Protein AF-0000000078707559 (afdb_homodimer)

pLDDT: mean 96.76, std 4.92, range [52.78, 99.0]

Structure (mmCIF, N/CA/C/O backbone):
data_AF-0000000078707559-model_v1
#
loop_
_entity.id
_entity.type
_entity.pdbx_description
1 polymer 'FMN-dependent NADH-azoreductase'
#
loop_
_atom_site.group_PDB
_atom_site.id
_atom_site.type_symbol
_atom_site.label_atom_id
_atom_site.label_alt_id
_atom_site.label_comp_id
_atom_site.label_asym_id
_atom_site.label_entity_id
_atom_site.label_seq_id
_atom_site.pdbx_PDB_ins_code
_atom_site.Cartn_x
_atom_site.Cartn_y
_atom_site.Cartn_z
_atom_site.occupancy
_atom_site.B_iso_or_equiv
_atom_site.auth_seq_id
_atom_site.auth_comp_id
_atom_site.auth_asym_id
_atom_site.auth_atom_id
_atom_site.pdbx_PDB_model_num
ATOM 1 N N . MET A 1 1 ? -6.664 -28.469 -13.008 1 93.25 1 MET A N 1
ATOM 2 C CA . MET A 1 1 ? -6.418 -27.438 -12 1 93.25 1 MET A CA 1
ATOM 3 C C . MET A 1 1 ? -6.082 -26.094 -12.656 1 93.25 1 MET A C 1
ATOM 5 O O . MET A 1 1 ? -5.27 -26.047 -13.578 1 93.25 1 MET A O 1
ATOM 9 N N . ASN A 1 2 ? -6.758 -24.984 -12.367 1 97.56 2 ASN A N 1
ATOM 10 C CA . ASN A 1 2 ? -6.484 -23.641 -12.867 1 97.56 2 ASN A CA 1
ATOM 11 C C . ASN A 1 2 ? -5.574 -22.875 -11.914 1 97.56 2 ASN A C 1
ATOM 13 O O . ASN A 1 2 ? -5.926 -22.656 -10.758 1 97.56 2 ASN A O 1
ATOM 17 N N . ILE A 1 3 ? -4.391 -22.438 -12.422 1 98.38 3 ILE A N 1
ATOM 18 C CA . ILE A 1 3 ? -3.402 -21.734 -11.625 1 98.38 3 ILE A CA 1
ATOM 19 C C . ILE A 1 3 ? -3.291 -20.281 -12.109 1 98.38 3 ILE A C 1
ATOM 21 O O . ILE A 1 3 ? -3.068 -20.047 -13.297 1 98.38 3 ILE A O 1
ATOM 25 N N . LEU A 1 4 ? -3.541 -19.375 -11.242 1 98.88 4 LEU A N 1
ATOM 26 C CA . LEU A 1 4 ? -3.258 -17.969 -11.508 1 98.88 4 LEU A CA 1
ATOM 27 C C . LEU A 1 4 ? -1.926 -17.547 -10.891 1 98.88 4 LEU A C 1
ATOM 29 O O . LEU A 1 4 ? -1.694 -17.781 -9.695 1 98.88 4 LEU A O 1
ATOM 33 N N . VAL A 1 5 ? -1.002 -17.031 -11.656 1 98.94 5 VAL A N 1
ATOM 34 C CA . VAL A 1 5 ? 0.241 -16.453 -11.141 1 98.94 5 VAL A CA 1
ATOM 35 C C . VAL A 1 5 ? 0.194 -14.938 -11.242 1 98.94 5 VAL A C 1
ATOM 37 O O . VAL A 1 5 ? 0.152 -14.383 -12.344 1 98.94 5 VAL A O 1
ATOM 40 N N . VAL A 1 6 ? 0.172 -14.273 -10.117 1 98.94 6 VAL A N 1
ATOM 41 C CA . VAL A 1 6 ? 0.198 -12.82 -10.039 1 98.94 6 VAL A CA 1
ATOM 42 C C . VAL A 1 6 ? 1.64 -12.336 -9.891 1 98.94 6 VAL A C 1
ATOM 44 O O . VAL A 1 6 ? 2.275 -12.57 -8.859 1 98.94 6 VAL A O 1
ATOM 47 N N . LYS A 1 7 ? 2.145 -11.75 -10.938 1 98.94 7 LYS A N 1
ATOM 48 C CA . LYS A 1 7 ? 3.482 -11.156 -10.93 1 98.94 7 LYS A CA 1
ATOM 49 C C . LYS A 1 7 ? 3.438 -9.695 -10.492 1 98.94 7 LYS A C 1
ATOM 51 O O . LYS A 1 7 ? 2.818 -8.867 -11.156 1 98.94 7 LYS A O 1
ATOM 56 N N . ALA A 1 8 ? 4.148 -9.375 -9.367 1 98.81 8 ALA A N 1
ATOM 57 C CA . ALA A 1 8 ? 3.967 -8.039 -8.812 1 98.81 8 ALA A CA 1
ATOM 58 C C . ALA A 1 8 ? 5.309 -7.332 -8.633 1 98.81 8 ALA A C 1
ATOM 60 O O . ALA A 1 8 ? 5.531 -6.66 -7.625 1 98.81 8 ALA A O 1
ATOM 61 N N . ASN A 1 9 ? 6.172 -7.508 -9.547 1 98.62 9 ASN A N 1
ATOM 62 C CA . ASN A 1 9 ? 7.453 -6.816 -9.656 1 98.62 9 ASN A CA 1
ATOM 63 C C . ASN A 1 9 ? 7.848 -6.586 -11.109 1 98.62 9 ASN A C 1
ATOM 65 O O . ASN A 1 9 ? 7.867 -7.523 -11.914 1 98.62 9 ASN A O 1
ATOM 69 N N . ASN A 1 10 ? 8.148 -5.348 -11.484 1 98.12 10 ASN A N 1
ATOM 70 C CA . ASN A 1 10 ? 8.523 -5.105 -12.875 1 98.12 10 ASN A CA 1
ATOM 71 C C . ASN A 1 10 ? 10.023 -4.848 -13.016 1 98.12 10 ASN A C 1
ATOM 73 O O . ASN A 1 10 ? 10.484 -4.414 -14.078 1 98.12 10 ASN A O 1
ATOM 77 N N . ARG A 1 11 ? 10.781 -5.016 -11.93 1 97.81 11 ARG A N 1
ATOM 78 C CA . ARG A 1 11 ? 12.234 -5.035 -12.102 1 97.81 11 ARG A CA 1
ATOM 79 C C . ARG A 1 11 ? 12.672 -6.258 -12.898 1 97.81 11 ARG A C 1
ATOM 81 O O . ARG A 1 11 ? 12.086 -7.336 -12.766 1 97.81 11 ARG A O 1
ATOM 88 N N . PRO A 1 12 ? 13.68 -6.086 -13.773 1 97.5 12 PRO A N 1
ATOM 89 C CA . PRO A 1 12 ? 14.18 -7.273 -14.469 1 97.5 12 PRO A CA 1
ATOM 90 C C . PRO A 1 12 ? 14.664 -8.359 -13.508 1 97.5 12 PRO A C 1
ATOM 92 O O . PRO A 1 12 ? 15.164 -8.047 -12.422 1 97.5 12 PRO A O 1
ATOM 95 N N . SER A 1 13 ? 14.508 -9.633 -13.875 1 97.5 13 SER A N 1
ATOM 96 C CA . SER A 1 13 ? 14.875 -10.773 -13.039 1 97.5 13 SER A CA 1
ATOM 97 C C . SER A 1 13 ? 16.359 -10.75 -12.688 1 97.5 13 SER A C 1
ATOM 99 O O . SER A 1 13 ? 16.781 -11.406 -11.734 1 97.5 13 SER A O 1
ATOM 101 N N . THR A 1 14 ? 17.188 -10.023 -13.414 1 96.06 14 THR A N 1
ATOM 102 C CA . THR A 1 14 ? 18.609 -9.867 -13.125 1 96.06 14 THR A CA 1
ATOM 103 C C . THR A 1 14 ? 18.812 -8.93 -11.938 1 96.06 14 THR A C 1
ATOM 105 O O . THR A 1 14 ? 19.891 -8.906 -11.336 1 96.06 14 THR A O 1
ATOM 108 N N . GLU A 1 15 ? 17.766 -8.125 -11.602 1 94.94 15 GLU A N 1
ATOM 109 C CA . GLU A 1 15 ? 17.891 -7.109 -10.562 1 94.94 15 GLU A CA 1
ATOM 110 C C . GLU A 1 15 ? 16.859 -7.328 -9.453 1 94.94 15 GLU A C 1
ATOM 112 O O . GLU A 1 15 ? 17.094 -6.926 -8.305 1 94.94 15 GLU A O 1
ATOM 117 N N . GLY A 1 16 ? 15.742 -7.875 -9.797 1 97.81 16 GLY A N 1
ATOM 118 C CA . GLY A 1 16 ? 14.68 -8.141 -8.844 1 97.81 16 GLY A CA 1
ATOM 119 C C . GLY A 1 16 ? 14.539 -9.609 -8.492 1 97.81 16 GLY A C 1
ATOM 120 O O . GLY A 1 16 ? 14.109 -10.406 -9.328 1 97.81 16 GLY A O 1
ATOM 121 N N . ILE A 1 17 ? 14.734 -9.938 -7.227 1 98.69 17 ILE A N 1
ATOM 122 C CA . ILE A 1 17 ? 14.781 -11.336 -6.809 1 98.69 17 ILE A CA 1
ATOM 123 C C . ILE A 1 17 ? 13.391 -11.953 -6.926 1 98.69 17 ILE A C 1
ATOM 125 O O . ILE A 1 17 ? 13.25 -13.117 -7.312 1 98.69 17 ILE A O 1
ATOM 129 N N . SER A 1 18 ? 12.352 -11.227 -6.586 1 98.88 18 SER A N 1
ATOM 130 C CA . SER A 1 18 ? 11.008 -11.789 -6.711 1 98.88 18 SER A CA 1
ATOM 131 C C . SER A 1 18 ? 10.641 -12.008 -8.172 1 98.88 18 SER A C 1
ATOM 133 O O . SER A 1 18 ? 9.844 -12.898 -8.492 1 98.88 18 SER A O 1
ATOM 135 N N . SER A 1 19 ? 11.133 -11.141 -9.102 1 98.81 19 SER A N 1
ATOM 136 C CA . SER A 1 19 ? 10.969 -11.391 -10.531 1 98.81 19 SER A CA 1
ATOM 137 C C . SER A 1 19 ? 11.625 -12.703 -10.938 1 98.81 19 SER A C 1
ATOM 139 O O . SER A 1 19 ? 11.07 -13.461 -11.734 1 98.81 19 SER A O 1
ATOM 141 N N . LYS A 1 20 ? 12.828 -12.945 -10.398 1 98.81 20 LYS A N 1
ATOM 142 C CA . LYS A 1 20 ? 13.516 -14.203 -10.656 1 98.81 20 LYS A CA 1
ATOM 143 C C . LYS A 1 20 ? 12.719 -15.383 -10.109 1 98.81 20 LYS A C 1
ATOM 145 O O . LYS A 1 20 ? 12.656 -16.438 -10.742 1 98.81 20 LYS A O 1
ATOM 150 N N . MET A 1 21 ? 12.156 -15.203 -8.922 1 98.94 21 MET A N 1
ATOM 151 C CA . MET A 1 21 ? 11.289 -16.234 -8.352 1 98.94 21 MET A CA 1
ATOM 152 C C . MET A 1 21 ? 10.148 -16.578 -9.312 1 98.94 21 MET A C 1
ATOM 154 O O . MET A 1 21 ? 9.852 -17.75 -9.539 1 98.94 21 MET A O 1
ATOM 158 N N . TYR A 1 22 ? 9.469 -15.523 -9.859 1 98.94 22 TYR A N 1
ATOM 159 C CA . TYR A 1 22 ? 8.391 -15.711 -10.82 1 98.94 22 TYR A CA 1
ATOM 160 C C . TYR A 1 22 ? 8.852 -16.531 -12.016 1 98.94 22 TYR A C 1
ATOM 162 O O . TYR A 1 22 ? 8.211 -17.516 -12.383 1 98.94 22 TYR A O 1
ATOM 170 N N . GLU A 1 23 ? 10 -16.172 -12.602 1 98.88 23 GLU A N 1
ATOM 171 C CA . GLU A 1 23 ? 10.5 -16.859 -13.781 1 98.88 23 GLU A CA 1
ATOM 172 C C . GLU A 1 23 ? 10.844 -18.312 -13.469 1 98.88 23 GLU A C 1
ATOM 174 O O . GLU A 1 23 ? 10.555 -19.203 -14.266 1 98.88 23 GLU A O 1
ATOM 179 N N . THR A 1 24 ? 11.484 -18.516 -12.344 1 98.88 24 THR A N 1
ATOM 180 C CA . THR A 1 24 ? 11.867 -19.859 -11.922 1 98.88 24 THR A CA 1
ATOM 181 C C . THR A 1 24 ? 10.625 -20.734 -11.734 1 98.88 24 THR A C 1
ATOM 183 O O . THR A 1 24 ? 10.586 -21.875 -12.195 1 98.88 24 THR A O 1
ATOM 186 N N . PHE A 1 25 ? 9.609 -20.219 -11.008 1 98.88 25 PHE A N 1
ATOM 187 C CA . PHE A 1 25 ? 8.359 -20.922 -10.789 1 98.88 25 PHE A CA 1
ATOM 188 C C . PHE A 1 25 ? 7.703 -21.297 -12.117 1 98.88 25 PHE A C 1
ATOM 190 O O . PHE A 1 25 ? 7.316 -22.438 -12.328 1 98.88 25 PHE A O 1
ATOM 197 N N . MET A 1 26 ? 7.605 -20.328 -13.062 1 98.69 26 MET A N 1
ATOM 198 C CA . MET A 1 26 ? 6.973 -20.531 -14.367 1 98.69 26 MET A CA 1
ATOM 199 C C . MET A 1 26 ? 7.723 -21.578 -15.18 1 98.69 26 MET A C 1
ATOM 201 O O . MET A 1 26 ? 7.105 -22.391 -15.883 1 98.69 26 MET A O 1
ATOM 205 N N . ALA A 1 27 ? 9.055 -21.547 -15.086 1 98.56 27 ALA A N 1
ATOM 206 C CA . ALA A 1 27 ? 9.875 -22.5 -15.828 1 98.56 27 ALA A CA 1
ATOM 207 C C . ALA A 1 27 ? 9.555 -23.938 -15.414 1 98.56 27 ALA A C 1
ATOM 209 O O . ALA A 1 27 ? 9.555 -24.844 -16.25 1 98.56 27 ALA A O 1
ATOM 210 N N . GLU A 1 28 ? 9.289 -24.125 -14.133 1 97.88 28 GLU A N 1
ATOM 211 C CA . GLU A 1 28 ? 8.984 -25.453 -13.617 1 97.88 28 GLU A CA 1
ATOM 212 C C . GLU A 1 28 ? 7.637 -25.953 -14.125 1 97.88 28 GLU A C 1
ATOM 214 O O . GLU A 1 28 ? 7.395 -27.156 -14.195 1 97.88 28 GLU A O 1
ATOM 219 N N . LEU A 1 29 ? 6.762 -25.016 -14.438 1 97.12 29 LEU A N 1
ATOM 220 C CA . LEU A 1 29 ? 5.414 -25.391 -14.867 1 97.12 29 LEU A CA 1
ATOM 221 C C . LEU A 1 29 ? 5.367 -25.641 -16.375 1 97.12 29 LEU A C 1
ATOM 223 O O . LEU A 1 29 ? 4.398 -26.203 -16.875 1 97.12 29 LEU A O 1
ATOM 227 N N . GLU A 1 30 ? 6.355 -25.172 -17.078 1 95.19 30 GLU A N 1
ATOM 228 C CA . GLU A 1 30 ? 6.375 -25.297 -18.531 1 95.19 30 GLU A CA 1
ATOM 229 C C . GLU A 1 30 ? 6.262 -26.75 -18.969 1 95.19 30 GLU A C 1
ATOM 231 O O . GLU A 1 30 ? 6.965 -27.609 -18.438 1 95.19 30 GLU A O 1
ATOM 236 N N . GLY A 1 31 ? 5.344 -27 -19.922 1 92.44 31 GLY A N 1
ATOM 237 C CA . GLY A 1 31 ? 5.203 -28.344 -20.484 1 92.44 31 GLY A CA 1
ATOM 238 C C . GLY A 1 31 ? 4.398 -29.281 -19.609 1 92.44 31 GLY A C 1
ATOM 239 O O . GLY A 1 31 ? 4.207 -30.453 -19.953 1 92.44 31 GLY A O 1
ATOM 240 N N . LYS A 1 32 ? 3.959 -28.766 -18.516 1 93.5 32 LYS A N 1
ATOM 241 C CA . LYS A 1 32 ? 3.152 -29.578 -17.625 1 93.5 32 LYS A CA 1
ATOM 242 C C . LYS A 1 32 ? 1.667 -29.453 -17.938 1 93.5 32 LYS A C 1
ATOM 244 O O . LYS A 1 32 ? 1.257 -28.531 -18.656 1 93.5 32 LYS A O 1
ATOM 249 N N . ASP A 1 33 ? 0.935 -30.484 -17.516 1 91 33 ASP A N 1
ATOM 250 C CA . ASP A 1 33 ? -0.493 -30.531 -17.828 1 91 33 ASP A CA 1
ATOM 251 C C . ASP A 1 33 ? -1.293 -29.719 -16.797 1 91 33 ASP A C 1
ATOM 253 O O . ASP A 1 33 ? -2.119 -30.266 -16.078 1 91 33 ASP A O 1
ATOM 257 N N . VAL A 1 34 ? -1.139 -28.422 -16.641 1 94.62 34 VAL A N 1
ATOM 258 C CA . VAL A 1 34 ? -1.86 -27.469 -15.812 1 94.62 34 VAL A CA 1
ATOM 259 C C . VAL A 1 34 ? -2.244 -26.234 -16.641 1 94.62 34 VAL A C 1
ATOM 261 O O . VAL A 1 34 ? -1.581 -25.922 -17.625 1 94.62 34 VAL A O 1
ATOM 264 N N . ASN A 1 35 ? -3.334 -25.688 -16.328 1 96.88 35 ASN A N 1
ATOM 265 C CA . ASN A 1 35 ? -3.783 -24.438 -16.953 1 96.88 35 ASN A CA 1
ATOM 266 C C . ASN A 1 35 ? -3.287 -23.219 -16.188 1 96.88 35 ASN A C 1
ATOM 268 O O . ASN A 1 35 ? -3.752 -22.953 -15.07 1 96.88 35 ASN A O 1
ATOM 272 N N . VAL A 1 36 ? -2.377 -22.484 -16.766 1 97.94 36 VAL A N 1
ATOM 273 C CA . VAL A 1 36 ? -1.735 -21.375 -16.078 1 97.94 36 VAL A CA 1
ATOM 274 C C . VAL A 1 36 ? -2.143 -20.047 -16.719 1 97.94 36 VAL A C 1
ATOM 276 O O . VAL A 1 36 ? -2.078 -19.906 -17.938 1 97.94 36 VAL A O 1
ATOM 279 N N . THR A 1 37 ? -2.656 -19.125 -15.977 1 98.25 37 THR A N 1
ATOM 280 C CA . THR A 1 37 ? -2.904 -17.75 -16.359 1 98.25 37 THR A CA 1
ATOM 281 C C . THR A 1 37 ? -1.995 -16.797 -15.578 1 98.25 37 THR A C 1
ATOM 283 O O . THR A 1 37 ? -1.798 -16.969 -14.375 1 98.25 37 THR A O 1
ATOM 286 N N . THR A 1 38 ? -1.396 -15.883 -16.281 1 98.69 38 THR A N 1
ATOM 287 C CA . THR A 1 38 ? -0.561 -14.891 -15.617 1 98.69 38 THR A CA 1
ATOM 288 C C . THR A 1 38 ? -1.279 -13.547 -15.539 1 98.69 38 THR A C 1
ATOM 290 O O . THR A 1 38 ? -1.913 -13.117 -16.5 1 98.69 38 THR A O 1
ATOM 293 N N . TYR A 1 39 ? -1.308 -12.93 -14.445 1 98.88 39 TYR A N 1
ATOM 294 C CA . TYR A 1 39 ? -1.714 -11.547 -14.219 1 98.88 39 TYR A CA 1
ATOM 295 C C . TYR A 1 39 ? -0.53 -10.695 -13.781 1 98.88 39 TYR A C 1
ATOM 297 O O . TYR A 1 39 ? -0.122 -10.75 -12.617 1 98.88 39 TYR A O 1
ATOM 305 N N . ASP A 1 40 ? 0.06 -9.984 -14.68 1 98.81 40 ASP A N 1
ATOM 306 C CA . ASP A 1 40 ? 1.155 -9.07 -14.375 1 98.81 40 ASP A CA 1
ATOM 307 C C . ASP A 1 40 ? 0.626 -7.691 -13.984 1 98.81 40 ASP A C 1
ATOM 309 O O . ASP A 1 40 ? 0.198 -6.918 -14.844 1 98.81 40 ASP A O 1
ATOM 313 N N . VAL A 1 41 ? 0.735 -7.328 -12.68 1 98.38 41 VAL A N 1
ATOM 314 C CA . VAL A 1 41 ? 0.051 -6.137 -12.188 1 98.38 41 VAL A CA 1
ATOM 315 C C . VAL A 1 41 ? 0.672 -4.891 -12.812 1 98.38 41 VAL A C 1
ATOM 317 O O . VAL A 1 41 ? 0.021 -3.848 -12.914 1 98.38 41 VAL A O 1
ATOM 320 N N . PHE A 1 42 ? 1.896 -4.949 -13.273 1 98 42 PHE A N 1
ATOM 321 C CA . PHE A 1 42 ? 2.555 -3.777 -13.836 1 98 42 PHE A CA 1
ATOM 322 C C . PHE A 1 42 ? 2.279 -3.67 -15.328 1 98 42 PHE A C 1
ATOM 324 O O . PHE A 1 42 ? 2.541 -2.631 -15.938 1 98 42 PHE A O 1
ATOM 331 N N . GLU A 1 43 ? 1.74 -4.727 -15.969 1 97.81 43 GLU A N 1
ATOM 332 C CA . GLU A 1 43 ? 1.361 -4.684 -17.375 1 97.81 43 GLU A CA 1
ATOM 333 C C . GLU A 1 43 ? -0.127 -4.391 -17.531 1 97.81 43 GLU A C 1
ATOM 335 O O . GLU A 1 43 ? -0.564 -3.939 -18.594 1 97.81 43 GLU A O 1
ATOM 340 N N . GLU A 1 44 ? -0.877 -4.602 -16.516 1 98.38 44 GLU A N 1
ATOM 341 C CA . GLU A 1 44 ? -2.316 -4.355 -16.547 1 98.38 44 GLU A CA 1
ATOM 342 C C . GLU A 1 44 ? -2.625 -2.875 -16.328 1 98.38 44 GLU A C 1
ATOM 344 O O . GLU A 1 44 ? -1.819 -2.148 -15.742 1 98.38 44 GLU A O 1
ATOM 349 N N . ASP A 1 45 ? -3.723 -2.389 -16.906 1 98.06 45 ASP A N 1
ATOM 350 C CA . ASP A 1 45 ? -4.242 -1.08 -16.516 1 98.06 45 ASP A CA 1
ATOM 351 C C . ASP A 1 45 ? -4.781 -1.104 -15.086 1 98.06 45 ASP A C 1
ATOM 353 O O . ASP A 1 45 ? -5.785 -1.767 -14.805 1 98.06 45 ASP A O 1
ATOM 357 N N . THR A 1 46 ? -4.137 -0.396 -14.203 1 98.06 46 THR A N 1
ATOM 358 C CA . THR A 1 46 ? -4.406 -0.491 -12.773 1 98.06 46 THR A CA 1
ATOM 359 C C . THR A 1 46 ? -4.711 0.885 -12.188 1 98.06 46 THR A C 1
ATOM 361 O O . THR A 1 46 ? -3.959 1.388 -11.352 1 98.06 46 THR A O 1
ATOM 364 N N . PRO A 1 47 ? -5.871 1.53 -12.61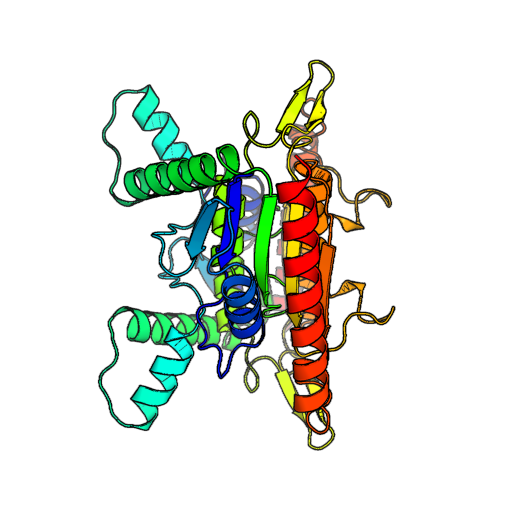7 1 98.31 47 PRO A N 1
ATOM 365 C CA . PRO A 1 47 ? -6.215 2.799 -11.969 1 98.31 47 PRO A CA 1
ATOM 366 C C . PRO A 1 47 ? -6.355 2.666 -10.453 1 98.31 47 PRO A C 1
ATOM 368 O O . PRO A 1 47 ? -6.852 1.649 -9.961 1 98.31 47 PRO A O 1
ATOM 371 N N . TYR A 1 48 ? -5.906 3.666 -9.766 1 98.38 48 TYR A N 1
ATOM 372 C CA . TYR A 1 48 ? -5.965 3.646 -8.305 1 98.38 48 TYR A CA 1
ATOM 373 C C . TYR A 1 48 ? -7.402 3.496 -7.824 1 98.38 48 TYR A C 1
ATOM 375 O O . TYR A 1 48 ? -8.328 4.043 -8.43 1 98.38 48 TYR A O 1
ATOM 383 N N . PHE A 1 49 ? -7.5 2.76 -6.742 1 97.81 49 PHE A N 1
ATOM 384 C CA . PHE A 1 49 ? -8.773 2.631 -6.035 1 97.81 49 PHE A CA 1
ATOM 385 C C . PHE A 1 49 ? -9.07 3.893 -5.234 1 97.81 49 PHE A C 1
ATOM 387 O O . PHE A 1 49 ? -8.18 4.477 -4.621 1 97.81 49 PHE A O 1
ATOM 394 N N . GLY A 1 50 ? -10.344 4.414 -5.238 1 96.75 50 GLY A N 1
ATOM 395 C CA . GLY A 1 50 ? -10.789 5.598 -4.52 1 96.75 50 GLY A CA 1
ATOM 396 C C . GLY A 1 50 ? -12.25 5.93 -4.77 1 96.75 50 GLY A C 1
ATOM 397 O O . GLY A 1 50 ? -13.062 5.035 -5.02 1 96.75 50 GLY A O 1
ATOM 398 N N . GLN A 1 51 ? -12.562 7.199 -4.676 1 97.81 51 GLN A N 1
ATOM 399 C CA . GLN A 1 51 ? -13.945 7.648 -4.789 1 97.81 51 GLN A CA 1
ATOM 400 C C . GLN A 1 51 ? -14.508 7.348 -6.176 1 97.81 51 GLN A C 1
ATOM 402 O O . GLN A 1 51 ? -15.711 7.148 -6.332 1 97.81 51 GLN A O 1
ATOM 407 N N . ASP A 1 52 ? -13.68 7.246 -7.188 1 97.75 52 ASP A N 1
ATOM 408 C CA . ASP A 1 52 ? -14.094 7.086 -8.578 1 97.75 52 ASP A CA 1
ATOM 409 C C . ASP A 1 52 ? -14.883 5.793 -8.773 1 97.75 52 ASP A C 1
ATOM 411 O O . ASP A 1 52 ? -15.789 5.73 -9.602 1 97.75 52 ASP A O 1
ATOM 415 N N . ILE A 1 53 ? -14.531 4.742 -8.047 1 97.44 53 ILE A N 1
ATOM 416 C CA . ILE A 1 53 ? -15.219 3.469 -8.219 1 97.44 53 ILE A CA 1
ATOM 417 C C . ILE A 1 53 ? -16.656 3.588 -7.719 1 97.44 53 ILE A C 1
ATOM 419 O O . ILE A 1 53 ? -17.578 3.031 -8.32 1 97.44 53 ILE A O 1
ATOM 423 N N . PHE A 1 54 ? -16.844 4.297 -6.645 1 96.44 54 PHE A N 1
ATOM 424 C CA . PHE A 1 54 ? -18.172 4.488 -6.098 1 96.44 54 PHE A CA 1
ATOM 425 C C . PHE A 1 54 ? -19.016 5.387 -7.004 1 96.44 54 PHE A C 1
ATOM 427 O O . PHE A 1 54 ? -20.203 5.148 -7.199 1 96.44 54 PHE A O 1
ATOM 434 N N . ASN A 1 55 ? -18.344 6.426 -7.504 1 97.81 55 ASN A N 1
ATOM 435 C CA . ASN A 1 55 ? -19.016 7.234 -8.516 1 97.81 55 ASN A CA 1
ATOM 436 C C . ASN A 1 55 ? -19.484 6.387 -9.695 1 97.81 55 ASN A C 1
ATOM 438 O O . ASN A 1 55 ? -20.609 6.551 -10.172 1 97.81 55 ASN A O 1
ATOM 442 N N . ALA A 1 56 ? -18.641 5.508 -10.164 1 98.06 56 ALA A N 1
ATOM 443 C CA . ALA A 1 56 ? -18.922 4.652 -11.312 1 98.06 56 ALA A CA 1
ATOM 444 C C . ALA A 1 56 ? -20.156 3.779 -11.047 1 98.06 56 ALA A C 1
ATOM 446 O O . ALA A 1 56 ? -21.047 3.684 -11.883 1 98.06 56 ALA A O 1
ATOM 447 N N . PHE A 1 57 ? -20.219 3.176 -9.898 1 96.62 57 PHE A N 1
ATOM 448 C CA . PHE A 1 57 ? -21.344 2.332 -9.539 1 96.62 57 PHE A CA 1
ATOM 449 C C . PHE A 1 57 ? -22.641 3.135 -9.562 1 96.62 57 PHE A C 1
ATOM 451 O O . PHE A 1 57 ? -23.656 2.664 -10.078 1 96.62 57 PHE A O 1
ATOM 458 N N . GLY A 1 58 ? -22.562 4.305 -8.938 1 96.88 58 GLY A N 1
ATOM 459 C CA . GLY A 1 58 ? -23.734 5.168 -8.945 1 96.88 58 GLY A CA 1
ATOM 460 C C . GLY A 1 58 ? -24.188 5.531 -10.344 1 96.88 58 GLY A C 1
ATOM 461 O O . GLY A 1 58 ? -25.391 5.477 -10.641 1 96.88 58 GLY A O 1
ATOM 462 N N . LYS A 1 59 ? -23.297 5.871 -11.172 1 97.75 59 LYS A N 1
ATOM 463 C CA . LYS A 1 59 ? -23.609 6.293 -12.539 1 97.75 59 LYS A CA 1
ATOM 464 C C . LYS A 1 59 ? -24.172 5.137 -13.352 1 97.75 59 LYS A C 1
ATOM 466 O O . LYS A 1 59 ? -25.109 5.324 -14.148 1 97.75 59 LYS A O 1
ATOM 471 N N . VAL A 1 60 ? -23.594 3.967 -13.242 1 97.25 60 VAL A N 1
ATOM 472 C CA . VAL A 1 60 ? -24.109 2.787 -13.922 1 97.25 60 VAL A CA 1
ATOM 473 C C . VAL A 1 60 ? -25.562 2.551 -13.5 1 97.25 60 VAL A C 1
ATOM 475 O O . VAL A 1 60 ? -26.422 2.312 -14.344 1 97.25 60 VAL A O 1
ATOM 478 N N . GLN A 1 61 ? -25.812 2.631 -12.234 1 96.88 61 GLN A N 1
ATOM 479 C CA . GLN A 1 61 ? -27.156 2.416 -11.695 1 96.88 61 GLN A CA 1
ATOM 480 C C . GLN A 1 61 ? -28.141 3.443 -12.242 1 96.88 61 GLN A C 1
ATOM 482 O O . GLN A 1 61 ? -29.312 3.129 -12.469 1 96.88 61 GLN A O 1
ATOM 487 N N . ASN A 1 62 ? -27.719 4.586 -12.523 1 97.56 62 ASN A N 1
ATOM 488 C CA . ASN A 1 62 ? -28.578 5.672 -12.961 1 97.56 62 ASN A CA 1
ATOM 489 C C . ASN A 1 62 ? -28.578 5.82 -14.477 1 97.56 62 ASN A C 1
ATOM 491 O O . ASN A 1 62 ? -29.219 6.719 -15.023 1 97.56 62 ASN A O 1
ATOM 495 N N . GLY A 1 63 ? -27.812 5.016 -15.094 1 97 63 GLY A N 1
ATOM 496 C CA . GLY A 1 63 ? -27.734 5.074 -16.547 1 97 63 GLY A CA 1
ATOM 497 C C . GLY A 1 63 ? -27 6.293 -17.062 1 97 63 GLY A C 1
ATOM 498 O O . GLY A 1 63 ? -27.328 6.836 -18.109 1 97 63 GLY A O 1
ATOM 499 N N . GLU A 1 64 ? -26.062 6.809 -16.266 1 98.19 64 GLU A N 1
ATOM 500 C CA . GLU A 1 64 ? -25.266 7.977 -16.625 1 98.19 64 GLU A CA 1
ATOM 501 C C . GLU A 1 64 ? -23.969 7.562 -17.297 1 98.19 64 GLU A C 1
ATOM 503 O O . GLU A 1 64 ? -23.5 6.43 -17.125 1 98.19 64 GLU A O 1
ATOM 508 N N . ASP A 1 65 ? -23.406 8.469 -17.938 1 98.19 65 ASP A N 1
ATOM 509 C CA . ASP A 1 65 ? -22.141 8.211 -18.625 1 98.19 65 ASP A CA 1
ATOM 510 C C . ASP A 1 65 ? -20.969 8.172 -17.625 1 98.19 65 ASP A C 1
ATOM 512 O O . ASP A 1 65 ? -20.922 8.969 -16.688 1 98.19 65 ASP A O 1
ATOM 516 N N . LEU A 1 66 ? -20.031 7.266 -17.875 1 98.5 66 LEU A N 1
ATOM 517 C CA . LEU A 1 66 ? -18.828 7.133 -17.062 1 98.5 66 LEU A CA 1
ATOM 518 C C . LEU A 1 66 ? -17.703 8.016 -17.609 1 98.5 66 LEU A C 1
ATOM 520 O O . LEU A 1 66 ? -17.625 8.242 -18.812 1 98.5 66 LEU A O 1
ATOM 524 N N . THR A 1 67 ? -16.938 8.555 -16.703 1 98.31 67 THR A N 1
ATOM 525 C CA . THR A 1 67 ? -15.68 9.141 -17.141 1 98.31 67 THR A CA 1
ATOM 526 C C . THR A 1 67 ? -14.711 8.055 -17.609 1 98.31 67 THR A C 1
ATOM 528 O O . THR A 1 67 ? -14.961 6.863 -17.391 1 98.31 67 THR A O 1
ATOM 531 N N . ASP A 1 68 ? -13.633 8.461 -18.219 1 98.19 68 ASP A N 1
ATOM 532 C CA . ASP A 1 68 ? -12.609 7.523 -18.688 1 98.19 68 ASP A CA 1
ATOM 533 C C . ASP A 1 68 ? -12.055 6.707 -17.516 1 98.19 68 ASP A C 1
ATOM 535 O O . ASP A 1 68 ? -11.992 5.48 -17.594 1 98.19 68 ASP A O 1
ATOM 539 N N . VAL A 1 69 ? -11.672 7.375 -16.453 1 98 69 VAL A N 1
ATOM 540 C CA . VAL A 1 69 ? -11.062 6.688 -15.312 1 98 69 VAL A CA 1
ATOM 541 C C . VAL A 1 69 ? -12.078 5.742 -14.68 1 98 69 VAL A C 1
ATOM 543 O O . VAL A 1 69 ? -11.734 4.645 -14.242 1 98 69 VAL A O 1
ATOM 546 N N . GLU A 1 70 ? -13.297 6.133 -14.602 1 98.5 70 GLU A N 1
ATOM 547 C CA . GLU A 1 70 ? -14.344 5.285 -14.031 1 98.5 70 GLU A CA 1
ATOM 548 C C . GLU A 1 70 ? -14.523 4.008 -14.852 1 98.5 70 GLU A C 1
ATOM 550 O O . GLU A 1 70 ? -14.617 2.914 -14.289 1 98.5 70 GLU A O 1
ATOM 555 N N . SER A 1 71 ? -14.57 4.156 -16.188 1 98.56 71 SER A N 1
ATOM 556 C CA . SER A 1 71 ? -14.703 3.002 -17.062 1 98.56 71 SER A CA 1
ATOM 557 C C . SER A 1 71 ? -13.516 2.059 -16.922 1 98.56 71 SER A C 1
ATOM 559 O O . SER A 1 71 ? -13.688 0.841 -16.844 1 98.56 71 SER A O 1
ATOM 561 N N . ARG A 1 72 ? -12.344 2.609 -16.906 1 98.69 72 ARG A N 1
ATOM 562 C CA . ARG A 1 72 ? -11.125 1.82 -16.766 1 98.69 72 ARG A CA 1
ATOM 563 C C . ARG A 1 72 ? -11.102 1.093 -15.43 1 98.69 72 ARG A C 1
ATOM 565 O O . ARG A 1 72 ? -10.68 -0.063 -15.352 1 98.69 72 ARG A O 1
ATOM 572 N N . LEU A 1 73 ? -11.555 1.747 -14.406 1 98.62 73 LEU A N 1
ATOM 573 C CA . LEU A 1 73 ? -11.594 1.165 -13.07 1 98.62 73 LEU A CA 1
ATOM 574 C C . LEU A 1 73 ? -12.547 -0.024 -13.023 1 98.62 73 LEU A C 1
ATOM 576 O O . LEU A 1 73 ? -12.203 -1.078 -12.484 1 98.62 73 LEU A O 1
ATOM 580 N N . LEU A 1 74 ? -13.727 0.141 -13.578 1 98.56 74 LEU A N 1
ATOM 581 C CA . LEU A 1 74 ? -14.695 -0.951 -13.594 1 98.56 74 LEU A CA 1
ATOM 582 C C . LEU A 1 74 ? -14.156 -2.143 -14.383 1 98.56 74 LEU A C 1
ATOM 584 O O . LEU A 1 74 ? -14.305 -3.289 -13.953 1 98.56 74 LEU A O 1
ATOM 588 N N . ALA A 1 75 ? -13.531 -1.897 -15.492 1 98.75 75 ALA A N 1
ATOM 589 C CA . ALA A 1 75 ? -12.961 -2.959 -16.312 1 98.75 75 ALA A CA 1
ATOM 590 C C . ALA A 1 75 ? -11.844 -3.684 -15.57 1 98.75 75 ALA A C 1
ATOM 592 O O . ALA A 1 75 ? -11.773 -4.914 -15.594 1 98.75 75 ALA A O 1
ATOM 593 N N . ALA A 1 76 ? -10.977 -2.92 -14.938 1 98.81 76 ALA A N 1
ATOM 594 C CA . ALA A 1 76 ? -9.859 -3.496 -14.188 1 98.81 76 ALA A CA 1
ATOM 595 C C . ALA A 1 76 ? -10.359 -4.355 -13.039 1 98.81 76 ALA A C 1
ATOM 597 O O . ALA A 1 76 ? -9.859 -5.461 -12.812 1 98.81 76 ALA A O 1
ATOM 598 N N . LYS A 1 77 ? -11.297 -3.793 -12.32 1 98.69 77 LYS A N 1
ATOM 599 C CA . LYS A 1 77 ? -11.898 -4.527 -11.211 1 98.69 77 LYS A CA 1
ATOM 600 C C . LYS A 1 77 ? -12.523 -5.836 -11.688 1 98.69 77 LYS A C 1
ATOM 602 O O . LYS A 1 77 ? -12.289 -6.895 -11.094 1 98.69 77 LYS A O 1
ATOM 607 N N . GLN A 1 78 ? -13.305 -5.785 -12.75 1 98.62 78 GLN A N 1
ATOM 608 C CA . GLN A 1 78 ? -13.953 -6.984 -13.273 1 98.62 78 GLN A CA 1
ATOM 609 C C . GLN A 1 78 ? -12.922 -8.008 -13.734 1 98.62 78 GLN A C 1
ATOM 611 O O . GLN A 1 78 ? -13.062 -9.203 -13.469 1 98.62 78 GLN A O 1
ATOM 616 N N . LYS A 1 79 ? -11.922 -7.566 -14.422 1 98.88 79 LYS A N 1
ATOM 617 C CA . LYS A 1 79 ? -10.875 -8.477 -14.875 1 98.88 79 LYS A CA 1
ATOM 618 C C . LYS A 1 79 ? -10.203 -9.18 -13.703 1 98.88 79 LYS A C 1
ATOM 620 O O . LYS A 1 79 ? -9.969 -10.391 -13.742 1 98.88 79 LYS A O 1
ATOM 625 N N . ALA A 1 80 ? -9.844 -8.414 -12.672 1 98.88 80 ALA A N 1
ATOM 626 C CA . ALA A 1 80 ? -9.234 -8.984 -11.469 1 98.88 80 ALA A CA 1
ATOM 627 C C . ALA A 1 80 ? -10.148 -10.031 -10.836 1 98.88 80 ALA A C 1
ATOM 629 O O . ALA A 1 80 ? -9.695 -11.125 -10.477 1 98.88 80 ALA A O 1
ATOM 630 N N . MET A 1 81 ? -11.375 -9.695 -10.734 1 98.81 81 MET A N 1
ATOM 631 C CA . MET A 1 81 ? -12.344 -10.625 -10.148 1 98.81 81 MET A CA 1
ATOM 632 C C . MET A 1 81 ? -12.469 -11.883 -10.992 1 98.81 81 MET A C 1
ATOM 634 O O . MET A 1 81 ? -12.562 -12.992 -10.461 1 98.81 81 MET A O 1
ATOM 638 N N . ASP A 1 82 ? -12.477 -11.773 -12.297 1 98.88 82 ASP A N 1
ATOM 639 C CA . ASP A 1 82 ? -12.625 -12.906 -13.211 1 98.88 82 ASP A CA 1
ATOM 640 C C . ASP A 1 82 ? -11.461 -13.883 -13.062 1 98.88 82 ASP A C 1
ATOM 642 O O . ASP A 1 82 ? -11.672 -15.094 -12.969 1 98.88 82 ASP A O 1
ATOM 646 N N . VAL A 1 83 ? -10.25 -13.352 -13 1 98.81 83 VAL A N 1
ATOM 647 C CA . VAL A 1 83 ? -9.102 -14.258 -12.961 1 98.81 83 VAL A CA 1
ATOM 648 C C . VAL A 1 83 ? -9.039 -14.945 -11.602 1 98.81 83 VAL A C 1
ATOM 650 O O . VAL A 1 83 ? -8.648 -16.109 -11.508 1 98.81 83 VAL A O 1
ATOM 653 N N . ILE A 1 84 ? -9.422 -14.273 -10.539 1 98.88 84 ILE A N 1
ATOM 654 C CA . ILE A 1 84 ? -9.461 -14.875 -9.211 1 98.88 84 ILE A CA 1
ATOM 655 C C . ILE A 1 84 ? -10.531 -15.961 -9.172 1 98.88 84 ILE A C 1
ATOM 657 O O . ILE A 1 84 ? -10.289 -17.062 -8.664 1 98.88 84 ILE A O 1
ATOM 661 N N . SER A 1 85 ? -11.695 -15.633 -9.719 1 98.75 85 SER A N 1
ATOM 662 C CA . SER A 1 85 ? -12.812 -16.578 -9.727 1 98.75 85 SER A CA 1
ATOM 663 C C . SER A 1 85 ? -12.461 -17.844 -10.484 1 98.75 85 SER A C 1
ATOM 665 O O . SER A 1 85 ? -12.836 -18.953 -10.078 1 98.75 85 SER A O 1
ATOM 667 N N . ALA A 1 86 ? -11.734 -17.75 -11.508 1 98.56 86 ALA A N 1
ATOM 668 C CA . ALA A 1 86 ? -11.43 -18.875 -12.398 1 98.56 86 ALA A CA 1
ATOM 669 C C . ALA A 1 86 ? -10.336 -19.766 -11.805 1 98.56 86 ALA A C 1
ATOM 671 O O . ALA A 1 86 ? -10.148 -20.891 -12.242 1 98.56 86 ALA A O 1
ATOM 672 N N . ALA A 1 87 ? -9.586 -19.297 -10.805 1 98.56 87 ALA A N 1
ATOM 673 C CA . ALA A 1 87 ? -8.391 -19.969 -10.328 1 98.56 87 ALA A CA 1
ATOM 674 C C . ALA A 1 87 ? -8.727 -20.938 -9.18 1 98.56 87 ALA A C 1
ATOM 676 O O . ALA A 1 87 ? -9.57 -20.625 -8.336 1 98.56 87 ALA A O 1
ATOM 677 N N . ASP A 1 88 ? -8.031 -22.062 -9.133 1 98.12 88 ASP A N 1
ATOM 678 C CA . ASP A 1 88 ? -8.031 -22.969 -7.988 1 98.12 88 ASP A CA 1
ATOM 679 C C . ASP A 1 88 ? -6.918 -22.625 -7.008 1 98.12 88 ASP A C 1
ATOM 681 O O . ASP A 1 88 ? -7.113 -22.688 -5.789 1 98.12 88 ASP A O 1
ATOM 685 N N . VAL A 1 89 ? -5.77 -22.312 -7.543 1 98.56 89 VAL A N 1
ATOM 686 C CA . VAL A 1 89 ? -4.586 -21.906 -6.793 1 98.56 89 VAL A CA 1
ATOM 687 C C . VAL A 1 89 ? -4.062 -20.578 -7.328 1 98.56 89 VAL A C 1
ATOM 689 O O . VAL A 1 89 ? -3.988 -20.375 -8.547 1 98.56 89 VAL A O 1
ATOM 692 N N . ILE A 1 90 ? -3.779 -19.703 -6.41 1 98.94 90 ILE A N 1
ATOM 693 C CA . ILE A 1 90 ? -3.211 -18.406 -6.773 1 98.94 90 ILE A CA 1
ATOM 694 C C . ILE A 1 90 ? -1.798 -18.297 -6.207 1 98.94 90 ILE A C 1
ATOM 696 O O . ILE A 1 90 ? -1.587 -18.453 -5.004 1 98.94 90 ILE A O 1
ATOM 700 N N . VAL A 1 91 ? -0.818 -18.047 -7.031 1 98.94 91 VAL A N 1
ATOM 701 C CA . VAL A 1 91 ? 0.58 -17.844 -6.664 1 98.94 91 VAL A CA 1
ATOM 702 C C . VAL A 1 91 ? 0.937 -16.375 -6.789 1 98.94 91 VAL A C 1
ATOM 704 O O . VAL A 1 91 ? 0.763 -15.773 -7.855 1 98.94 91 VAL A O 1
ATOM 707 N N . PHE A 1 92 ? 1.379 -15.789 -5.715 1 99 92 PHE A N 1
ATOM 708 C CA . PHE A 1 92 ? 1.812 -14.398 -5.734 1 99 92 PHE A CA 1
ATOM 709 C C . PHE A 1 92 ? 3.332 -14.297 -5.691 1 99 92 PHE A C 1
ATOM 711 O O . PHE A 1 92 ? 3.965 -14.805 -4.758 1 99 92 PHE A O 1
ATOM 718 N N . ALA A 1 93 ? 3.947 -13.742 -6.645 1 98.94 93 ALA A N 1
ATOM 719 C CA . ALA A 1 93 ? 5.367 -13.398 -6.637 1 98.94 93 ALA A CA 1
ATOM 720 C C . ALA A 1 93 ? 5.566 -11.898 -6.461 1 98.94 93 ALA A C 1
ATOM 722 O O . ALA A 1 93 ? 5.188 -11.109 -7.328 1 98.94 93 ALA A O 1
ATOM 723 N N . TYR A 1 94 ? 6.141 -11.477 -5.379 1 98.94 94 TYR A N 1
ATOM 724 C CA . TYR A 1 94 ? 6.188 -10.062 -5.031 1 98.94 94 TYR A CA 1
ATOM 725 C C . TYR A 1 94 ? 7.336 -9.766 -4.074 1 98.94 94 TYR A C 1
ATOM 727 O O . TYR A 1 94 ? 7.797 -10.656 -3.359 1 98.94 94 TYR A O 1
ATOM 735 N N . PRO A 1 95 ? 7.863 -8.57 -4.066 1 98.81 95 PRO A N 1
ATOM 736 C CA . PRO A 1 95 ? 8.922 -8.148 -3.139 1 98.81 95 PRO A CA 1
ATOM 737 C C . PRO A 1 95 ? 8.367 -7.473 -1.887 1 98.81 95 PRO A C 1
ATOM 739 O O . PRO A 1 95 ? 7.168 -7.207 -1.802 1 98.81 95 PRO A O 1
ATOM 742 N N . LEU A 1 96 ? 9.219 -7.332 -0.934 1 98.44 96 LEU A N 1
ATOM 743 C CA . LEU A 1 96 ? 9.039 -6.316 0.096 1 98.44 96 LEU A CA 1
ATOM 744 C C . LEU A 1 96 ? 9.68 -4.996 -0.319 1 98.44 96 LEU A C 1
ATOM 746 O O . LEU A 1 96 ? 10.906 -4.898 -0.4 1 98.44 96 LEU A O 1
ATOM 750 N N . TRP A 1 97 ? 8.852 -3.982 -0.683 1 97.69 97 TRP A N 1
ATOM 751 C CA . TRP A 1 97 ? 9.297 -2.627 -0.985 1 97.69 97 TRP A CA 1
ATOM 752 C C . TRP A 1 97 ? 8.875 -1.657 0.114 1 97.69 97 TRP A C 1
ATOM 754 O O . TRP A 1 97 ? 7.68 -1.476 0.364 1 97.69 97 TRP A O 1
ATOM 764 N N . ASN A 1 98 ? 9.891 -1.06 0.794 1 97.62 98 ASN A N 1
ATOM 765 C CA . ASN A 1 98 ? 9.602 -0.032 1.789 1 97.62 98 ASN A CA 1
ATOM 766 C C . ASN A 1 98 ? 8.641 -0.542 2.857 1 97.62 98 ASN A C 1
ATOM 768 O O . ASN A 1 98 ? 7.625 0.1 3.146 1 97.62 98 ASN A O 1
ATOM 772 N N . LEU A 1 99 ? 8.93 -1.841 3.316 1 97.56 99 LEU A N 1
ATOM 773 C CA . LEU A 1 99 ? 8.336 -2.531 4.457 1 97.56 99 LEU A CA 1
ATOM 774 C C . LEU A 1 99 ? 6.988 -3.137 4.082 1 97.56 99 LEU A C 1
ATOM 776 O O . LEU A 1 99 ? 6.344 -3.785 4.91 1 97.56 99 LEU A O 1
ATOM 780 N N . THR A 1 100 ? 6.5 -2.977 2.852 1 98.19 100 THR A N 1
ATOM 781 C CA . THR A 1 100 ? 5.219 -3.535 2.439 1 98.19 100 THR A CA 1
ATOM 782 C C . THR A 1 100 ? 5.281 -4.023 0.996 1 98.19 100 THR A C 1
ATOM 784 O O . THR A 1 100 ? 6.367 -4.246 0.456 1 98.19 100 THR A O 1
ATOM 787 N N . ILE A 1 101 ? 4.102 -4.355 0.374 1 98.81 101 ILE A N 1
ATOM 788 C CA . ILE A 1 101 ? 4.004 -4.84 -0.998 1 98.81 101 ILE A CA 1
ATOM 789 C C . ILE A 1 101 ? 3.998 -3.658 -1.965 1 98.81 101 ILE A C 1
ATOM 791 O O . ILE A 1 101 ? 3.76 -2.518 -1.561 1 98.81 101 ILE A O 1
ATOM 795 N N . PRO A 1 102 ? 4.289 -3.908 -3.277 1 98.75 102 PRO A N 1
ATOM 796 C CA . PRO A 1 102 ? 4.152 -2.824 -4.254 1 98.75 102 PRO A CA 1
ATOM 797 C C . PRO A 1 102 ? 2.742 -2.24 -4.293 1 98.75 102 PRO A C 1
ATOM 799 O O . PRO A 1 102 ? 1.76 -2.98 -4.191 1 98.75 102 PRO A O 1
ATOM 802 N N . ALA A 1 103 ? 2.633 -0.942 -4.473 1 98.69 103 ALA A N 1
ATOM 803 C CA . ALA A 1 103 ? 1.347 -0.25 -4.477 1 98.69 103 ALA A CA 1
ATOM 804 C C . ALA A 1 103 ? 0.427 -0.812 -5.559 1 98.69 103 ALA A C 1
ATOM 806 O O . ALA A 1 103 ? -0.792 -0.868 -5.379 1 98.69 103 ALA A O 1
ATOM 807 N N . LYS A 1 104 ? 0.974 -1.2 -6.703 1 98.25 104 LYS A N 1
ATOM 808 C CA . LYS A 1 104 ? 0.152 -1.76 -7.77 1 98.25 104 LYS A CA 1
ATOM 809 C C . LYS A 1 104 ? -0.486 -3.078 -7.34 1 98.25 104 LYS A C 1
ATOM 811 O O . LYS A 1 104 ? -1.627 -3.369 -7.707 1 98.25 104 LYS A O 1
ATOM 816 N N . LEU A 1 105 ? 0.307 -3.9 -6.629 1 98.88 105 LEU A N 1
ATOM 817 C CA . LEU A 1 105 ? -0.278 -5.121 -6.086 1 98.88 105 LEU A CA 1
ATOM 818 C C . LEU A 1 105 ? -1.385 -4.801 -5.09 1 98.88 105 LEU A C 1
ATOM 820 O O . LEU A 1 105 ? -2.428 -5.457 -5.078 1 98.88 105 LEU A O 1
ATOM 824 N N . GLN A 1 106 ? -1.164 -3.805 -4.242 1 98.88 106 GLN A N 1
ATOM 825 C CA . GLN A 1 106 ? -2.191 -3.377 -3.297 1 98.88 106 GLN A CA 1
ATOM 826 C C . GLN A 1 106 ? -3.471 -2.975 -4.023 1 98.88 106 GLN A C 1
ATOM 828 O O . GLN A 1 106 ? -4.574 -3.297 -3.576 1 98.88 106 GLN A O 1
ATOM 833 N N . THR A 1 107 ? -3.34 -2.211 -5.125 1 98.88 107 THR A N 1
ATOM 834 C CA . THR A 1 107 ? -4.504 -1.785 -5.891 1 98.88 107 THR A CA 1
ATOM 835 C C . THR A 1 107 ? -5.25 -2.99 -6.457 1 98.88 107 THR A C 1
ATOM 837 O O . THR A 1 107 ? -6.484 -3.037 -6.426 1 98.88 107 THR A O 1
ATOM 840 N N . PHE A 1 108 ? -4.551 -4.008 -6.996 1 98.94 108 PHE A N 1
ATOM 841 C CA . PHE A 1 108 ? -5.148 -5.266 -7.43 1 98.94 108 PHE A CA 1
ATOM 842 C C . PHE A 1 108 ? -5.973 -5.891 -6.309 1 98.94 108 PHE A C 1
ATOM 844 O O . PHE A 1 108 ? -7.098 -6.336 -6.535 1 98.94 108 PHE A O 1
ATOM 851 N N . ILE A 1 109 ? -5.395 -5.922 -5.113 1 98.94 109 ILE A N 1
ATOM 852 C CA . ILE A 1 109 ? -6.07 -6.488 -3.951 1 98.94 109 ILE A CA 1
ATOM 853 C C . ILE A 1 109 ? -7.32 -5.668 -3.631 1 98.94 109 ILE A C 1
ATOM 855 O O . ILE A 1 109 ? -8.375 -6.227 -3.316 1 98.94 109 ILE A O 1
ATOM 859 N N . ASP A 1 110 ? -7.227 -4.34 -3.752 1 98.75 110 ASP A N 1
ATOM 860 C CA . ASP A 1 110 ? -8.383 -3.475 -3.508 1 98.75 110 ASP A CA 1
ATOM 861 C C . ASP A 1 110 ? -9.539 -3.826 -4.441 1 98.75 110 ASP A C 1
ATOM 863 O O . ASP A 1 110 ? -10.703 -3.713 -4.062 1 98.75 110 ASP A O 1
ATOM 867 N N . TYR A 1 111 ? -9.242 -4.246 -5.699 1 98.75 111 TYR A N 1
ATOM 868 C CA . TYR A 1 111 ? -10.266 -4.586 -6.68 1 98.75 111 TYR A CA 1
ATOM 869 C C . TYR A 1 111 ? -11.07 -5.797 -6.227 1 98.75 111 TYR A C 1
ATOM 871 O O . TYR A 1 111 ? -12.273 -5.891 -6.5 1 98.75 111 TYR A O 1
ATOM 879 N N . ILE A 1 112 ? -10.414 -6.754 -5.523 1 98.81 112 ILE A N 1
ATOM 880 C CA . ILE A 1 112 ? -11.062 -8.031 -5.238 1 98.81 112 ILE A CA 1
ATOM 881 C C . ILE A 1 112 ? -11.484 -8.078 -3.771 1 98.81 112 ILE A C 1
ATOM 883 O O . ILE A 1 112 ? -12.195 -8.992 -3.355 1 98.81 112 ILE A O 1
ATOM 887 N N . TYR A 1 113 ? -10.992 -7.066 -2.93 1 98.62 113 TYR A N 1
ATOM 888 C CA . TYR A 1 113 ? -11.391 -6.938 -1.532 1 98.62 113 TYR A CA 1
ATOM 889 C C . TYR A 1 113 ? -12.797 -6.355 -1.414 1 98.62 113 TYR A C 1
ATOM 891 O O . TYR A 1 113 ? -12.961 -5.191 -1.037 1 98.62 113 TYR A O 1
ATOM 899 N N . ALA A 1 114 ? -13.789 -7.141 -1.709 1 97.25 114 ALA A N 1
ATOM 900 C CA . ALA A 1 114 ? -15.156 -6.652 -1.83 1 97.25 114 ALA A CA 1
ATOM 901 C C . ALA A 1 114 ? -16.141 -7.605 -1.155 1 97.25 114 ALA A C 1
ATOM 903 O O . ALA A 1 114 ? -16.078 -8.82 -1.35 1 97.25 114 ALA A O 1
ATOM 904 N N . ALA A 1 115 ? -17.016 -7 -0.403 1 96 115 ALA A N 1
ATOM 905 C CA . ALA A 1 115 ? -18.125 -7.781 0.138 1 96 115 ALA A CA 1
ATOM 906 C C . ALA A 1 115 ? -18.984 -8.367 -0.982 1 96 115 ALA A C 1
ATOM 908 O O . ALA A 1 115 ? -19.266 -7.691 -1.974 1 96 115 ALA A O 1
ATOM 909 N N . GLY A 1 116 ? -19.359 -9.586 -0.828 1 97.25 116 GLY A N 1
ATOM 910 C CA . GLY A 1 116 ? -20.125 -10.266 -1.856 1 97.25 116 GLY A CA 1
ATOM 911 C C . GLY A 1 116 ? -19.266 -11.039 -2.836 1 97.25 116 GLY A C 1
ATOM 912 O O . GLY A 1 116 ? -19.766 -11.891 -3.57 1 97.25 116 GLY A O 1
ATOM 913 N N . PHE A 1 117 ? -18 -10.742 -2.816 1 98.5 117 PHE A N 1
ATOM 914 C CA . PHE A 1 117 ? -17.062 -11.445 -3.691 1 98.5 117 PHE A CA 1
ATOM 915 C C . PHE A 1 117 ? -16.078 -12.273 -2.877 1 98.5 117 PHE A C 1
ATOM 917 O O . PHE A 1 117 ? -16.109 -13.5 -2.91 1 98.5 117 PHE A O 1
ATOM 924 N N . ALA A 1 118 ? -15.273 -11.586 -2.012 1 98.69 118 ALA A N 1
ATOM 925 C CA . ALA A 1 118 ? -14.242 -12.305 -1.263 1 98.69 118 ALA A CA 1
ATOM 926 C C . ALA A 1 118 ? -14.742 -12.68 0.13 1 98.69 118 ALA A C 1
ATOM 928 O O . ALA A 1 118 ? -14.188 -13.578 0.771 1 98.69 118 ALA A O 1
ATOM 929 N N . PHE A 1 119 ? -15.664 -11.984 0.612 1 98.31 119 PHE A N 1
ATOM 930 C CA . PHE A 1 119 ? -16.297 -12.203 1.906 1 98.31 119 PHE A CA 1
ATOM 931 C C . PHE A 1 119 ? -17.719 -11.648 1.914 1 98.31 119 PHE A C 1
ATOM 933 O O . PHE A 1 119 ? -18.141 -10.984 0.962 1 98.31 119 PHE A O 1
ATOM 940 N N . LYS A 1 120 ? -18.469 -11.945 2.967 1 97.62 120 LYS A N 1
ATOM 941 C CA . LYS A 1 120 ? -19.781 -11.359 3.217 1 97.62 120 LYS A CA 1
ATOM 942 C C . LYS A 1 120 ? -20.078 -11.289 4.711 1 97.62 120 LYS A C 1
ATOM 944 O O . LYS A 1 120 ? -19.281 -11.766 5.527 1 97.62 120 LYS A O 1
ATOM 949 N N . TYR A 1 121 ? -21.078 -10.609 5.051 1 93.88 121 TYR A N 1
ATOM 950 C CA . TYR A 1 121 ? -21.547 -10.555 6.43 1 93.88 121 TYR A CA 1
ATOM 951 C C . TYR A 1 121 ? -22.875 -11.297 6.586 1 93.88 121 TYR A C 1
ATOM 953 O O . TYR A 1 121 ? -23.75 -11.195 5.719 1 93.88 121 TYR A O 1
ATOM 961 N N . ASP A 1 122 ? -22.969 -12.094 7.594 1 94.88 122 ASP A N 1
ATOM 962 C CA . ASP A 1 122 ? -24.25 -12.719 7.855 1 94.88 122 ASP A CA 1
ATOM 963 C C . ASP A 1 122 ? -25.188 -11.766 8.586 1 94.88 122 ASP A C 1
ATOM 965 O O . ASP A 1 122 ? -24.875 -10.586 8.773 1 94.88 122 ASP A O 1
ATOM 969 N N . ALA A 1 123 ? -26.406 -12.305 8.914 1 92.44 123 ALA A N 1
ATOM 970 C CA . ALA A 1 123 ? -27.453 -11.477 9.508 1 92.44 123 ALA A CA 1
ATOM 971 C C . ALA A 1 123 ? -27.016 -10.906 10.852 1 92.44 123 ALA A C 1
ATOM 973 O O . ALA A 1 123 ? -27.484 -9.844 11.266 1 92.44 123 ALA A O 1
ATOM 974 N N . GLU A 1 124 ? -26.125 -11.562 11.539 1 90.25 124 GLU A N 1
ATOM 975 C CA . GLU A 1 124 ? -25.641 -11.156 12.852 1 90.25 124 GLU A CA 1
ATOM 976 C C . GLU A 1 124 ? -24.406 -10.266 12.742 1 90.25 124 GLU A C 1
ATOM 978 O O . GLU A 1 124 ? -23.906 -9.766 13.75 1 90.25 124 GLU A O 1
ATOM 983 N N . GLY A 1 125 ? -23.875 -10.031 11.57 1 87 125 GLY A N 1
ATOM 984 C CA . GLY A 1 125 ? -22.75 -9.148 11.367 1 87 125 GLY A CA 1
ATOM 985 C C . GLY A 1 125 ? -21.406 -9.875 11.375 1 87 125 GLY A C 1
ATOM 986 O O . GLY A 1 125 ? -20.359 -9.242 11.336 1 87 125 GLY A O 1
ATOM 987 N N . ASN A 1 126 ? -21.531 -11.141 11.453 1 91.31 126 ASN A N 1
ATOM 988 C CA . ASN A 1 126 ? -20.297 -11.914 11.398 1 91.31 126 ASN A CA 1
ATOM 989 C C . ASN A 1 126 ? -19.766 -12.023 9.969 1 91.31 126 ASN A C 1
ATOM 991 O O . ASN A 1 126 ? -20.547 -12.195 9.031 1 91.31 126 ASN A O 1
ATOM 995 N N . MET A 1 127 ? -18.531 -11.906 9.883 1 93.75 127 MET A N 1
ATOM 996 C CA . MET A 1 127 ? -17.906 -12.023 8.562 1 93.75 127 MET A CA 1
ATOM 997 C C . MET A 1 127 ? -17.812 -13.484 8.141 1 93.75 127 MET A C 1
ATOM 999 O O . MET A 1 127 ? -17.406 -14.336 8.945 1 93.75 127 MET A O 1
ATOM 1003 N N . ILE A 1 128 ? -18.172 -13.766 6.926 1 97.94 128 ILE A N 1
ATOM 1004 C CA . ILE A 1 128 ? -18.078 -15.078 6.309 1 97.94 128 ILE A CA 1
ATOM 1005 C C . ILE A 1 128 ? -17.078 -15.047 5.156 1 97.94 128 ILE A C 1
ATOM 1007 O O . ILE A 1 128 ? -17.188 -14.211 4.258 1 97.94 128 ILE A O 1
ATOM 1011 N N . GLN A 1 129 ? -16.141 -15.891 5.207 1 98.62 129 GLN A N 1
ATOM 1012 C CA . GLN A 1 129 ? -15.133 -16.016 4.156 1 98.62 129 GLN A CA 1
ATOM 1013 C C . GLN A 1 129 ? -15.703 -16.719 2.928 1 98.62 129 GLN A C 1
ATOM 1015 O O . GLN A 1 129 ? -16.406 -17.719 3.049 1 98.62 129 GLN A O 1
ATOM 1020 N N . LEU A 1 130 ? -15.391 -16.219 1.743 1 98.75 130 LEU A N 1
ATOM 1021 C CA . LEU A 1 130 ? -16.047 -16.781 0.569 1 98.75 130 LEU A CA 1
ATOM 1022 C C . LEU A 1 130 ? -15.039 -17.469 -0.345 1 98.75 130 LEU A C 1
ATOM 1024 O O . LEU A 1 130 ? -15.414 -18 -1.393 1 98.75 130 LEU A O 1
ATOM 1028 N N . MET A 1 131 ? -13.734 -17.531 0.007 1 98.75 131 MET A N 1
ATOM 1029 C CA . MET A 1 131 ? -12.742 -18.125 -0.868 1 98.75 131 MET A CA 1
ATOM 1030 C C . MET A 1 131 ? -12.055 -19.297 -0.177 1 98.75 131 MET A C 1
ATOM 1032 O O . MET A 1 131 ? -10.852 -19.516 -0.362 1 98.75 131 MET A O 1
ATOM 1036 N N . THR A 1 132 ? -12.844 -20.016 0.58 1 98.56 132 THR A N 1
ATOM 1037 C CA . THR A 1 132 ? -12.312 -21.125 1.376 1 98.56 132 THR A CA 1
ATOM 1038 C C . THR A 1 132 ? -11.969 -22.312 0.488 1 98.56 132 THR A C 1
ATOM 1040 O O . THR A 1 132 ? -11.281 -23.25 0.926 1 98.56 132 THR A O 1
ATOM 1043 N N . ASP A 1 133 ? -12.477 -22.297 -0.725 1 98.19 133 ASP 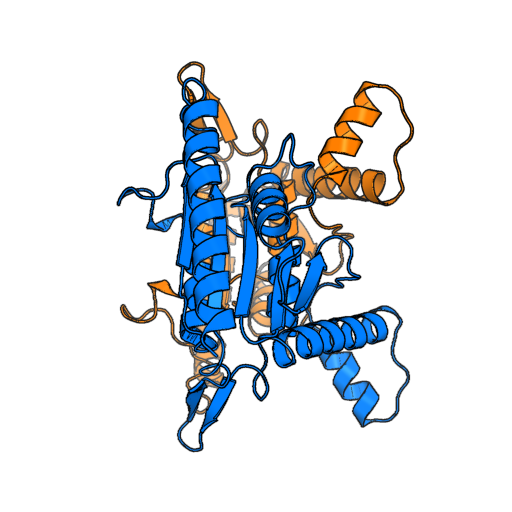A N 1
ATOM 1044 C CA . ASP A 1 133 ? -12.195 -23.391 -1.661 1 98.19 133 ASP A CA 1
ATOM 1045 C C . ASP A 1 133 ? -10.906 -23.125 -2.434 1 98.19 133 ASP A C 1
ATOM 1047 O O . ASP A 1 133 ? -10.461 -23.984 -3.207 1 98.19 133 ASP A O 1
ATOM 1051 N N . LYS A 1 134 ? -10.25 -22 -2.223 1 98.44 134 LYS A N 1
ATOM 1052 C CA . LYS A 1 134 ? -9.07 -21.625 -2.988 1 98.44 134 LYS A CA 1
ATOM 1053 C C . LYS A 1 134 ? -7.805 -21.766 -2.145 1 98.44 134 LYS A C 1
ATOM 1055 O O . LYS A 1 134 ? -7.855 -21.672 -0.917 1 98.44 134 LYS A O 1
ATOM 1060 N N . LYS A 1 135 ? -6.668 -21.969 -2.848 1 98.62 135 LYS A N 1
ATOM 1061 C CA . LYS A 1 135 ? -5.352 -22.078 -2.227 1 98.62 135 LYS A CA 1
ATOM 1062 C C . LYS A 1 135 ? -4.426 -20.953 -2.705 1 98.62 135 LYS A C 1
ATOM 1064 O O . LYS A 1 135 ? -4.629 -20.391 -3.783 1 98.62 135 LYS A O 1
ATOM 1069 N N . ALA A 1 136 ? -3.443 -20.625 -1.856 1 98.81 136 ALA A N 1
ATOM 1070 C CA . ALA A 1 136 ? -2.494 -19.578 -2.225 1 98.81 136 ALA A CA 1
ATOM 1071 C C . ALA A 1 136 ? -1.06 -20 -1.925 1 98.81 136 ALA A C 1
ATOM 1073 O O . ALA A 1 136 ? -0.814 -20.75 -0.97 1 98.81 136 ALA A O 1
ATOM 1074 N N . ILE A 1 137 ? -0.123 -19.594 -2.721 1 98.94 137 ILE A N 1
ATOM 1075 C CA . ILE A 1 137 ? 1.319 -19.688 -2.521 1 98.94 137 ILE A CA 1
ATOM 1076 C C . ILE A 1 137 ? 1.937 -18.281 -2.559 1 98.94 137 ILE A C 1
ATOM 1078 O O . ILE A 1 137 ? 1.63 -17.484 -3.447 1 98.94 137 ILE A O 1
ATOM 1082 N N . PHE A 1 138 ? 2.771 -18 -1.555 1 98.94 138 PHE A N 1
ATOM 1083 C CA . PHE A 1 138 ? 3.48 -16.719 -1.522 1 98.94 138 PHE A CA 1
ATOM 1084 C C . PHE A 1 138 ? 4.953 -16.906 -1.859 1 98.94 138 PHE A C 1
ATOM 1086 O O . PHE A 1 138 ? 5.66 -17.656 -1.178 1 98.94 138 PHE A O 1
ATOM 1093 N N . LEU A 1 139 ? 5.414 -16.328 -2.953 1 98.94 139 LEU A N 1
ATOM 1094 C CA . LEU A 1 139 ? 6.82 -16.188 -3.311 1 98.94 139 LEU A CA 1
ATOM 1095 C C . LEU A 1 139 ? 7.305 -14.766 -3.045 1 98.94 139 LEU A C 1
ATOM 1097 O O . LEU A 1 139 ? 6.98 -13.844 -3.797 1 98.94 139 LEU A O 1
ATOM 1101 N N . ASN A 1 140 ? 8.047 -14.602 -1.958 1 98.94 140 ASN A N 1
ATOM 1102 C CA . ASN A 1 140 ? 8.43 -13.266 -1.526 1 98.94 140 ASN A CA 1
ATOM 1103 C C . ASN A 1 140 ? 9.945 -13.125 -1.401 1 98.94 140 ASN A C 1
ATOM 1105 O O . ASN A 1 140 ? 10.625 -14.055 -0.958 1 98.94 140 ASN A O 1
ATOM 1109 N N . ALA A 1 141 ? 10.453 -12.047 -1.868 1 98.81 141 ALA A N 1
ATOM 1110 C CA . ALA A 1 141 ? 11.844 -11.688 -1.646 1 98.81 141 ALA A CA 1
ATOM 1111 C C . ALA A 1 141 ? 11.953 -10.383 -0.854 1 98.81 141 ALA A C 1
ATOM 1113 O O . ALA A 1 141 ? 11.211 -9.438 -1.105 1 98.81 141 ALA A O 1
ATOM 1114 N N . ARG A 1 142 ? 12.859 -10.367 0.107 1 98.44 142 ARG A N 1
ATOM 1115 C CA . ARG A 1 142 ? 13.102 -9.18 0.927 1 98.44 142 ARG A CA 1
ATOM 1116 C C . ARG A 1 142 ? 14.586 -9.047 1.256 1 98.44 142 ARG A C 1
ATOM 1118 O O . ARG A 1 142 ? 15.203 -9.977 1.774 1 98.44 142 ARG A O 1
ATOM 1125 N N . GLY A 1 143 ? 15.148 -7.922 0.995 1 96.44 143 GLY A N 1
ATOM 1126 C CA . GLY A 1 143 ? 16.578 -7.699 1.121 1 96.44 143 GLY A CA 1
ATOM 1127 C C . GLY A 1 143 ? 17.062 -7.762 2.557 1 96.44 143 GLY A C 1
ATOM 1128 O O . GLY A 1 143 ? 18.172 -8.242 2.82 1 96.44 143 GLY A O 1
ATOM 1129 N N . GLY A 1 144 ? 16.281 -7.238 3.457 1 94.69 144 GLY A N 1
ATOM 1130 C CA . GLY A 1 144 ? 16.609 -7.266 4.871 1 94.69 144 GLY A CA 1
ATOM 1131 C C . GLY A 1 144 ? 16.172 -8.539 5.566 1 94.69 144 GLY A C 1
ATOM 1132 O O . GLY A 1 144 ? 15.617 -9.438 4.934 1 94.69 144 GLY A O 1
ATOM 1133 N N . VAL A 1 145 ? 16.609 -8.641 6.812 1 95.38 145 VAL A N 1
ATOM 1134 C CA . VAL A 1 145 ? 16.188 -9.758 7.648 1 95.38 145 VAL A CA 1
ATOM 1135 C C . VAL A 1 145 ? 15.047 -9.312 8.57 1 95.38 145 VAL A C 1
ATOM 1137 O O . VAL A 1 145 ? 15.227 -8.422 9.406 1 95.38 145 VAL A O 1
ATOM 1140 N N . TYR A 1 146 ? 13.891 -9.945 8.398 1 95.56 146 TYR A N 1
ATOM 1141 C CA . TYR A 1 146 ? 12.711 -9.531 9.156 1 95.56 146 TYR A CA 1
ATOM 1142 C C . TYR A 1 146 ? 12.156 -10.688 9.977 1 95.56 146 TYR A C 1
ATOM 1144 O O . TYR A 1 146 ? 11.094 -10.57 10.586 1 95.56 146 TYR A O 1
ATOM 1152 N N . SER A 1 147 ? 12.844 -11.797 9.977 1 93.75 147 SER A N 1
ATOM 1153 C CA . SER A 1 147 ? 12.352 -12.984 10.656 1 93.75 147 SER A CA 1
ATOM 1154 C C . SER A 1 147 ? 12.75 -12.984 12.133 1 93.75 147 SER A C 1
ATOM 1156 O O . SER A 1 147 ? 12.281 -13.82 12.906 1 93.75 147 SER A O 1
ATOM 1158 N N . THR A 1 148 ? 13.57 -12.016 12.547 1 93.31 148 THR A N 1
ATOM 1159 C CA . THR A 1 148 ? 13.891 -11.883 13.961 1 93.31 148 THR A CA 1
ATOM 1160 C C . THR A 1 148 ? 12.727 -11.266 14.727 1 93.31 148 THR A C 1
ATOM 1162 O O . THR A 1 148 ? 11.93 -10.516 14.156 1 93.31 148 THR A O 1
ATOM 1165 N N . PRO A 1 149 ? 12.664 -11.586 15.992 1 90.69 149 PRO A N 1
ATOM 1166 C CA . PRO A 1 149 ? 11.562 -11.031 16.781 1 90.69 149 PRO A CA 1
ATOM 1167 C C . PRO A 1 149 ? 11.523 -9.508 16.75 1 90.69 149 PRO A C 1
ATOM 1169 O O . PRO A 1 149 ? 10.438 -8.914 16.734 1 90.69 149 PRO A O 1
ATOM 1172 N N . GLU A 1 150 ? 12.672 -8.836 16.734 1 88.5 150 GLU A N 1
ATOM 1173 C CA . GLU A 1 150 ? 12.773 -7.383 16.766 1 88.5 150 GLU A CA 1
ATOM 1174 C C . GLU A 1 150 ? 12.281 -6.77 15.453 1 88.5 150 GLU A C 1
ATOM 1176 O O . GLU A 1 150 ? 11.641 -5.711 1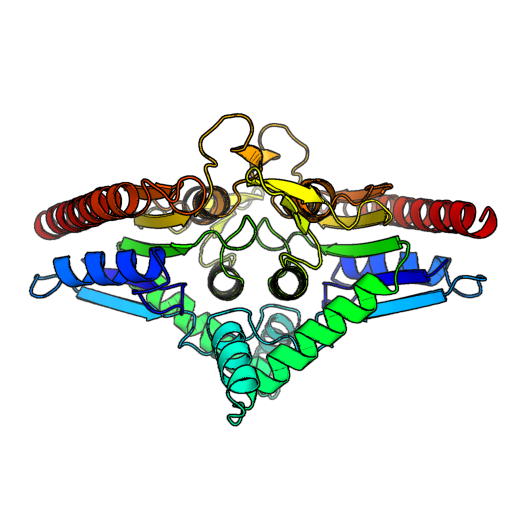5.461 1 88.5 150 GLU A O 1
ATOM 1181 N N . ALA A 1 151 ? 12.484 -7.457 14.352 1 89.75 151 ALA A N 1
ATOM 1182 C CA . ALA A 1 151 ? 12.211 -6.871 13.039 1 89.75 151 ALA A CA 1
ATOM 1183 C C . ALA A 1 151 ? 10.875 -7.355 12.492 1 89.75 151 ALA A C 1
ATOM 1185 O O . ALA A 1 151 ? 10.297 -6.73 11.602 1 89.75 151 ALA A O 1
ATOM 1186 N N . ALA A 1 152 ? 10.383 -8.438 13.109 1 89.38 152 ALA A N 1
ATOM 1187 C CA . ALA A 1 152 ? 9.203 -9.125 12.594 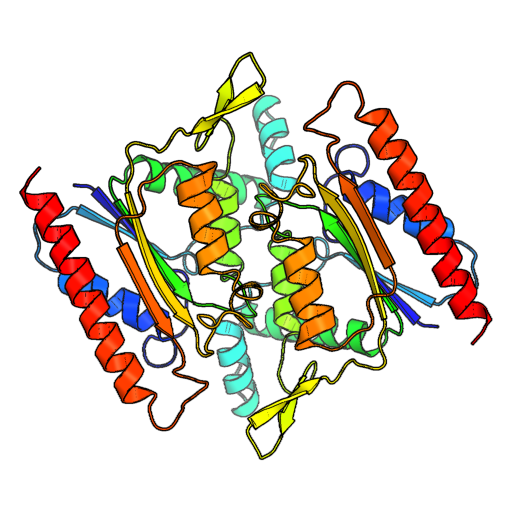1 89.38 152 ALA A CA 1
ATOM 1188 C C . ALA A 1 152 ? 7.996 -8.195 12.555 1 89.38 152 ALA A C 1
ATOM 1190 O O . ALA A 1 152 ? 7.227 -8.203 11.594 1 89.38 152 ALA A O 1
ATOM 1191 N N . PRO A 1 153 ? 7.891 -7.285 13.555 1 84.94 153 PRO A N 1
ATOM 1192 C CA . PRO A 1 153 ? 6.711 -6.422 13.531 1 84.94 153 PRO A CA 1
ATOM 1193 C C . PRO A 1 153 ? 6.77 -5.379 12.414 1 84.94 153 PRO A C 1
ATOM 1195 O O . PRO A 1 153 ? 5.75 -4.77 12.078 1 84.94 153 PRO A O 1
ATOM 1198 N N . MET A 1 154 ? 7.863 -5.184 11.789 1 90.62 154 MET A N 1
ATOM 1199 C CA . MET A 1 154 ? 8.031 -4.164 10.758 1 90.62 154 MET A CA 1
ATOM 1200 C C . MET A 1 154 ? 7.695 -4.727 9.383 1 90.62 154 MET A C 1
ATOM 1202 O O . MET A 1 154 ? 7.543 -3.975 8.414 1 90.62 154 MET A O 1
ATOM 1206 N N . GLU A 1 155 ? 7.68 -6.078 9.359 1 94 155 GLU A N 1
ATOM 1207 C CA . GLU A 1 155 ? 7.43 -6.75 8.094 1 94 155 GLU A CA 1
ATOM 1208 C C . GLU A 1 155 ? 5.949 -6.711 7.727 1 94 155 GLU A C 1
ATOM 1210 O O . GLU A 1 155 ? 5.125 -7.336 8.398 1 94 155 GLU A O 1
ATOM 1215 N N . MET A 1 156 ? 5.605 -5.977 6.668 1 95.88 156 MET A N 1
ATOM 1216 C CA . MET A 1 156 ? 4.184 -5.805 6.375 1 95.88 156 MET A CA 1
ATOM 1217 C C . MET A 1 156 ? 3.865 -6.238 4.949 1 95.88 156 MET A C 1
ATOM 1219 O O . MET A 1 156 ? 2.84 -5.844 4.391 1 95.88 156 MET A O 1
ATOM 1223 N N . ALA A 1 157 ? 4.727 -6.984 4.305 1 97.94 157 ALA A N 1
ATOM 1224 C CA . ALA A 1 157 ? 4.434 -7.551 2.988 1 97.94 157 ALA A CA 1
ATOM 1225 C C . ALA A 1 157 ? 3.758 -8.914 3.117 1 97.94 157 ALA A C 1
ATOM 1227 O O . ALA A 1 157 ? 2.547 -9.031 2.916 1 97.94 157 ALA A O 1
ATOM 1228 N N . VAL A 1 158 ? 4.484 -9.922 3.66 1 98 158 VAL A N 1
ATOM 1229 C CA . VAL A 1 158 ? 3.945 -11.273 3.801 1 98 158 VAL A CA 1
ATOM 1230 C C . VAL A 1 158 ? 2.828 -11.273 4.844 1 98 158 VAL A C 1
ATOM 1232 O O . VAL A 1 158 ? 1.802 -11.938 4.656 1 98 158 VAL A O 1
ATOM 1235 N N . ASN A 1 159 ? 3.018 -10.508 5.949 1 95.62 159 ASN A N 1
ATOM 1236 C CA . ASN A 1 159 ? 1.991 -10.422 6.98 1 95.62 159 ASN A CA 1
ATOM 1237 C C . ASN A 1 159 ? 0.682 -9.867 6.43 1 95.62 159 ASN A C 1
ATOM 1239 O O . ASN A 1 159 ? -0.396 -10.375 6.746 1 95.62 159 ASN A O 1
ATOM 1243 N N . TYR A 1 160 ? 0.801 -8.812 5.641 1 97.75 160 TYR A N 1
ATOM 1244 C CA . TYR A 1 160 ? -0.386 -8.25 5.008 1 97.75 160 TYR A CA 1
ATOM 1245 C C . TYR A 1 160 ? -1.078 -9.281 4.125 1 97.75 160 TYR A C 1
ATOM 1247 O O . TYR A 1 160 ? -2.297 -9.453 4.203 1 97.75 160 TYR A O 1
ATOM 1255 N N . MET A 1 161 ? -0.338 -9.992 3.342 1 98.56 161 MET A N 1
ATOM 1256 C CA . MET A 1 161 ? -0.878 -10.992 2.426 1 98.56 161 MET A CA 1
ATOM 1257 C C . MET A 1 161 ? -1.546 -12.133 3.193 1 98.56 161 MET A C 1
ATOM 1259 O O . MET A 1 161 ? -2.619 -12.594 2.809 1 98.56 161 MET A O 1
ATOM 1263 N N . ARG A 1 162 ? -0.953 -12.586 4.293 1 97.44 162 ARG A N 1
ATOM 1264 C CA . ARG A 1 162 ? -1.545 -13.609 5.141 1 97.44 162 ARG A CA 1
ATOM 1265 C C . ARG A 1 162 ? -2.895 -13.156 5.688 1 97.44 162 ARG A C 1
ATOM 1267 O O . ARG A 1 162 ? -3.873 -13.906 5.637 1 97.44 162 ARG A O 1
ATOM 1274 N N . ASN A 1 163 ? -2.885 -11.93 6.172 1 96.94 163 ASN A N 1
ATOM 1275 C CA . ASN A 1 163 ? -4.102 -11.398 6.777 1 96.94 163 ASN A CA 1
ATOM 1276 C C . ASN A 1 163 ? -5.227 -11.273 5.75 1 96.94 163 ASN A C 1
ATOM 1278 O O . ASN A 1 163 ? -6.379 -11.594 6.043 1 96.94 163 ASN A O 1
ATOM 1282 N N . VAL A 1 164 ? -4.902 -10.812 4.562 1 98.38 164 VAL A N 1
ATOM 1283 C CA . VAL A 1 164 ? -5.914 -10.578 3.539 1 98.38 164 VAL A CA 1
ATOM 1284 C C . VAL A 1 164 ? -6.398 -11.914 2.977 1 98.38 164 VAL A C 1
ATOM 1286 O O . VAL A 1 164 ? -7.57 -12.266 3.123 1 98.38 164 VAL A O 1
ATOM 1289 N N . PHE A 1 165 ? -5.488 -12.719 2.412 1 98.75 165 PHE A N 1
ATOM 1290 C CA . PHE A 1 165 ? -5.891 -13.883 1.635 1 98.75 165 PHE A CA 1
ATOM 1291 C C . PHE A 1 165 ? -6.242 -15.047 2.551 1 98.75 165 PHE A C 1
ATOM 1293 O O . PHE A 1 165 ? -7.172 -15.805 2.268 1 98.75 165 PHE A O 1
ATOM 1300 N N . GLY A 1 166 ? -5.492 -15.234 3.574 1 98.12 166 GLY A N 1
ATOM 1301 C CA . GLY A 1 166 ? -5.832 -16.25 4.555 1 98.12 166 GLY A CA 1
ATOM 1302 C C . GLY A 1 166 ? -6.898 -15.812 5.535 1 98.12 166 GLY A C 1
ATOM 1303 O O . GLY A 1 166 ? -7.902 -16.5 5.727 1 98.12 166 GLY A O 1
ATOM 1304 N N . GLY A 1 167 ? -6.738 -14.656 6.148 1 96.44 167 GLY A N 1
ATOM 1305 C CA . GLY A 1 167 ? -7.574 -14.18 7.242 1 96.44 167 GLY A CA 1
ATOM 1306 C C . GLY A 1 167 ? -8.938 -13.703 6.785 1 96.44 167 GLY A C 1
ATOM 1307 O O . GLY A 1 167 ? -9.961 -14.125 7.316 1 96.44 167 GLY A O 1
ATOM 1308 N N . ILE A 1 168 ? -8.992 -12.852 5.785 1 97.25 168 ILE A N 1
ATOM 1309 C CA . ILE A 1 168 ? -10.234 -12.203 5.363 1 97.25 168 ILE A CA 1
ATOM 1310 C C . ILE A 1 168 ? -10.914 -13.047 4.293 1 97.25 168 ILE A C 1
ATOM 1312 O O . ILE A 1 168 ? -12.109 -13.352 4.398 1 97.25 168 ILE A O 1
ATOM 1316 N N . PHE A 1 169 ? -10.156 -13.492 3.279 1 98.69 169 PHE A N 1
ATOM 1317 C CA . PHE A 1 169 ? -10.75 -14.18 2.139 1 98.69 169 PHE A CA 1
ATOM 1318 C C . PHE A 1 169 ? -10.984 -15.648 2.455 1 98.69 169 PHE A C 1
ATOM 1320 O O . PHE A 1 169 ? -11.891 -16.281 1.899 1 98.69 169 PHE A O 1
ATOM 1327 N N . GLY A 1 170 ? -10.07 -16.266 3.32 1 98.81 170 GLY A N 1
ATOM 1328 C CA . GLY A 1 170 ? -10.242 -17.641 3.771 1 98.81 170 GLY A CA 1
ATOM 1329 C C . GLY A 1 170 ? -9.5 -18.641 2.916 1 98.81 170 GLY A C 1
ATOM 1330 O O . GLY A 1 170 ? -9.719 -19.859 3.039 1 98.81 170 GLY A O 1
ATOM 1331 N N . MET A 1 171 ? -8.602 -18.234 2.066 1 98.81 171 MET A N 1
ATOM 1332 C CA . MET A 1 171 ? -7.824 -19.172 1.26 1 98.81 171 MET A CA 1
ATOM 1333 C C . MET A 1 171 ? -6.898 -20 2.137 1 98.81 171 MET A C 1
ATOM 1335 O O . MET A 1 171 ? -6.445 -19.531 3.186 1 98.81 171 MET A O 1
ATOM 1339 N N . GLN A 1 172 ? -6.621 -21.188 1.744 1 98.62 172 GLN A N 1
ATOM 1340 C CA . GLN A 1 172 ? -5.578 -21.984 2.379 1 98.62 172 GLN A CA 1
ATOM 1341 C C . GLN A 1 172 ? -4.199 -21.609 1.839 1 98.62 172 GLN A C 1
ATOM 1343 O O . GLN A 1 172 ? -3.908 -21.828 0.661 1 98.62 172 GLN A O 1
ATOM 1348 N N . ILE A 1 173 ? -3.395 -21.062 2.711 1 98.75 173 ILE A N 1
ATOM 1349 C CA . ILE A 1 173 ? -2.021 -20.797 2.299 1 98.75 173 ILE A CA 1
ATOM 1350 C C . ILE A 1 173 ? -1.205 -22.094 2.355 1 98.75 173 ILE A C 1
ATOM 1352 O O . ILE A 1 173 ? -0.843 -22.547 3.438 1 98.75 173 ILE A O 1
ATOM 1356 N N . ILE A 1 174 ? -0.856 -22.656 1.218 1 98.44 174 ILE A N 1
ATOM 1357 C CA . ILE A 1 174 ? -0.324 -24.016 1.207 1 98.44 174 ILE A CA 1
ATOM 1358 C C . ILE A 1 174 ? 1.201 -23.969 1.163 1 98.44 174 ILE A C 1
ATOM 1360 O O . ILE A 1 174 ? 1.864 -24.984 1.413 1 98.44 174 ILE A O 1
ATOM 1364 N N . ASP A 1 175 ? 1.756 -22.781 0.839 1 98.69 175 ASP A N 1
ATOM 1365 C CA . ASP A 1 175 ? 3.211 -22.656 0.836 1 98.69 175 ASP A CA 1
ATOM 1366 C C . ASP A 1 175 ? 3.637 -21.203 0.87 1 98.69 175 ASP A C 1
ATOM 1368 O O . ASP A 1 175 ? 2.939 -20.328 0.341 1 98.69 175 ASP A O 1
ATOM 1372 N N . GLU A 1 176 ? 4.723 -20.906 1.543 1 98.75 176 GLU A N 1
ATOM 1373 C CA . GLU A 1 176 ? 5.406 -19.609 1.553 1 98.75 176 GLU A CA 1
ATOM 1374 C C . GLU A 1 176 ? 6.91 -19.781 1.355 1 98.75 176 GLU A C 1
ATOM 1376 O O . GLU A 1 176 ? 7.582 -20.391 2.182 1 98.75 176 GLU A O 1
ATOM 1381 N N . VAL A 1 177 ? 7.406 -19.281 0.279 1 98.88 177 VAL A N 1
ATOM 1382 C CA . VAL A 1 177 ? 8.844 -19.25 0.041 1 98.88 177 VAL A CA 1
ATOM 1383 C C . VAL A 1 177 ? 9.359 -17.812 0.195 1 98.88 177 VAL A C 1
ATOM 1385 O O . VAL A 1 177 ? 9.016 -16.938 -0.602 1 98.88 177 VAL A O 1
ATOM 1388 N N . ILE A 1 178 ? 10.141 -17.609 1.225 1 98.75 178 ILE A N 1
ATOM 1389 C CA . ILE A 1 178 ? 10.648 -16.266 1.529 1 98.75 178 ILE A CA 1
ATOM 1390 C C . ILE A 1 178 ? 12.164 -16.25 1.393 1 98.75 178 ILE A C 1
ATOM 1392 O O . ILE A 1 178 ? 12.875 -16.922 2.146 1 98.75 178 ILE A O 1
ATOM 1396 N N . ILE A 1 179 ? 12.672 -15.602 0.382 1 98.81 179 ILE A N 1
ATOM 1397 C CA . ILE A 1 179 ? 14.102 -15.344 0.253 1 98.81 179 ILE A CA 1
ATOM 1398 C C . ILE A 1 179 ? 14.453 -14.047 0.984 1 98.81 179 ILE A C 1
ATOM 1400 O O . ILE A 1 179 ? 14.031 -12.969 0.582 1 98.81 179 ILE A O 1
ATOM 1404 N N . GLU A 1 180 ? 15.273 -14.156 1.99 1 98.19 180 GLU A N 1
ATOM 1405 C CA . GLU A 1 180 ? 15.5 -13.062 2.93 1 98.19 180 GLU A CA 1
ATOM 1406 C C . GLU A 1 180 ? 17 -12.828 3.146 1 98.19 180 GLU A C 1
ATOM 1408 O O . GLU A 1 180 ? 17.781 -13.781 3.232 1 98.19 180 GLU A O 1
ATOM 1413 N N . GLY A 1 181 ? 17.422 -11.477 3.178 1 97.06 181 GLY A N 1
ATOM 1414 C CA . GLY A 1 181 ? 18.719 -11.109 3.723 1 97.06 181 GLY A CA 1
ATOM 1415 C C . GLY A 1 181 ? 19.766 -10.906 2.654 1 97.06 181 GLY A C 1
ATOM 1416 O O . GLY A 1 181 ? 20.938 -10.625 2.969 1 97.06 181 GLY A O 1
ATOM 1417 N N . HIS A 1 182 ? 19.344 -10.922 1.403 1 96.88 182 HIS A N 1
ATOM 1418 C CA . HIS A 1 182 ? 20.344 -10.883 0.339 1 96.88 182 HIS A CA 1
ATOM 1419 C C . HIS A 1 182 ? 20.969 -9.5 0.224 1 96.88 182 HIS A C 1
ATOM 1421 O O . HIS A 1 182 ? 22.094 -9.367 -0.24 1 96.88 182 HIS A O 1
ATOM 1427 N N . ASN A 1 183 ? 20.266 -8.422 0.613 1 93.31 183 ASN A N 1
ATOM 1428 C CA . ASN A 1 183 ? 20.891 -7.102 0.663 1 93.31 183 ASN A CA 1
ATOM 1429 C C . ASN A 1 183 ? 21.641 -6.883 1.974 1 93.31 183 ASN A C 1
ATOM 1431 O O . ASN A 1 183 ? 22.672 -6.211 1.997 1 93.31 183 ASN A O 1
ATOM 1435 N N . ALA A 1 184 ? 21.156 -7.418 3.066 1 91.88 184 ALA A N 1
ATOM 1436 C CA . ALA A 1 184 ? 21.766 -7.254 4.387 1 91.88 184 ALA A CA 1
ATOM 1437 C C . ALA A 1 184 ? 23.094 -7.98 4.48 1 91.88 184 ALA A C 1
ATOM 1439 O O . ALA A 1 184 ? 23.969 -7.59 5.258 1 91.88 184 ALA A O 1
ATOM 1440 N N . MET A 1 185 ? 23.266 -9.086 3.717 1 93.5 185 MET A N 1
ATOM 1441 C CA . MET A 1 185 ? 24.484 -9.883 3.691 1 93.5 185 MET A CA 1
ATOM 1442 C C . MET A 1 185 ? 25.031 -10.008 2.271 1 93.5 185 MET A C 1
ATOM 1444 O O . MET A 1 185 ? 25.031 -11.094 1.695 1 93.5 185 MET A O 1
ATOM 1448 N N . PRO A 1 186 ? 25.609 -8.945 1.796 1 92.69 186 PRO A N 1
ATOM 1449 C CA . PRO A 1 186 ? 26.031 -8.922 0.394 1 92.69 186 PRO A CA 1
ATOM 1450 C C . PRO A 1 186 ? 27.047 -10.023 0.065 1 92.69 186 PRO A C 1
ATOM 1452 O O . PRO A 1 186 ? 27.047 -10.539 -1.054 1 92.69 186 PRO A O 1
ATOM 1455 N N . GLY A 1 187 ? 27.859 -10.344 0.956 1 95.06 187 GLY A N 1
ATOM 1456 C CA . GLY A 1 187 ? 28.844 -11.391 0.739 1 95.06 187 GLY A CA 1
ATOM 1457 C C . GLY A 1 187 ? 28.219 -12.758 0.537 1 95.06 187 GLY A C 1
ATOM 1458 O O . GLY A 1 187 ? 28.844 -13.656 -0.035 1 95.06 187 GLY A O 1
ATOM 1459 N N . LYS A 1 188 ? 26.969 -12.961 0.994 1 97.25 188 LYS A N 1
ATOM 1460 C CA . LYS A 1 188 ? 26.281 -14.242 0.905 1 97.25 188 LYS A CA 1
ATOM 1461 C C . LYS A 1 188 ? 25.062 -14.148 -0.025 1 97.25 188 LYS A C 1
ATOM 1463 O O . LYS A 1 188 ? 24.25 -15.07 -0.089 1 97.25 188 LYS A O 1
ATOM 1468 N N . ALA A 1 189 ? 24.953 -13.07 -0.675 1 97.31 189 ALA A N 1
ATOM 1469 C CA . ALA A 1 189 ? 23.75 -12.789 -1.458 1 97.31 189 ALA A CA 1
ATOM 1470 C C . ALA A 1 189 ? 23.484 -13.891 -2.484 1 97.31 189 ALA A C 1
ATOM 1472 O O . ALA A 1 189 ? 22.375 -14.406 -2.58 1 97.31 189 ALA A O 1
ATOM 1473 N N . GLN A 1 190 ? 24.516 -14.289 -3.221 1 97.62 190 GLN A N 1
ATOM 1474 C CA . GLN A 1 190 ? 24.359 -15.281 -4.277 1 97.62 190 GLN A CA 1
ATOM 1475 C C . GLN A 1 190 ? 23.938 -16.641 -3.701 1 97.62 190 GLN A C 1
ATOM 1477 O O . GLN A 1 190 ? 23.094 -17.328 -4.273 1 97.62 190 GLN A O 1
ATOM 1482 N N . GLU A 1 191 ? 24.5 -16.984 -2.635 1 98.38 191 GLU A N 1
ATOM 1483 C CA . GLU A 1 191 ? 24.156 -18.234 -1.965 1 98.38 191 GLU A CA 1
ATOM 1484 C C . GLU A 1 191 ? 22.719 -18.219 -1.47 1 98.38 191 GLU A C 1
ATOM 1486 O O . GLU A 1 191 ? 21.984 -19.188 -1.654 1 98.38 191 GLU A O 1
ATOM 1491 N N . ILE A 1 192 ? 22.312 -17.141 -0.831 1 98.5 192 ILE A N 1
ATOM 1492 C CA . ILE A 1 192 ? 20.969 -16.969 -0.314 1 98.5 192 ILE A CA 1
ATOM 1493 C C . ILE A 1 192 ? 19.953 -17.094 -1.454 1 98.5 192 ILE A C 1
ATOM 1495 O O . ILE A 1 192 ? 18.969 -17.828 -1.345 1 98.5 192 ILE A O 1
ATOM 1499 N N . ILE A 1 193 ? 20.234 -16.406 -2.533 1 98.69 193 ILE A N 1
ATOM 1500 C CA . ILE A 1 193 ? 19.328 -16.359 -3.682 1 98.69 193 ILE A CA 1
ATOM 1501 C C . ILE A 1 193 ? 19.25 -17.75 -4.32 1 98.69 193 ILE A C 1
ATOM 1503 O O . ILE A 1 193 ? 18.172 -18.234 -4.629 1 98.69 193 ILE A O 1
ATOM 1507 N N . ALA A 1 194 ? 20.406 -18.422 -4.512 1 98.62 194 ALA A N 1
ATOM 1508 C CA . ALA A 1 194 ? 20.438 -19.75 -5.121 1 98.62 194 ALA A CA 1
ATOM 1509 C C . ALA A 1 194 ? 19.641 -20.75 -4.297 1 98.62 194 ALA A C 1
ATOM 1511 O O . ALA A 1 194 ? 18.859 -21.516 -4.844 1 98.62 194 ALA A O 1
ATOM 1512 N N . ALA A 1 195 ? 19.859 -20.734 -3.039 1 98.69 195 ALA A N 1
ATOM 1513 C CA . ALA A 1 195 ? 19.109 -21.625 -2.154 1 98.69 195 ALA A CA 1
ATOM 1514 C C . ALA A 1 195 ? 17.625 -21.344 -2.223 1 98.69 195 ALA A C 1
ATOM 1516 O O . ALA A 1 195 ? 16.812 -22.266 -2.25 1 98.69 195 ALA A O 1
ATOM 1517 N N . GLY A 1 196 ? 17.25 -20.047 -2.207 1 98.81 196 GLY A N 1
ATOM 1518 C CA . GLY A 1 196 ? 15.852 -19.656 -2.324 1 98.81 196 GLY A CA 1
ATOM 1519 C C . GLY A 1 196 ? 15.211 -20.109 -3.621 1 98.81 196 GLY A C 1
ATOM 1520 O O . GLY A 1 196 ? 14.047 -20.531 -3.637 1 98.81 196 GLY A O 1
ATOM 1521 N N . MET A 1 197 ? 15.992 -20.016 -4.691 1 98.88 197 MET A N 1
ATOM 1522 C CA . MET A 1 197 ? 15.461 -20.422 -5.984 1 98.88 197 MET A CA 1
ATOM 1523 C C . MET A 1 197 ? 15.188 -21.922 -6.012 1 98.88 197 MET A C 1
ATOM 1525 O O . MET A 1 197 ? 14.234 -22.375 -6.648 1 98.88 197 MET A O 1
ATOM 1529 N N . GLU A 1 198 ? 16 -22.688 -5.344 1 98.88 198 GLU A N 1
ATOM 1530 C CA . GLU A 1 198 ? 15.727 -24.125 -5.223 1 98.88 198 GLU A CA 1
ATOM 1531 C C . GLU A 1 198 ? 14.422 -24.375 -4.477 1 98.88 198 GLU A C 1
ATOM 1533 O O . GLU A 1 198 ? 13.656 -25.266 -4.836 1 98.88 198 GLU A O 1
ATOM 1538 N N . GLU A 1 199 ? 14.172 -23.578 -3.426 1 98.88 199 GLU A N 1
ATOM 1539 C CA . GLU A 1 199 ? 12.906 -23.688 -2.697 1 98.88 199 GLU A CA 1
ATOM 1540 C C . GLU A 1 199 ? 11.719 -23.344 -3.59 1 98.88 199 GLU A C 1
ATOM 1542 O O . GLU A 1 199 ? 10.641 -23.922 -3.451 1 98.88 199 GLU A O 1
ATOM 1547 N N . VAL A 1 200 ? 11.883 -22.359 -4.457 1 98.94 200 VAL A N 1
ATOM 1548 C CA . VAL A 1 200 ? 10.836 -22 -5.414 1 98.94 200 VAL A CA 1
ATOM 1549 C C . VAL A 1 200 ? 10.516 -23.203 -6.301 1 98.94 200 VAL A C 1
ATOM 1551 O O . VAL A 1 200 ? 9.352 -23.516 -6.535 1 98.94 200 VAL A O 1
ATOM 1554 N N . LYS A 1 201 ? 11.57 -23.875 -6.789 1 98.81 201 LYS A N 1
ATOM 1555 C CA . LYS A 1 201 ? 11.375 -25.062 -7.617 1 98.81 201 LYS A CA 1
ATOM 1556 C C . LYS A 1 201 ? 10.617 -26.141 -6.859 1 98.81 201 LYS A C 1
ATOM 1558 O O . LYS A 1 201 ? 9.703 -26.766 -7.406 1 98.81 201 LYS A O 1
ATOM 1563 N N . VAL A 1 202 ? 11 -26.359 -5.652 1 98.75 202 VAL A N 1
ATOM 1564 C CA . VAL A 1 202 ? 10.352 -27.375 -4.824 1 98.75 202 VAL A CA 1
ATOM 1565 C C . VAL A 1 202 ? 8.875 -27.031 -4.656 1 98.75 202 VAL A C 1
ATOM 1567 O O . VAL A 1 202 ? 8.008 -27.906 -4.75 1 98.75 202 VAL A O 1
ATOM 1570 N N . SER A 1 203 ? 8.586 -25.766 -4.398 1 98.75 203 SER A N 1
ATOM 1571 C CA . SER A 1 203 ? 7.203 -25.328 -4.246 1 98.75 203 SER A CA 1
ATOM 1572 C C . SER A 1 203 ? 6.395 -25.594 -5.512 1 98.75 203 SER A C 1
ATOM 1574 O O . SER A 1 203 ? 5.273 -26.094 -5.441 1 98.75 203 SER A O 1
ATOM 1576 N N . ALA A 1 204 ? 6.953 -25.219 -6.652 1 98.62 204 ALA A N 1
ATOM 1577 C CA . ALA A 1 204 ? 6.289 -25.453 -7.934 1 98.62 204 ALA A CA 1
ATOM 1578 C C . ALA A 1 204 ? 6.004 -26.938 -8.148 1 98.62 204 ALA A C 1
ATOM 1580 O O . ALA A 1 204 ? 4.91 -27.312 -8.578 1 98.62 204 ALA A O 1
ATOM 1581 N N . ASN A 1 205 ? 6.949 -27.766 -7.848 1 97.5 205 ASN A N 1
ATOM 1582 C CA . ASN A 1 205 ? 6.797 -29.203 -8.047 1 97.5 205 ASN A CA 1
ATOM 1583 C C . ASN A 1 205 ? 5.766 -29.797 -7.094 1 97.5 205 ASN A C 1
ATOM 1585 O O . ASN A 1 205 ? 5.027 -30.703 -7.461 1 97.5 205 ASN A O 1
ATOM 1589 N N . ARG A 1 206 ? 5.75 -29.328 -5.879 1 97.25 206 ARG A N 1
ATOM 1590 C CA . ARG A 1 206 ? 4.707 -29.75 -4.949 1 97.25 206 ARG A CA 1
ATOM 1591 C C . ARG A 1 206 ? 3.32 -29.406 -5.488 1 97.25 206 ARG A C 1
ATOM 1593 O O . ARG A 1 206 ? 2.389 -30.203 -5.371 1 97.25 206 ARG A O 1
ATOM 1600 N N . LEU A 1 207 ? 3.182 -28.188 -6.043 1 96.94 207 LEU A N 1
ATOM 1601 C CA . LEU A 1 207 ? 1.912 -27.766 -6.633 1 96.94 207 LEU A CA 1
ATOM 1602 C C . LEU A 1 207 ? 1.508 -28.719 -7.762 1 96.94 207 LEU A C 1
ATOM 1604 O O . LEU A 1 207 ? 0.339 -29.094 -7.875 1 96.94 207 LEU A O 1
ATOM 1608 N N . LEU A 1 208 ? 2.449 -29.141 -8.57 1 95.31 208 LEU A N 1
ATOM 1609 C CA . LEU A 1 208 ? 2.193 -30.047 -9.695 1 95.31 208 LEU A CA 1
ATOM 1610 C C . LEU A 1 208 ? 1.732 -31.406 -9.203 1 95.31 208 LEU A C 1
ATOM 1612 O O . LEU A 1 208 ? 0.921 -32.062 -9.859 1 95.31 208 LEU A O 1
ATOM 1616 N N . GLU A 1 209 ? 2.229 -31.75 -8.07 1 93.06 209 GLU A N 1
ATOM 1617 C CA . GLU A 1 209 ? 1.82 -33.031 -7.484 1 93.06 209 GLU A CA 1
ATOM 1618 C C . GLU A 1 209 ? 0.366 -32.969 -7.023 1 93.06 209 GLU A C 1
ATOM 1620 O O . GLU A 1 209 ? -0.358 -33.969 -7.137 1 93.06 209 GLU A O 1
ATOM 1625 N N . ILE A 1 210 ? -0.075 -31.891 -6.496 1 88.56 210 ILE A N 1
ATOM 1626 C CA . ILE A 1 210 ? -1.456 -31.703 -6.062 1 88.56 210 ILE A CA 1
ATOM 1627 C C . ILE A 1 210 ? -2.379 -31.688 -7.277 1 88.56 210 ILE A C 1
ATOM 1629 O O . ILE A 1 210 ? -3.514 -32.156 -7.211 1 88.56 210 ILE A O 1
ATOM 1633 N N . ALA A 1 211 ? -1.999 -31.156 -8.398 1 82.69 211 ALA A N 1
ATOM 1634 C CA . ALA A 1 211 ? -2.797 -30.984 -9.617 1 82.69 211 ALA A CA 1
ATOM 1635 C C . ALA A 1 211 ? -3.055 -32.344 -10.281 1 82.69 211 ALA A C 1
ATOM 1637 O O . ALA A 1 211 ? -4.078 -32.531 -10.945 1 82.69 211 ALA A O 1
ATOM 1638 N N . VAL A 1 212 ? -2.166 -33.281 -10.281 1 74.94 212 VAL A N 1
ATOM 1639 C CA . VAL A 1 212 ? -2.291 -34.562 -10.914 1 74.94 212 VAL A CA 1
ATOM 1640 C C . VAL A 1 212 ? -3.184 -35.469 -10.07 1 74.94 212 VAL A C 1
ATOM 1642 O O . VAL A 1 212 ? -3.869 -36.375 -10.602 1 74.94 212 VAL A O 1
ATOM 1645 N N . THR A 1 213 ? -3.154 -35.156 -8.828 1 61.56 213 THR A N 1
ATOM 1646 C CA . THR A 1 213 ? -3.926 -36.031 -7.977 1 61.56 213 THR A CA 1
ATOM 1647 C C . THR A 1 213 ? -5.402 -35.656 -7.98 1 61.56 213 THR A C 1
ATOM 1649 O O . THR A 1 213 ? -6.246 -36.406 -7.469 1 61.56 213 THR A O 1
ATOM 1652 N N . VAL A 1 214 ? -5.711 -34.625 -8.641 1 52.78 214 VAL A N 1
ATOM 1653 C CA . VAL A 1 214 ? -7.141 -34.312 -8.711 1 52.78 214 VAL A CA 1
ATOM 1654 C C . VAL A 1 214 ? -7.715 -34.875 -10.016 1 52.78 214 VAL A C 1
ATOM 1656 O O . VAL A 1 214 ? -7.023 -34.938 -11.039 1 52.78 214 VAL A O 1
ATOM 1659 N N . MET B 1 1 ? 6.691 28.469 11.625 1 93.19 1 MET B N 1
ATOM 1660 C CA . MET B 1 1 ? 6.602 27.016 11.516 1 93.19 1 MET B CA 1
ATOM 1661 C C . MET B 1 1 ? 5.934 26.609 10.211 1 93.19 1 MET B C 1
ATOM 1663 O O . MET B 1 1 ? 4.898 27.172 9.836 1 93.19 1 MET B O 1
ATOM 1667 N N . ASN B 1 2 ? 6.512 25.766 9.367 1 97.56 2 ASN B N 1
ATOM 1668 C CA . ASN B 1 2 ? 5.949 25.25 8.125 1 97.56 2 ASN B CA 1
ATOM 1669 C C . ASN B 1 2 ? 5.238 23.906 8.352 1 97.56 2 ASN B C 1
ATOM 1671 O O . ASN B 1 2 ? 5.855 22.938 8.781 1 97.56 2 ASN B O 1
ATOM 1675 N N . ILE B 1 3 ? 3.912 23.875 8.039 1 98.38 3 ILE B N 1
ATOM 1676 C CA . ILE B 1 3 ? 3.094 22.688 8.25 1 98.38 3 ILE B CA 1
ATOM 1677 C C . ILE B 1 3 ? 2.672 22.109 6.898 1 98.38 3 ILE B C 1
ATOM 1679 O O . ILE B 1 3 ? 2.117 22.828 6.059 1 98.38 3 ILE B O 1
ATOM 1683 N N . LEU B 1 4 ? 3.018 20.891 6.652 1 98.88 4 LEU B N 1
ATOM 1684 C CA . LEU B 1 4 ? 2.498 20.141 5.512 1 98.88 4 LEU B CA 1
ATOM 1685 C C . LEU B 1 4 ? 1.341 19.25 5.93 1 98.88 4 LEU B C 1
ATOM 1687 O O . LEU B 1 4 ? 1.468 18.469 6.875 1 98.88 4 LEU B O 1
ATOM 1691 N N . VAL B 1 5 ? 0.19 19.375 5.324 1 98.94 5 VAL B N 1
ATOM 1692 C CA . VAL B 1 5 ? -0.93 18.469 5.535 1 98.94 5 VAL B CA 1
ATOM 1693 C C . VAL B 1 5 ? -1.105 17.562 4.312 1 98.94 5 VAL B C 1
ATOM 1695 O O . VAL B 1 5 ? -1.426 18.047 3.225 1 98.94 5 VAL B O 1
ATOM 1698 N N . VAL B 1 6 ? -0.871 16.297 4.48 1 98.94 6 VAL B N 1
ATOM 1699 C CA . VAL B 1 6 ? -1.059 15.289 3.438 1 98.94 6 VAL B CA 1
ATOM 1700 C C . VAL B 1 6 ? -2.457 14.68 3.549 1 98.94 6 VAL B C 1
ATOM 1702 O O . VAL B 1 6 ? -2.756 13.969 4.512 1 98.94 6 VAL B O 1
ATOM 1705 N N . LYS B 1 7 ? -3.299 15.023 2.613 1 98.94 7 LYS B N 1
ATOM 1706 C CA . LYS B 1 7 ? -4.648 14.469 2.531 1 98.94 7 LYS B CA 1
ATOM 1707 C C . LYS B 1 7 ? -4.672 13.211 1.676 1 98.94 7 LYS B C 1
ATOM 1709 O O . LYS B 1 7 ? -4.367 13.258 0.482 1 98.94 7 LYS B O 1
ATOM 1714 N N . ALA B 1 8 ? -5.074 12.07 2.301 1 98.81 8 ALA B N 1
ATOM 1715 C CA . ALA B 1 8 ? -4.922 10.812 1.571 1 98.81 8 ALA B CA 1
ATOM 1716 C C . ALA B 1 8 ? -6.242 10.055 1.51 1 98.81 8 ALA B C 1
ATOM 1718 O O . ALA B 1 8 ? -6.27 8.828 1.671 1 98.81 8 ALA B O 1
ATOM 1719 N N . ASN B 1 9 ? -7.297 10.734 1.321 1 98.62 9 ASN B N 1
ATOM 1720 C CA . ASN B 1 9 ? -8.633 10.203 1.084 1 98.62 9 ASN B CA 1
ATOM 1721 C C . ASN B 1 9 ? -9.438 11.102 0.143 1 98.62 9 ASN B C 1
ATOM 1723 O O . ASN B 1 9 ? -9.555 12.305 0.381 1 98.62 9 ASN B O 1
ATOM 1727 N N . ASN B 1 10 ? -9.977 10.547 -0.937 1 98.19 10 ASN B N 1
ATOM 1728 C CA . ASN B 1 10 ? -10.734 11.391 -1.855 1 98.19 10 ASN B CA 1
ATOM 1729 C C . ASN B 1 10 ? -12.234 11.148 -1.733 1 98.19 10 ASN B C 1
ATOM 1731 O O . ASN B 1 10 ? -13.016 11.609 -2.572 1 98.19 10 ASN B O 1
ATOM 1735 N N . ARG B 1 11 ? -12.656 10.352 -0.747 1 97.81 11 ARG B N 1
ATOM 1736 C CA . ARG B 1 11 ? -14.086 10.305 -0.446 1 97.81 11 ARG B CA 1
ATOM 1737 C C . ARG B 1 11 ? -14.562 11.641 0.114 1 97.81 11 ARG B C 1
ATOM 1739 O O . ARG B 1 11 ? -13.836 12.312 0.846 1 97.81 11 ARG B O 1
ATOM 1746 N N . PRO B 1 12 ? -15.781 12.055 -0.261 1 97.56 12 PRO B N 1
ATOM 1747 C CA . PRO B 1 12 ? -16.297 13.281 0.35 1 97.56 12 PRO B CA 1
ATOM 1748 C C . PRO B 1 12 ? -16.375 13.195 1.873 1 97.56 12 PRO B C 1
ATOM 1750 O O . PRO B 1 12 ? -16.594 12.117 2.426 1 97.56 12 PRO B O 1
ATOM 1753 N N . SER B 1 13 ? -16.156 14.312 2.562 1 97.56 13 SER B N 1
ATOM 1754 C CA . SER B 1 13 ? -16.125 14.367 4.02 1 97.56 13 SER B CA 1
ATOM 1755 C C . SER B 1 13 ? -17.453 13.906 4.617 1 97.56 13 SER B C 1
ATOM 1757 O O . SER B 1 13 ? -17.516 13.562 5.797 1 97.56 13 SER B O 1
ATOM 1759 N N . THR B 1 14 ? -18.531 13.883 3.854 1 96.12 14 THR B N 1
ATOM 1760 C CA . THR B 1 14 ? -19.828 13.391 4.301 1 96.12 14 THR B CA 1
ATOM 1761 C C . THR B 1 14 ? -19.844 11.867 4.367 1 96.12 14 THR B C 1
ATOM 1763 O O . THR B 1 14 ? -20.703 11.266 5.004 1 96.12 14 THR B O 1
ATOM 1766 N N . GLU B 1 15 ? -18.859 11.227 3.678 1 95 15 GLU B N 1
ATOM 1767 C CA . GLU B 1 15 ? -18.828 9.773 3.574 1 95 15 GLU B CA 1
ATOM 1768 C C . GLU B 1 15 ? -17.531 9.203 4.129 1 95 15 GLU B C 1
ATOM 1770 O O . GLU B 1 15 ? -17.484 8.055 4.57 1 95 15 GLU B O 1
ATOM 1775 N N . GLY B 1 16 ? -16.484 9.945 4.027 1 97.88 16 GLY B N 1
ATOM 1776 C CA . GLY B 1 16 ? -15.164 9.539 4.504 1 97.88 16 GLY B CA 1
ATOM 1777 C C . GLY B 1 16 ? -14.75 10.234 5.781 1 97.88 16 GLY B C 1
ATOM 1778 O O . GLY B 1 16 ? -14.469 11.438 5.777 1 97.88 16 GLY B O 1
ATOM 1779 N N . ILE B 1 17 ? -14.555 9.469 6.84 1 98.69 17 ILE B N 1
ATOM 1780 C CA . ILE B 1 17 ? -14.305 10.047 8.156 1 98.69 17 ILE B CA 1
ATOM 1781 C C . ILE B 1 17 ? -12.93 10.703 8.18 1 98.69 17 ILE B C 1
ATOM 1783 O O . ILE B 1 17 ? -12.75 11.766 8.789 1 98.69 17 ILE B O 1
ATOM 1787 N N . SER B 1 18 ? -11.945 10.109 7.555 1 98.88 18 SER B N 1
ATOM 1788 C CA . SER B 1 18 ? -10.625 10.727 7.539 1 98.88 18 SER B CA 1
ATOM 1789 C C . SER B 1 18 ? -10.633 12.023 6.727 1 98.88 18 SER B C 1
ATOM 1791 O O . SER B 1 18 ? -9.844 12.938 7 1 98.88 18 SER B O 1
ATOM 1793 N N . SER B 1 19 ? -11.461 12.109 5.656 1 98.81 19 SER B N 1
ATOM 1794 C CA . SER B 1 19 ? -11.656 13.375 4.945 1 98.81 19 SER B CA 1
ATOM 1795 C C . SER B 1 19 ? -12.227 14.445 5.871 1 98.81 19 SER B C 1
ATOM 1797 O O . SER B 1 19 ? -11.812 15.602 5.816 1 98.81 19 SER B O 1
ATOM 1799 N N . LYS B 1 20 ? -13.195 14.039 6.695 1 98.81 20 LYS B N 1
ATOM 1800 C CA . LYS B 1 20 ? -13.758 14.961 7.68 1 98.81 20 LYS B CA 1
ATOM 1801 C C . LYS B 1 20 ? -12.695 15.406 8.688 1 98.81 20 LYS B C 1
ATOM 1803 O O . LYS B 1 20 ? -12.672 16.562 9.094 1 98.81 20 LYS B O 1
ATOM 1808 N N . MET B 1 21 ? -11.867 14.453 9.109 1 98.94 21 MET B N 1
ATOM 1809 C CA . MET B 1 21 ? -10.75 14.805 9.992 1 98.94 21 MET B CA 1
ATOM 1810 C C . MET B 1 21 ? -9.883 15.883 9.375 1 98.94 21 MET B C 1
ATOM 1812 O O . MET B 1 21 ? -9.508 16.844 10.047 1 98.94 21 MET B O 1
ATOM 1816 N N . TYR B 1 22 ? -9.516 15.711 8.07 1 98.94 22 TYR B N 1
ATOM 1817 C CA . TYR B 1 22 ? -8.719 16.688 7.344 1 98.94 22 TYR B CA 1
ATOM 1818 C C . TYR B 1 22 ? -9.375 18.062 7.379 1 98.94 22 TYR B C 1
ATOM 1820 O O . TYR B 1 22 ? -8.734 19.062 7.73 1 98.94 22 TYR B O 1
ATOM 1828 N N . GLU B 1 23 ? -10.68 18.125 7.07 1 98.88 23 GLU B N 1
ATOM 1829 C CA . GLU B 1 23 ? -11.383 19.406 7.02 1 98.88 23 GLU B CA 1
ATOM 1830 C C . GLU B 1 23 ? -11.438 20.062 8.398 1 98.88 23 GLU B C 1
ATOM 1832 O O . GLU B 1 23 ? -11.266 21.266 8.523 1 98.88 23 GLU B O 1
ATOM 1837 N N . THR B 1 24 ? -11.727 19.266 9.391 1 98.88 24 THR B N 1
ATOM 1838 C CA . THR B 1 24 ? -11.797 19.766 10.766 1 98.88 24 THR B CA 1
ATOM 1839 C C . THR B 1 24 ? -10.453 20.328 11.203 1 98.88 24 THR B C 1
ATOM 1841 O O . THR B 1 24 ? -10.398 21.422 11.773 1 98.88 24 THR B O 1
ATOM 1844 N N . PHE B 1 25 ? -9.352 19.578 10.961 1 98.88 25 PHE B N 1
ATOM 1845 C CA . PHE B 1 25 ? -8.008 20.031 11.297 1 98.88 25 PHE B CA 1
ATOM 1846 C C . PHE B 1 25 ? -7.695 21.359 10.602 1 98.88 25 PHE B C 1
ATOM 1848 O O . PHE B 1 25 ? -7.234 22.297 11.242 1 98.88 25 PHE B O 1
ATOM 1855 N N . MET B 1 26 ? -7.988 21.469 9.281 1 98.69 26 MET B N 1
ATOM 1856 C CA . MET B 1 26 ? -7.707 22.656 8.484 1 98.69 26 MET B CA 1
ATOM 1857 C C . MET B 1 26 ? -8.508 23.844 8.992 1 98.69 26 MET B C 1
ATOM 1859 O O . MET B 1 26 ? -8.008 24.969 9.016 1 98.69 26 MET B O 1
ATOM 1863 N N . ALA B 1 27 ? -9.758 23.594 9.383 1 98.56 27 ALA B N 1
ATOM 1864 C CA . ALA B 1 27 ? -10.617 24.656 9.883 1 98.56 27 ALA B CA 1
ATOM 1865 C C . ALA B 1 27 ? -10.016 25.312 11.125 1 98.56 27 ALA B C 1
ATOM 1867 O O . ALA B 1 27 ? -10.125 26.531 11.312 1 98.56 27 ALA B O 1
ATOM 1868 N N . GLU B 1 28 ? -9.391 24.5 11.961 1 97.94 28 GLU B N 1
ATOM 1869 C CA . GLU B 1 28 ? -8.797 25 13.195 1 97.94 28 GLU B CA 1
ATOM 1870 C C . GLU B 1 28 ? -7.582 25.875 12.898 1 97.94 28 GLU B C 1
ATOM 1872 O O . GLU B 1 28 ? -7.219 26.734 13.703 1 97.94 28 GLU B O 1
ATOM 1877 N N . LEU B 1 29 ? -6.953 25.625 11.781 1 97.19 29 LEU B N 1
ATOM 1878 C CA . LEU B 1 29 ? -5.734 26.344 11.438 1 97.19 29 LEU B CA 1
ATOM 1879 C C . LEU B 1 29 ? -6.062 27.656 10.719 1 97.19 29 LEU B C 1
ATOM 1881 O O . LEU B 1 29 ? -5.199 28.516 10.586 1 97.19 29 LEU B O 1
ATOM 1885 N N . GLU B 1 30 ? -7.25 27.766 10.195 1 95.19 30 GLU B N 1
ATOM 1886 C CA . GLU B 1 30 ? -7.645 28.938 9.422 1 95.19 30 GLU B CA 1
ATOM 1887 C C . GLU B 1 30 ? -7.477 30.219 10.234 1 95.19 30 GLU B C 1
ATOM 18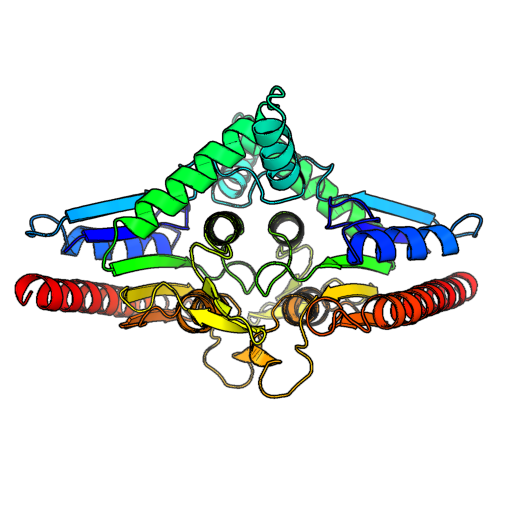89 O O . GLU B 1 30 ? -7.898 30.281 11.391 1 95.19 30 GLU B O 1
ATOM 1894 N N . GLY B 1 31 ? -6.812 31.203 9.633 1 92.5 31 GLY B N 1
ATOM 1895 C CA . GLY B 1 31 ? -6.668 32.5 10.266 1 92.5 31 GLY B CA 1
ATOM 1896 C C . GLY B 1 31 ? -5.543 32.562 11.281 1 92.5 31 GLY B C 1
ATOM 1897 O O . GLY B 1 31 ? -5.309 33.594 11.906 1 92.5 31 GLY B O 1
ATOM 1898 N N . LYS B 1 32 ? -4.895 31.453 11.422 1 93.56 32 LYS B N 1
ATOM 1899 C CA . LYS B 1 32 ? -3.777 31.422 12.359 1 93.56 32 LYS B CA 1
ATOM 1900 C C . LYS B 1 32 ? -2.463 31.766 11.672 1 93.56 32 LYS B C 1
ATOM 1902 O O . LYS B 1 32 ? -2.381 31.766 10.445 1 93.56 32 LYS B O 1
ATOM 1907 N N . ASP B 1 33 ? -1.523 32.219 12.5 1 91 33 ASP B N 1
ATOM 1908 C CA . ASP B 1 33 ? -0.237 32.656 11.969 1 91 33 ASP B CA 1
ATOM 1909 C C . ASP B 1 33 ? 0.7 31.453 11.75 1 91 33 ASP B C 1
ATOM 1911 O O . ASP B 1 33 ? 1.758 31.375 12.383 1 91 33 ASP B O 1
ATOM 1915 N N . VAL B 1 34 ? 0.424 30.484 10.906 1 94.69 34 VAL B N 1
ATOM 1916 C CA . VAL B 1 34 ? 1.219 29.328 10.492 1 94.69 34 VAL B CA 1
ATOM 1917 C C . VAL B 1 34 ? 1.203 29.219 8.969 1 94.69 34 VAL B C 1
ATOM 1919 O O . VAL B 1 34 ? 0.259 29.656 8.312 1 94.69 34 VAL B O 1
ATOM 1922 N N . ASN B 1 35 ? 2.26 28.766 8.438 1 96.88 35 ASN B N 1
ATOM 1923 C CA . ASN B 1 35 ? 2.359 28.5 7.008 1 96.88 35 ASN B CA 1
ATOM 1924 C C . ASN B 1 35 ? 1.94 27.062 6.68 1 96.88 35 ASN B C 1
ATOM 1926 O O . ASN B 1 35 ? 2.648 26.125 7.012 1 96.88 35 ASN B O 1
ATOM 1930 N N . VAL B 1 36 ? 0.816 26.922 6.008 1 98 36 VAL B N 1
ATOM 1931 C CA . VAL B 1 36 ? 0.252 25.609 5.762 1 98 36 VAL B CA 1
ATOM 1932 C C . VAL B 1 36 ? 0.298 25.297 4.266 1 98 36 VAL B C 1
ATOM 1934 O O . VAL B 1 36 ? -0.112 26.109 3.441 1 98 36 VAL B O 1
ATOM 1937 N N . THR B 1 37 ? 0.875 24.203 3.877 1 98.25 37 THR B N 1
ATOM 1938 C CA . THR B 1 37 ? 0.833 23.625 2.537 1 98.25 37 THR B CA 1
ATOM 1939 C C . THR B 1 37 ? 0.052 22.312 2.537 1 98.25 37 THR B C 1
ATOM 1941 O O . THR B 1 37 ? 0.208 21.5 3.441 1 98.25 37 THR B O 1
ATOM 1944 N N . THR B 1 38 ? -0.826 22.172 1.585 1 98.69 38 THR B N 1
ATOM 1945 C CA . THR B 1 38 ? -1.573 20.922 1.453 1 98.69 38 THR B CA 1
ATOM 1946 C C . THR B 1 38 ? -1.038 20.094 0.29 1 98.69 38 THR B C 1
ATOM 1948 O O . THR B 1 38 ? -0.747 20.625 -0.781 1 98.69 38 THR B O 1
ATOM 1951 N N . TYR B 1 39 ? -0.792 18.875 0.478 1 98.88 39 TYR B N 1
ATOM 1952 C CA . TYR B 1 39 ? -0.522 17.875 -0.542 1 98.88 39 TYR B CA 1
ATOM 1953 C C . TYR B 1 39 ? -1.646 16.844 -0.603 1 98.88 39 TYR B C 1
ATOM 1955 O O . TYR B 1 39 ? -1.723 15.945 0.243 1 98.88 39 TYR B O 1
ATOM 1963 N N . ASP B 1 40 ? -2.537 16.984 -1.523 1 98.81 40 ASP B N 1
ATOM 1964 C CA . ASP B 1 40 ? -3.615 16.031 -1.739 1 98.81 40 ASP B CA 1
ATOM 1965 C C . ASP B 1 40 ? -3.18 14.922 -2.688 1 98.81 40 ASP B C 1
ATOM 1967 O O . ASP B 1 40 ? -3.1 15.125 -3.9 1 98.81 40 ASP B O 1
ATOM 1971 N N . VAL B 1 41 ? -2.973 13.688 -2.148 1 98.31 41 VAL B N 1
ATOM 1972 C CA . VAL B 1 41 ? -2.34 12.641 -2.938 1 98.31 41 VAL B CA 1
ATOM 1973 C C . VAL B 1 41 ? -3.258 12.234 -4.086 1 98.31 41 VAL B C 1
ATOM 1975 O O . VAL B 1 41 ? -2.795 11.727 -5.113 1 98.31 41 VAL B O 1
ATOM 1978 N N . PHE B 1 42 ? -4.551 12.453 -3.98 1 98 42 PHE B N 1
ATOM 1979 C CA . PHE B 1 42 ? -5.48 12.031 -5.023 1 98 42 PHE B CA 1
ATOM 1980 C C . PHE B 1 42 ? -5.637 13.125 -6.074 1 98 42 PHE B C 1
ATOM 1982 O O . PHE B 1 42 ? -6.184 12.883 -7.152 1 98 42 PHE B O 1
ATOM 1989 N N . GLU B 1 43 ? -5.152 14.352 -5.805 1 97.88 43 GLU B N 1
ATOM 1990 C CA . GLU B 1 43 ? -5.18 15.43 -6.785 1 97.88 43 GLU B CA 1
ATOM 1991 C C . GLU B 1 43 ? -3.842 15.562 -7.504 1 97.88 43 GLU B C 1
ATOM 1993 O O . GLU B 1 43 ? -3.764 16.156 -8.586 1 97.88 43 GLU B O 1
ATOM 1998 N N . GLU B 1 44 ? -2.826 15.016 -6.941 1 98.38 44 GLU B N 1
ATOM 1999 C CA . GLU B 1 44 ? -1.492 15.062 -7.535 1 98.38 44 GLU B CA 1
ATOM 2000 C C . GLU B 1 44 ? -1.325 13.977 -8.602 1 98.38 44 GLU B C 1
ATOM 2002 O O . GLU B 1 44 ? -2.027 12.969 -8.578 1 98.38 44 GLU B O 1
ATOM 2007 N N . ASP B 1 45 ? -0.491 14.242 -9.609 1 98.06 45 ASP B N 1
ATOM 2008 C CA . ASP B 1 45 ? -0.058 13.172 -10.5 1 98.06 45 ASP B CA 1
ATOM 2009 C C . ASP B 1 45 ? 0.845 12.18 -9.773 1 98.06 45 ASP B C 1
ATOM 2011 O O . ASP B 1 45 ? 1.96 12.523 -9.375 1 98.06 45 ASP B O 1
ATOM 2015 N N . THR B 1 46 ? 0.373 10.977 -9.602 1 98.06 46 THR B N 1
ATOM 2016 C CA . THR B 1 46 ? 1.025 9.992 -8.75 1 98.06 46 THR B CA 1
ATOM 2017 C C . THR B 1 46 ? 1.299 8.703 -9.516 1 98.06 46 THR B C 1
ATOM 2019 O O . THR B 1 46 ? 0.742 7.652 -9.195 1 98.06 46 THR B O 1
ATOM 2022 N N . PRO B 1 47 ? 2.221 8.758 -10.562 1 98.31 47 PRO B N 1
ATOM 2023 C CA . PRO B 1 47 ? 2.562 7.496 -11.227 1 98.31 47 PRO B CA 1
ATOM 2024 C C . PRO B 1 47 ? 3.121 6.457 -10.258 1 98.31 47 PRO B C 1
ATOM 2026 O O . PRO B 1 47 ? 3.855 6.805 -9.328 1 98.31 47 PRO B O 1
ATOM 2029 N N . TYR B 1 48 ? 2.754 5.23 -10.484 1 98.44 48 TYR B N 1
ATOM 2030 C CA . TYR B 1 48 ? 3.207 4.152 -9.609 1 98.44 48 TYR B CA 1
ATOM 2031 C C . TYR B 1 48 ? 4.727 4.07 -9.586 1 98.44 48 TYR B C 1
ATOM 2033 O O . TYR B 1 48 ? 5.383 4.289 -10.609 1 98.44 48 TYR B O 1
ATOM 2041 N N . PHE B 1 49 ? 5.207 3.742 -8.414 1 97.81 49 PHE B N 1
ATOM 2042 C CA . PHE B 1 49 ? 6.625 3.449 -8.234 1 97.81 49 PHE B CA 1
ATOM 2043 C C . PHE B 1 49 ? 6.969 2.07 -8.789 1 97.81 49 PHE B C 1
ATOM 2045 O O . PHE B 1 49 ? 6.199 1.121 -8.617 1 97.81 49 PHE B O 1
ATOM 2052 N N . GLY B 1 50 ? 8.117 1.893 -9.516 1 96.69 50 GLY B N 1
ATOM 2053 C CA . GLY B 1 50 ? 8.586 0.647 -10.102 1 96.69 50 GLY B CA 1
ATOM 2054 C C . GLY B 1 50 ? 9.867 0.808 -10.898 1 96.69 50 GLY B C 1
ATOM 2055 O O . GLY B 1 50 ? 10.695 1.67 -10.586 1 96.69 50 GLY B O 1
ATOM 2056 N N . GLN B 1 51 ? 10.031 -0.04 -11.883 1 97.81 51 GLN B N 1
ATOM 2057 C CA . GLN B 1 51 ? 11.266 -0.066 -12.664 1 97.81 51 GLN B CA 1
ATOM 2058 C C . GLN B 1 51 ? 11.469 1.245 -13.414 1 97.81 51 GLN B C 1
ATOM 2060 O O . GLN B 1 51 ? 12.602 1.646 -13.688 1 97.81 51 GLN B O 1
ATOM 2065 N N . ASP B 1 52 ? 10.414 1.968 -13.727 1 97.75 52 ASP B N 1
ATOM 2066 C CA . ASP B 1 52 ? 10.453 3.17 -14.555 1 97.75 52 ASP B CA 1
ATOM 2067 C C . ASP B 1 52 ? 11.312 4.25 -13.906 1 97.75 52 ASP B C 1
ATOM 2069 O O . ASP B 1 52 ? 11.961 5.039 -14.602 1 97.75 52 ASP B O 1
ATOM 2073 N N . ILE B 1 53 ? 11.305 4.344 -12.578 1 97.44 53 ILE B N 1
ATOM 2074 C CA . ILE B 1 53 ? 12.07 5.383 -11.906 1 97.44 53 ILE B CA 1
ATOM 2075 C C . ILE B 1 53 ? 13.57 5.113 -12.078 1 97.44 53 ILE B C 1
ATOM 2077 O O . ILE B 1 53 ? 14.359 6.039 -12.266 1 97.44 53 ILE B O 1
ATOM 2081 N N . PHE B 1 54 ? 13.938 3.865 -12.023 1 96.44 54 PHE B N 1
ATOM 2082 C CA . PHE B 1 54 ? 15.336 3.498 -12.203 1 96.44 54 PHE B CA 1
ATOM 2083 C C . PHE B 1 54 ? 15.773 3.705 -13.648 1 96.44 54 PHE B C 1
ATOM 2085 O O . PHE B 1 54 ? 16.891 4.156 -13.898 1 96.44 54 PHE B O 1
ATOM 2092 N N . ASN B 1 55 ? 14.883 3.336 -14.547 1 97.81 55 ASN B N 1
ATOM 2093 C CA . ASN B 1 55 ? 15.148 3.66 -15.945 1 97.81 55 ASN B CA 1
ATOM 2094 C C . ASN B 1 55 ? 15.383 5.156 -16.141 1 97.81 55 ASN B C 1
ATOM 2096 O O . ASN B 1 55 ? 16.312 5.559 -16.844 1 97.81 55 ASN B O 1
ATOM 2100 N N . ALA B 1 56 ? 14.555 5.965 -15.531 1 98.06 56 ALA B N 1
ATOM 2101 C CA . ALA B 1 56 ? 14.633 7.418 -15.648 1 98.06 56 ALA B CA 1
ATOM 2102 C C . ALA B 1 56 ? 15.984 7.938 -15.156 1 98.06 56 ALA B C 1
ATOM 2104 O O . ALA B 1 56 ? 16.625 8.742 -15.828 1 98.06 56 ALA B O 1
ATOM 2105 N N . PHE B 1 57 ? 16.422 7.465 -14.031 1 96.69 57 PHE B N 1
ATOM 2106 C CA . PHE B 1 57 ? 17.703 7.883 -13.484 1 96.69 57 PHE B CA 1
ATOM 2107 C C . PHE B 1 57 ? 18.844 7.551 -14.453 1 96.69 57 PHE B C 1
ATOM 2109 O O . PHE B 1 57 ? 19.734 8.375 -14.688 1 96.69 57 PHE B O 1
ATOM 2116 N N . GLY B 1 58 ? 18.781 6.316 -14.938 1 96.94 58 GLY B N 1
ATOM 2117 C CA . GLY B 1 58 ? 19.781 5.918 -15.906 1 96.94 58 GLY B CA 1
ATOM 2118 C C . GLY B 1 58 ? 19.812 6.793 -17.141 1 96.94 58 GLY B C 1
ATOM 2119 O O . GLY B 1 58 ? 20.875 7.207 -17.594 1 96.94 58 GLY B O 1
ATOM 2120 N N . LYS B 1 59 ? 18.688 7.078 -17.656 1 97.75 59 LYS B N 1
ATOM 2121 C CA . LYS B 1 59 ? 18.578 7.867 -18.875 1 97.75 59 LYS B CA 1
ATOM 2122 C C . LYS B 1 59 ? 19.047 9.305 -18.656 1 97.75 59 LYS B C 1
ATOM 2124 O O . LYS B 1 59 ? 19.688 9.898 -19.531 1 97.75 59 LYS B O 1
ATOM 2129 N N . VAL B 1 60 ? 18.641 9.906 -17.547 1 97.31 60 VAL B N 1
ATOM 2130 C CA . VAL B 1 60 ? 19.109 11.25 -17.203 1 97.31 60 VAL B CA 1
ATOM 2131 C C . VAL B 1 60 ? 20.641 11.266 -17.172 1 97.31 60 VAL B C 1
ATOM 2133 O O . VAL B 1 60 ? 21.281 12.172 -17.734 1 97.31 60 VAL B O 1
ATOM 2136 N N . GLN B 1 61 ? 21.219 10.297 -16.531 1 96.88 61 GLN B N 1
ATOM 2137 C CA . GLN B 1 61 ? 22.672 10.195 -16.406 1 96.88 61 GLN B CA 1
ATOM 2138 C C . GLN B 1 61 ? 23.328 10.07 -17.781 1 96.88 61 GLN B C 1
ATOM 2140 O O . GLN B 1 61 ? 24.438 10.586 -17.984 1 96.88 61 GLN B O 1
ATOM 2145 N N . ASN B 1 62 ? 22.703 9.477 -18.688 1 97.56 62 ASN B N 1
ATOM 2146 C CA . ASN B 1 62 ? 23.281 9.211 -20 1 97.56 62 ASN B CA 1
ATOM 2147 C C . ASN B 1 62 ? 22.844 10.258 -21.031 1 97.56 62 ASN B C 1
ATOM 2149 O O . ASN B 1 62 ? 23.203 10.172 -22.203 1 97.56 62 ASN B O 1
ATOM 2153 N N . GLY B 1 63 ? 22.062 11.164 -20.594 1 97.06 63 GLY B N 1
ATOM 2154 C CA . GLY B 1 63 ? 21.594 12.203 -21.5 1 97.06 63 GLY B CA 1
ATOM 2155 C C . GLY B 1 63 ? 20.594 11.711 -22.516 1 97.06 63 GLY B C 1
ATOM 2156 O O . GLY B 1 63 ? 20.562 12.195 -23.656 1 97.06 63 GLY B O 1
ATOM 2157 N N . GLU B 1 64 ? 19.859 10.664 -22.172 1 98.19 64 GLU B N 1
ATOM 2158 C CA . GLU B 1 64 ? 18.844 10.086 -23.062 1 98.19 64 GLU B CA 1
ATOM 2159 C C . GLU B 1 64 ? 17.469 10.688 -22.781 1 98.19 64 GLU B C 1
ATOM 2161 O O . GLU B 1 64 ? 17.219 11.227 -21.703 1 98.19 64 GLU B O 1
ATOM 2166 N N . ASP B 1 65 ? 16.641 10.516 -23.703 1 98.19 65 ASP B N 1
ATOM 2167 C CA . ASP B 1 65 ? 15.281 11.039 -23.578 1 98.19 65 ASP B CA 1
ATOM 2168 C C . ASP B 1 65 ? 14.445 10.172 -22.641 1 98.19 65 ASP B C 1
ATOM 2170 O O . ASP B 1 65 ? 14.547 8.945 -22.672 1 98.19 65 ASP B O 1
ATOM 2174 N N . LEU B 1 66 ? 13.586 10.828 -21.844 1 98.5 66 LEU B N 1
ATOM 2175 C CA . LEU B 1 66 ? 12.672 10.148 -20.938 1 98.5 66 LEU B CA 1
ATOM 2176 C C . LEU B 1 66 ? 11.344 9.852 -21.641 1 98.5 66 LEU B C 1
ATOM 2178 O O . LEU B 1 66 ? 10.906 10.609 -22.5 1 98.5 66 LEU B O 1
ATOM 2182 N N . THR B 1 67 ? 10.789 8.719 -21.297 1 98.31 67 THR B N 1
ATOM 2183 C CA . THR B 1 67 ? 9.391 8.508 -21.656 1 98.31 67 THR B CA 1
ATOM 2184 C C . THR B 1 67 ? 8.477 9.438 -20.859 1 98.31 67 THR B C 1
ATOM 2186 O O . THR B 1 67 ? 8.922 10.078 -19.906 1 98.31 67 THR B O 1
ATOM 2189 N N . ASP B 1 68 ? 7.223 9.5 -21.25 1 98.19 68 ASP B N 1
ATOM 2190 C CA . ASP B 1 68 ? 6.242 10.32 -20.531 1 98.19 68 ASP B CA 1
ATOM 2191 C C . ASP B 1 68 ? 6.129 9.898 -19.078 1 98.19 68 ASP B C 1
ATOM 2193 O O . ASP B 1 68 ? 6.219 10.734 -18.172 1 98.19 68 ASP B O 1
ATOM 2197 N N . VAL B 1 69 ? 5.973 8.609 -18.828 1 98 69 VAL B N 1
ATOM 2198 C CA . VAL B 1 69 ? 5.789 8.117 -17.469 1 98 69 VAL B CA 1
ATOM 2199 C C . VAL B 1 69 ? 7.055 8.375 -16.641 1 98 69 VAL B C 1
ATOM 2201 O O . VAL B 1 69 ? 6.98 8.711 -15.461 1 98 69 VAL B O 1
ATOM 2204 N N . GLU B 1 70 ? 8.188 8.234 -17.234 1 98.56 70 GLU B N 1
ATOM 2205 C CA . GLU B 1 70 ? 9.445 8.484 -16.547 1 98.56 70 GLU B CA 1
ATOM 2206 C C . GLU B 1 70 ? 9.555 9.945 -16.109 1 98.56 70 GLU B C 1
ATOM 2208 O O . GLU B 1 70 ? 9.945 10.242 -14.984 1 98.56 70 GLU B O 1
ATOM 2213 N N . SER B 1 71 ? 9.234 10.859 -17.031 1 98.62 71 SER B N 1
ATOM 2214 C CA . SER B 1 71 ? 9.266 12.289 -16.734 1 98.62 71 SER B CA 1
ATOM 2215 C C . SER B 1 71 ? 8.289 12.633 -15.617 1 98.62 71 SER B C 1
ATOM 2217 O O . SER B 1 71 ? 8.625 13.383 -14.695 1 98.62 71 SER B O 1
ATOM 2219 N N . ARG B 1 72 ? 7.109 12.117 -15.695 1 98.69 72 ARG B N 1
ATOM 2220 C CA . ARG B 1 72 ? 6.082 12.359 -14.688 1 98.69 72 ARG B CA 1
ATOM 2221 C C . ARG B 1 72 ? 6.516 11.82 -13.328 1 98.69 72 ARG B C 1
ATOM 2223 O O . ARG B 1 72 ? 6.277 12.453 -12.297 1 98.69 72 ARG B O 1
ATOM 2230 N N . LEU B 1 73 ? 7.148 10.688 -13.336 1 98.62 73 LEU B N 1
ATOM 2231 C CA . LEU B 1 73 ? 7.621 10.062 -12.102 1 98.62 73 LEU B CA 1
ATOM 2232 C C . LEU B 1 73 ? 8.695 10.922 -11.438 1 98.62 73 LEU B C 1
ATOM 2234 O O . LEU B 1 73 ? 8.648 11.148 -10.227 1 98.62 73 LEU B O 1
ATOM 2238 N N . LEU B 1 74 ? 9.648 11.383 -12.219 1 98.56 74 LEU B N 1
ATOM 2239 C CA . LEU B 1 74 ? 10.703 12.227 -11.664 1 98.56 74 LEU B CA 1
ATOM 2240 C C . LEU B 1 74 ? 10.125 13.516 -11.094 1 98.56 74 LEU B C 1
ATOM 2242 O O . LEU B 1 74 ? 10.531 13.953 -10.008 1 98.56 74 LEU B O 1
ATOM 2246 N N . ALA B 1 75 ? 9.203 14.117 -11.773 1 98.75 75 ALA B N 1
ATOM 2247 C CA . ALA B 1 75 ? 8.562 15.352 -11.305 1 98.75 75 ALA B CA 1
ATOM 2248 C C . ALA B 1 75 ? 7.789 15.109 -10.016 1 98.75 75 ALA B C 1
ATOM 2250 O O . ALA B 1 75 ? 7.871 15.914 -9.078 1 98.75 75 ALA B O 1
ATOM 2251 N N . ALA B 1 76 ? 7.035 14.023 -9.969 1 98.81 76 ALA B N 1
ATOM 2252 C CA . ALA B 1 76 ? 6.242 13.688 -8.789 1 98.81 76 ALA B CA 1
ATOM 2253 C C . ALA B 1 76 ? 7.141 13.438 -7.582 1 98.81 76 ALA B C 1
ATOM 2255 O O . ALA B 1 76 ? 6.859 13.922 -6.48 1 98.81 76 ALA B O 1
ATOM 2256 N N . LYS B 1 77 ? 8.164 12.656 -7.836 1 98.69 77 LYS B N 1
ATOM 2257 C CA . LYS B 1 77 ? 9.125 12.367 -6.773 1 98.69 77 LYS B CA 1
ATOM 2258 C C . LYS B 1 77 ? 9.758 13.656 -6.242 1 98.69 77 LYS B C 1
ATOM 2260 O O . LYS B 1 77 ? 9.828 13.859 -5.031 1 98.69 77 LYS B O 1
ATOM 2265 N N . GLN B 1 78 ? 10.211 14.516 -7.121 1 98.62 78 GLN B N 1
ATOM 2266 C CA . GLN B 1 78 ? 10.836 15.766 -6.707 1 98.62 78 GLN B CA 1
ATOM 2267 C C . GLN B 1 78 ? 9.859 16.641 -5.934 1 98.62 78 GLN B C 1
ATOM 2269 O O . GLN B 1 78 ? 10.219 17.234 -4.91 1 98.62 78 GLN B O 1
ATOM 2274 N N . LYS B 1 79 ? 8.672 16.75 -6.41 1 98.81 79 LYS B N 1
ATOM 2275 C CA . LYS B 1 79 ? 7.664 17.547 -5.719 1 98.81 79 LYS B CA 1
ATOM 2276 C C . LYS B 1 79 ? 7.426 17.031 -4.305 1 98.81 79 LYS B C 1
ATOM 2278 O O . LYS B 1 79 ? 7.348 17.812 -3.352 1 98.81 79 LYS B O 1
ATOM 2283 N N . ALA B 1 80 ? 7.266 15.719 -4.16 1 98.88 80 ALA B N 1
ATOM 2284 C CA . ALA B 1 80 ? 7.078 15.102 -2.85 1 98.88 80 ALA B CA 1
ATOM 2285 C C . ALA B 1 80 ? 8.25 15.414 -1.925 1 98.88 80 ALA B C 1
ATOM 2287 O O . ALA B 1 80 ? 8.055 15.789 -0.767 1 98.88 80 ALA B O 1
ATOM 2288 N N . MET B 1 81 ? 9.414 15.273 -2.447 1 98.81 81 MET B N 1
ATOM 2289 C CA . MET B 1 81 ? 10.609 15.555 -1.657 1 98.81 81 MET B CA 1
ATOM 2290 C C . MET B 1 81 ? 10.664 17.016 -1.251 1 98.81 81 MET B C 1
ATOM 2292 O O . MET B 1 81 ? 11.031 17.344 -0.12 1 98.81 81 MET B O 1
ATOM 2296 N N . ASP B 1 82 ? 10.297 17.938 -2.121 1 98.88 82 ASP B N 1
ATOM 2297 C CA . ASP B 1 82 ? 10.336 19.375 -1.849 1 98.88 82 ASP B CA 1
ATOM 2298 C C . ASP B 1 82 ? 9.391 19.734 -0.709 1 98.88 82 ASP B C 1
ATOM 2300 O O . ASP B 1 82 ? 9.766 20.484 0.202 1 98.88 82 ASP B O 1
ATOM 2304 N N . VAL B 1 83 ? 8.188 19.203 -0.746 1 98.81 83 VAL B N 1
ATOM 2305 C CA . VAL B 1 83 ? 7.215 19.609 0.267 1 98.81 83 VAL B CA 1
ATOM 2306 C C . VAL B 1 83 ? 7.609 19.016 1.621 1 98.81 83 VAL B C 1
ATOM 2308 O O . VAL B 1 83 ? 7.402 19.641 2.662 1 98.81 83 VAL B O 1
ATOM 2311 N N . ILE B 1 84 ? 8.172 17.828 1.641 1 98.88 84 ILE B N 1
ATOM 2312 C CA . ILE B 1 84 ? 8.648 17.219 2.877 1 98.88 84 ILE B CA 1
ATOM 2313 C C . ILE B 1 84 ? 9.82 18.016 3.434 1 98.88 84 ILE B C 1
ATOM 2315 O O . ILE B 1 84 ? 9.867 18.312 4.629 1 98.88 84 ILE B O 1
ATOM 2319 N N . SER B 1 85 ? 10.734 18.375 2.547 1 98.75 85 SER B N 1
ATOM 2320 C CA . SER B 1 85 ? 11.922 19.125 2.955 1 98.75 85 SER B CA 1
ATOM 2321 C C . SER B 1 85 ? 11.539 20.469 3.561 1 98.75 85 SER B C 1
ATOM 2323 O O . SER B 1 85 ? 12.148 20.922 4.535 1 98.75 85 SER B O 1
ATOM 2325 N N . ALA B 1 86 ? 10.562 21.094 3.07 1 98.56 86 ALA B N 1
ATOM 2326 C CA . ALA B 1 86 ? 10.172 22.438 3.467 1 98.56 86 ALA B CA 1
ATOM 2327 C C . ALA B 1 86 ? 9.398 22.422 4.785 1 98.56 86 ALA B C 1
ATOM 2329 O O . ALA B 1 86 ? 9.25 23.453 5.434 1 98.56 86 ALA B O 1
ATOM 2330 N N . ALA B 1 87 ? 8.906 21.281 5.227 1 98.56 87 ALA B N 1
ATOM 2331 C CA . ALA B 1 87 ? 7.977 21.203 6.355 1 98.56 87 ALA B CA 1
ATOM 2332 C C . ALA B 1 87 ? 8.727 21 7.668 1 98.56 87 ALA B C 1
ATOM 2334 O O . ALA B 1 87 ? 9.719 20.266 7.715 1 98.56 87 ALA B O 1
ATOM 2335 N N . ASP B 1 88 ? 8.211 21.594 8.742 1 98.19 88 ASP B N 1
ATOM 2336 C CA . ASP B 1 88 ? 8.641 21.312 10.109 1 98.19 88 ASP B CA 1
ATOM 2337 C C . ASP B 1 88 ? 7.797 20.203 10.734 1 98.19 88 ASP B C 1
ATOM 2339 O O . ASP B 1 88 ? 8.32 19.359 11.453 1 98.19 88 ASP B O 1
ATOM 2343 N N . VAL B 1 89 ? 6.516 20.281 10.492 1 98.56 89 VAL B N 1
ATOM 2344 C CA . VAL B 1 89 ? 5.539 19.297 10.953 1 98.56 89 VAL B CA 1
ATOM 2345 C C . VAL B 1 89 ? 4.727 18.781 9.766 1 98.56 89 VAL B C 1
ATOM 2347 O O . VAL B 1 89 ? 4.301 19.562 8.914 1 98.56 89 VAL B O 1
ATOM 2350 N N . ILE B 1 90 ? 4.594 17.484 9.734 1 98.94 90 ILE B N 1
ATOM 2351 C CA . ILE B 1 90 ? 3.791 16.859 8.695 1 98.94 90 ILE B CA 1
ATOM 2352 C C . ILE B 1 90 ? 2.578 16.172 9.32 1 98.94 90 ILE B C 1
ATOM 2354 O O . ILE B 1 90 ? 2.723 15.344 10.227 1 98.94 90 ILE B O 1
ATOM 2358 N N . VAL B 1 91 ? 1.387 16.516 8.914 1 98.94 91 VAL B N 1
ATOM 2359 C CA . VAL B 1 91 ? 0.124 15.93 9.352 1 98.94 91 VAL B CA 1
ATOM 2360 C C . VAL B 1 91 ? -0.435 15.023 8.25 1 98.94 91 VAL B C 1
ATOM 2362 O O . VAL B 1 91 ? -0.63 15.469 7.117 1 98.94 91 VAL B O 1
ATOM 2365 N N . PHE B 1 92 ? -0.64 13.789 8.57 1 99 92 PHE B N 1
ATOM 2366 C CA . PHE B 1 92 ? -1.235 12.852 7.625 1 99 92 PHE B CA 1
ATOM 2367 C C . PHE B 1 92 ? -2.686 12.562 7.992 1 99 92 PHE B C 1
ATOM 2369 O O . PHE B 1 92 ? -2.975 12.102 9.094 1 99 92 PHE B O 1
ATOM 2376 N N . ALA B 1 93 ? -3.602 12.852 7.168 1 98.94 93 ALA B N 1
ATOM 2377 C CA . ALA B 1 93 ? -5 12.438 7.297 1 98.94 93 ALA B CA 1
ATOM 2378 C C . ALA B 1 93 ? -5.332 11.312 6.32 1 98.94 93 ALA B C 1
ATOM 2380 O O . ALA B 1 93 ? -5.301 11.508 5.105 1 98.94 93 ALA B O 1
ATOM 2381 N N . TYR B 1 94 ? -5.652 10.148 6.805 1 98.94 94 TYR B N 1
ATOM 2382 C CA . TYR B 1 94 ? -5.781 8.969 5.953 1 98.94 94 TYR B CA 1
ATOM 2383 C C . TYR B 1 94 ? -6.656 7.914 6.617 1 98.94 94 TYR B C 1
ATOM 2385 O O . TYR B 1 94 ? -6.789 7.891 7.84 1 98.94 94 TYR B O 1
ATOM 2393 N N . PRO B 1 95 ? -7.309 7.074 5.859 1 98.81 95 PRO B N 1
ATOM 2394 C CA . PRO B 1 95 ? -8.117 5.973 6.383 1 98.81 95 PRO B CA 1
ATOM 2395 C C . PRO B 1 95 ? -7.344 4.66 6.469 1 98.81 95 PRO B C 1
ATOM 2397 O O . PRO B 1 95 ? -6.207 4.578 6 1 98.81 95 PRO B O 1
ATOM 2400 N N . LEU B 1 96 ? -7.922 3.732 7.16 1 98.44 96 LEU B N 1
ATOM 2401 C CA . LEU B 1 96 ? -7.594 2.324 6.957 1 98.44 96 LEU B CA 1
ATOM 2402 C C . LEU B 1 96 ? -8.484 1.706 5.887 1 98.44 96 LEU B C 1
ATOM 2404 O O . LEU B 1 96 ? -9.695 1.546 6.094 1 98.44 96 LEU B O 1
ATOM 2408 N N . TRP B 1 97 ? -7.918 1.434 4.684 1 97.75 97 TRP B N 1
ATOM 2409 C CA . TRP B 1 97 ? -8.594 0.733 3.598 1 97.75 97 TRP B CA 1
ATOM 2410 C C . TRP B 1 97 ? -8.023 -0.667 3.412 1 97.75 97 TRP B C 1
ATOM 2412 O O . TRP B 1 97 ? -6.84 -0.824 3.092 1 97.75 97 TRP B O 1
ATOM 2422 N N . ASN B 1 98 ? -8.883 -1.693 3.643 1 97.56 98 ASN B N 1
ATOM 2423 C CA . ASN B 1 98 ? -8.477 -3.07 3.391 1 97.56 98 ASN B CA 1
ATOM 2424 C C . ASN B 1 98 ? -7.203 -3.424 4.156 1 97.56 98 ASN B C 1
ATOM 2426 O O . ASN B 1 98 ? -6.238 -3.92 3.57 1 97.56 98 ASN B O 1
ATOM 2430 N N . LEU B 1 99 ? -7.184 -2.98 5.488 1 97.5 99 LEU B N 1
ATOM 2431 C CA . LEU B 1 99 ? -6.223 -3.318 6.531 1 97.5 99 LEU B CA 1
ATOM 2432 C C . LEU B 1 99 ? -4.957 -2.475 6.398 1 97.5 99 LEU B C 1
ATOM 2434 O O . LEU B 1 99 ? -4.035 -2.602 7.203 1 97.5 99 LEU B O 1
ATOM 2438 N N . THR B 1 100 ? -4.848 -1.586 5.41 1 98.19 100 THR B N 1
ATOM 2439 C CA . THR B 1 100 ? -3.666 -0.748 5.238 1 98.19 100 THR B CA 1
ATOM 2440 C C . THR B 1 100 ? -4.059 0.647 4.762 1 98.19 100 THR B C 1
ATOM 2442 O O . THR B 1 100 ? -5.2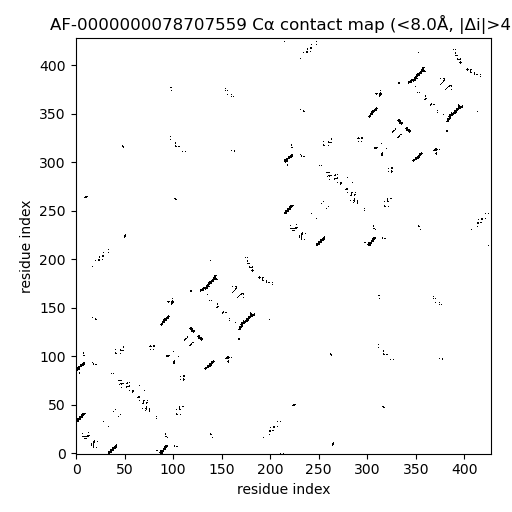15 1.053 4.895 1 98.19 100 THR B O 1
ATOM 2445 N N . ILE B 1 101 ? -3.062 1.485 4.316 1 98.81 101 ILE B N 1
ATOM 2446 C CA . ILE B 1 101 ? -3.283 2.846 3.838 1 98.81 101 ILE B CA 1
ATOM 2447 C C . ILE B 1 101 ? -3.691 2.814 2.367 1 98.81 101 ILE B C 1
ATOM 2449 O O . ILE B 1 101 ? -3.506 1.802 1.687 1 98.81 101 ILE B O 1
ATOM 2453 N N . PRO B 1 102 ? -4.289 3.924 1.852 1 98.75 102 PRO B N 1
ATOM 2454 C CA . PRO B 1 102 ? -4.559 3.979 0.413 1 98.75 102 PRO B CA 1
ATOM 2455 C C . PRO B 1 102 ? -3.295 3.809 -0.43 1 98.75 102 PRO B C 1
ATOM 2457 O O . PRO B 1 102 ? -2.236 4.336 -0.077 1 98.75 102 PRO B O 1
ATOM 2460 N N . ALA B 1 103 ? -3.4 3.129 -1.551 1 98.69 103 ALA B N 1
ATOM 2461 C CA . ALA B 1 103 ? -2.264 2.848 -2.422 1 98.69 103 ALA B CA 1
ATOM 2462 C C . ALA B 1 103 ? -1.601 4.141 -2.893 1 98.69 103 ALA B C 1
ATOM 2464 O O . ALA B 1 103 ? -0.381 4.191 -3.07 1 98.69 103 ALA B O 1
ATOM 2465 N N . LYS B 1 104 ? -2.375 5.188 -3.133 1 98.31 104 LYS B N 1
ATOM 2466 C CA . LYS B 1 104 ? -1.801 6.453 -3.574 1 98.31 104 LYS B CA 1
ATOM 2467 C C . LYS B 1 104 ? -0.911 7.059 -2.492 1 98.31 104 LYS B C 1
ATOM 2469 O O . LYS B 1 104 ? 0.119 7.664 -2.797 1 98.31 104 LYS B O 1
ATOM 2474 N N . LEU B 1 105 ? -1.372 6.953 -1.229 1 98.88 105 LEU B N 1
ATOM 2475 C CA . LEU B 1 105 ? -0.513 7.402 -0.14 1 98.88 105 LEU B CA 1
ATOM 2476 C C . LEU B 1 105 ? 0.77 6.578 -0.084 1 98.88 105 LEU B C 1
ATOM 2478 O O . LEU B 1 105 ? 1.853 7.125 0.14 1 98.88 105 LEU B O 1
ATOM 2482 N N . GLN B 1 106 ? 0.653 5.27 -0.27 1 98.88 106 GLN B N 1
ATOM 2483 C CA . GLN B 1 106 ? 1.83 4.41 -0.307 1 98.88 106 GLN B CA 1
ATOM 2484 C C . GLN B 1 106 ? 2.809 4.863 -1.388 1 98.88 106 GLN B C 1
ATOM 2486 O O . GLN B 1 106 ? 4.023 4.867 -1.17 1 98.88 106 GLN B O 1
ATOM 2491 N N . THR B 1 107 ? 2.299 5.195 -2.584 1 98.88 107 THR B N 1
ATOM 2492 C CA . THR B 1 107 ? 3.152 5.648 -3.678 1 98.88 107 THR B CA 1
ATOM 2493 C C . THR B 1 107 ? 3.863 6.945 -3.307 1 98.88 107 THR B C 1
ATOM 2495 O O . THR B 1 107 ? 5.055 7.105 -3.584 1 98.88 107 THR B O 1
ATOM 2498 N N . PHE B 1 108 ? 3.176 7.914 -2.664 1 98.94 108 PHE B N 1
ATOM 2499 C CA . PHE B 1 108 ? 3.789 9.125 -2.139 1 98.94 108 PHE B CA 1
ATOM 2500 C C . PHE B 1 108 ? 4.957 8.789 -1.219 1 98.94 108 PHE B C 1
ATOM 2502 O O . PHE B 1 108 ? 6.027 9.391 -1.322 1 98.94 108 PHE B O 1
ATOM 2509 N N . ILE B 1 109 ? 4.734 7.832 -0.327 1 98.94 109 ILE B N 1
ATOM 2510 C CA . ILE B 1 109 ? 5.766 7.406 0.613 1 98.94 109 ILE B CA 1
ATOM 2511 C C . ILE B 1 109 ? 6.941 6.797 -0.149 1 98.94 109 ILE B C 1
ATOM 2513 O O . ILE B 1 109 ? 8.102 7.055 0.18 1 98.94 109 ILE B O 1
ATOM 2517 N N . ASP B 1 110 ? 6.652 6.023 -1.204 1 98.75 110 ASP B N 1
ATOM 2518 C CA . ASP B 1 110 ? 7.707 5.43 -2.02 1 98.75 110 ASP B CA 1
ATOM 2519 C C . ASP B 1 110 ? 8.602 6.508 -2.627 1 98.75 110 ASP B C 1
ATOM 2521 O O . ASP B 1 110 ? 9.805 6.297 -2.799 1 98.75 110 ASP B O 1
ATOM 2525 N N . TYR B 1 111 ? 8.031 7.688 -2.986 1 98.75 111 TYR B N 1
ATOM 2526 C CA . TYR B 1 111 ? 8.789 8.781 -3.59 1 98.75 111 TYR B CA 1
ATOM 2527 C C . TYR B 1 111 ? 9.836 9.312 -2.625 1 98.75 111 TYR B C 1
ATOM 2529 O O . TYR B 1 111 ? 10.922 9.727 -3.043 1 98.75 111 TYR B O 1
ATOM 2537 N N . ILE B 1 112 ? 9.516 9.32 -1.3 1 98.81 112 ILE B N 1
ATOM 2538 C CA . ILE B 1 112 ? 10.375 10.008 -0.346 1 98.81 112 ILE B CA 1
ATOM 2539 C C . ILE B 1 112 ? 11.18 8.992 0.455 1 98.81 112 ILE B C 1
ATOM 2541 O O . ILE B 1 112 ? 12.094 9.359 1.198 1 98.81 112 ILE B O 1
ATOM 2545 N N . TYR B 1 113 ? 10.82 7.633 0.323 1 98.62 113 TYR B N 1
ATOM 2546 C CA . TYR B 1 113 ? 11.555 6.547 0.956 1 98.62 113 TYR B CA 1
ATOM 2547 C C . TYR B 1 113 ? 12.859 6.266 0.212 1 98.62 113 TYR B C 1
ATOM 2549 O O . TYR B 1 113 ? 12.977 5.254 -0.486 1 98.62 113 TYR B O 1
ATOM 2557 N N . ALA B 1 114 ? 13.82 7.129 0.362 1 97.25 114 ALA B N 1
ATOM 2558 C CA . ALA B 1 114 ? 15.039 7.086 -0.444 1 97.25 114 ALA B CA 1
ATOM 2559 C C . ALA B 1 114 ? 16.281 7.312 0.419 1 97.25 114 ALA B C 1
ATOM 2561 O O . ALA B 1 114 ? 16.312 8.227 1.243 1 97.25 114 ALA B O 1
ATOM 2562 N N . ALA B 1 115 ? 17.234 6.477 0.175 1 96 115 ALA B N 1
ATOM 2563 C CA . ALA B 1 115 ? 18.547 6.707 0.793 1 96 115 ALA B CA 1
ATOM 2564 C C . ALA B 1 115 ? 19.141 8.039 0.344 1 96 115 ALA B C 1
ATOM 2566 O O . ALA B 1 115 ? 19.062 8.398 -0.834 1 96 115 ALA B O 1
ATOM 2567 N N . GLY B 1 116 ? 19.672 8.75 1.257 1 97.25 116 GLY B N 1
ATOM 2568 C CA . GLY B 1 116 ? 20.219 10.062 0.954 1 97.25 116 GLY B CA 1
ATOM 2569 C C . GLY B 1 116 ? 19.234 11.188 1.181 1 97.25 116 GLY B C 1
ATOM 2570 O O . GLY B 1 116 ? 19.609 12.359 1.255 1 97.25 116 GLY B O 1
ATOM 2571 N N . PHE B 1 117 ? 17.984 10.82 1.309 1 98.5 117 PHE B N 1
ATOM 2572 C CA . PHE B 1 117 ? 16.953 11.812 1.564 1 98.5 117 PHE B CA 1
ATOM 2573 C C . PHE B 1 117 ? 16.328 11.602 2.938 1 98.5 117 PHE B C 1
ATOM 2575 O O . PHE B 1 117 ? 16.5 12.43 3.838 1 98.5 117 PHE B O 1
ATOM 2582 N N . ALA B 1 118 ? 15.711 10.406 3.146 1 98.69 118 ALA B N 1
ATOM 2583 C CA . ALA B 1 118 ? 15.023 10.164 4.41 1 98.69 118 ALA B CA 1
ATOM 2584 C C . ALA B 1 118 ? 15.922 9.422 5.395 1 98.69 118 ALA B C 1
ATOM 2586 O O . ALA B 1 118 ? 15.68 9.445 6.605 1 98.69 118 ALA B O 1
ATOM 2587 N N . PHE B 1 119 ? 16.844 8.719 4.91 1 98.31 119 PHE B N 1
ATOM 2588 C CA . PHE B 1 119 ? 17.828 7.965 5.68 1 98.31 119 PHE B CA 1
ATOM 2589 C C . PHE B 1 119 ? 19.109 7.785 4.887 1 98.31 119 PHE B C 1
ATOM 2591 O O . PHE B 1 119 ? 19.172 8.125 3.703 1 98.31 119 PHE B O 1
ATOM 2598 N N . LYS B 1 120 ? 20.141 7.281 5.551 1 97.62 120 LYS B N 1
ATOM 2599 C CA . LYS B 1 120 ? 21.391 6.875 4.902 1 97.62 120 LYS B CA 1
ATOM 2600 C C . LYS B 1 120 ? 22.062 5.742 5.664 1 97.62 120 LYS B C 1
ATOM 2602 O O . LYS B 1 120 ? 21.594 5.34 6.73 1 97.62 120 LYS B O 1
ATOM 2607 N N . TYR B 1 121 ? 23.031 5.172 5.074 1 93.75 121 TYR B N 1
ATOM 2608 C CA . TYR B 1 121 ? 23.844 4.16 5.738 1 93.75 121 TYR B CA 1
ATOM 2609 C C . TYR B 1 121 ? 25.25 4.695 6.027 1 93.75 121 TYR B C 1
ATOM 2611 O O . TYR B 1 121 ? 25.828 5.395 5.195 1 93.75 121 TYR B O 1
ATOM 2619 N N . ASP B 1 122 ? 25.688 4.445 7.207 1 94.75 122 ASP B N 1
ATOM 2620 C CA . ASP B 1 122 ? 27.062 4.824 7.484 1 94.75 122 ASP B CA 1
ATOM 2621 C C . ASP B 1 122 ? 28.047 3.773 6.953 1 94.75 122 ASP B C 1
ATOM 2623 O O . ASP B 1 122 ? 27.641 2.834 6.266 1 94.75 122 ASP B O 1
ATOM 2627 N N . ALA B 1 123 ? 29.391 4.051 7.23 1 92.12 123 ALA B N 1
ATOM 2628 C CA . ALA B 1 123 ? 30.438 3.205 6.68 1 92.12 123 ALA B CA 1
ATOM 2629 C C . ALA B 1 123 ? 30.312 1.77 7.18 1 92.12 123 ALA B C 1
ATOM 2631 O O . ALA B 1 123 ? 30.734 0.83 6.504 1 92.12 123 ALA B O 1
ATOM 2632 N N . GLU B 1 124 ? 29.719 1.563 8.312 1 90 124 GLU B N 1
ATOM 2633 C CA . GLU B 1 124 ? 29.562 0.25 8.93 1 90 124 GLU B CA 1
ATOM 2634 C C . GLU B 1 124 ? 28.25 -0.406 8.523 1 90 124 GLU B C 1
ATOM 2636 O O . GLU B 1 124 ? 27.984 -1.55 8.891 1 90 124 GLU B O 1
ATOM 2641 N N . GLY B 1 125 ? 27.406 0.257 7.785 1 86.75 125 GLY B N 1
ATOM 2642 C CA . GLY B 1 125 ? 26.156 -0.313 7.305 1 86.75 125 GLY B CA 1
ATOM 2643 C C . GLY B 1 125 ? 24.969 -0.019 8.219 1 86.75 125 GLY B C 1
ATOM 2644 O O . GLY B 1 125 ? 23.875 -0.54 8.016 1 86.75 125 GLY B O 1
ATOM 2645 N N . ASN B 1 126 ? 25.266 0.751 9.188 1 91.19 126 ASN B N 1
ATOM 2646 C CA . ASN B 1 126 ? 24.172 1.138 10.07 1 91.19 126 ASN B CA 1
ATOM 2647 C C . ASN B 1 126 ? 23.297 2.217 9.438 1 91.19 126 ASN B C 1
ATOM 2649 O O . ASN B 1 126 ? 23.812 3.133 8.789 1 91.19 126 ASN B O 1
ATOM 2653 N N . MET B 1 127 ? 22.062 2.049 9.641 1 93.69 127 MET B N 1
ATOM 2654 C CA . MET B 1 127 ? 21.141 3.043 9.109 1 93.69 127 MET B CA 1
ATOM 2655 C C . MET B 1 127 ? 21.109 4.289 9.984 1 93.69 127 MET B C 1
ATOM 2657 O O . MET B 1 127 ? 21.047 4.184 11.211 1 93.69 127 MET B O 1
ATOM 2661 N N . ILE B 1 128 ? 21.172 5.434 9.359 1 97.94 128 ILE B N 1
ATOM 2662 C CA . ILE B 1 128 ? 21.078 6.734 10.016 1 97.94 128 ILE B CA 1
ATOM 2663 C C . ILE B 1 128 ? 19.812 7.453 9.562 1 97.94 128 ILE B C 1
ATOM 2665 O O . ILE B 1 128 ? 19.562 7.602 8.359 1 97.94 128 ILE B O 1
ATOM 2669 N N . GLN B 1 129 ? 19.031 7.848 10.477 1 98.62 129 GLN B N 1
ATOM 2670 C CA . GLN B 1 129 ? 17.812 8.594 10.211 1 98.62 129 GLN B CA 1
ATOM 2671 C C . GLN B 1 129 ? 18.109 10.039 9.852 1 98.62 129 GLN B C 1
ATOM 2673 O O . GLN B 1 129 ? 18.953 10.688 10.492 1 98.62 129 GLN B O 1
ATOM 2678 N N . LEU B 1 130 ? 17.438 10.57 8.844 1 98.69 130 LEU B N 1
ATOM 2679 C CA . LEU B 1 130 ? 17.812 11.898 8.391 1 98.69 130 LEU B CA 1
ATOM 2680 C C . LEU B 1 130 ? 16.703 12.906 8.633 1 98.69 130 LEU B C 1
ATOM 2682 O O . LEU B 1 130 ? 16.844 14.086 8.305 1 98.69 130 LEU B O 1
ATOM 2686 N N . MET B 1 131 ? 15.555 12.516 9.25 1 98.75 131 MET B N 1
ATOM 2687 C CA . MET B 1 131 ? 14.445 13.438 9.453 1 98.75 131 MET B CA 1
ATOM 2688 C C . MET B 1 131 ? 14.125 13.586 10.938 1 98.75 131 MET B C 1
ATOM 2690 O O . MET B 1 131 ? 12.961 13.719 11.312 1 98.75 131 MET B O 1
ATOM 2694 N N . THR B 1 132 ? 15.18 13.578 11.711 1 98.56 132 THR B N 1
ATOM 2695 C CA . THR B 1 132 ? 15.031 13.625 13.156 1 98.56 132 THR B CA 1
ATOM 2696 C C . THR B 1 132 ? 14.609 15.023 13.617 1 98.56 132 THR B C 1
ATOM 2698 O O . THR B 1 132 ? 14.195 15.203 14.766 1 98.56 132 THR B O 1
ATOM 2701 N N . ASP B 1 133 ? 14.758 15.984 12.742 1 98.19 133 ASP B N 1
ATOM 2702 C CA . ASP B 1 133 ? 14.375 17.359 13.07 1 98.19 133 ASP B CA 1
ATOM 2703 C C . ASP B 1 133 ? 12.906 17.609 12.758 1 98.19 133 ASP B C 1
ATOM 2705 O O . ASP B 1 133 ? 12.375 18.688 13.047 1 98.19 133 ASP B O 1
ATOM 2709 N N . LYS B 1 134 ? 12.195 16.641 12.227 1 98.44 134 LYS B N 1
ATOM 2710 C CA . LYS B 1 134 ? 10.812 16.828 11.805 1 98.44 134 LYS B CA 1
ATOM 2711 C C . LYS B 1 134 ? 9.852 16.109 12.75 1 98.44 134 LYS B C 1
ATOM 2713 O O . LYS B 1 134 ? 10.219 15.141 13.406 1 98.44 134 LYS B O 1
ATOM 2718 N N . LYS B 1 135 ? 8.602 16.625 12.789 1 98.62 135 LYS B N 1
ATOM 2719 C CA . LYS B 1 135 ? 7.523 16.062 13.594 1 98.62 135 LYS B CA 1
ATOM 2720 C C . LYS B 1 135 ? 6.371 15.578 12.719 1 98.62 135 LYS B C 1
ATOM 2722 O O . LYS B 1 135 ? 6.203 16.062 11.594 1 98.62 135 LYS B O 1
ATOM 2727 N N . ALA B 1 136 ? 5.613 14.594 13.242 1 98.81 136 ALA B N 1
ATOM 2728 C CA . ALA B 1 136 ? 4.477 14.078 12.484 1 98.81 136 ALA B CA 1
ATOM 2729 C C . ALA B 1 136 ? 3.242 13.945 13.375 1 98.81 136 ALA B C 1
ATOM 2731 O O . ALA B 1 136 ? 3.357 13.664 14.57 1 98.81 136 ALA B O 1
ATOM 2732 N N . ILE B 1 137 ? 2.084 14.172 12.844 1 98.94 137 ILE B N 1
ATOM 2733 C CA . ILE B 1 137 ? 0.772 13.891 13.414 1 98.94 137 ILE B CA 1
ATOM 2734 C C . ILE B 1 137 ? -0.004 12.945 12.508 1 98.94 137 ILE B C 1
ATOM 2736 O O . ILE B 1 137 ? -0.053 13.148 11.289 1 98.94 137 ILE B O 1
ATOM 2740 N N . PHE B 1 138 ? -0.57 11.891 13.102 1 98.94 138 PHE B N 1
ATOM 2741 C CA . PHE B 1 138 ? -1.4 10.953 12.352 1 98.94 138 PHE B CA 1
ATOM 2742 C C . PHE B 1 138 ? -2.873 11.148 12.688 1 98.94 138 PHE B C 1
ATOM 2744 O O . PHE B 1 138 ? -3.268 11.023 13.852 1 98.94 138 PHE B O 1
ATOM 2751 N N . LEU B 1 139 ? -3.682 11.539 11.727 1 98.94 139 LEU B N 1
ATOM 2752 C CA . LEU B 1 139 ? -5.141 11.539 11.781 1 98.94 139 LEU B CA 1
ATOM 2753 C C . LEU B 1 139 ? -5.711 10.359 10.992 1 98.94 139 LEU B C 1
ATOM 2755 O O . LEU B 1 139 ? -5.719 10.375 9.766 1 98.94 139 LEU B O 1
ATOM 2759 N N . ASN B 1 140 ? -6.152 9.336 11.719 1 98.94 140 ASN B N 1
ATOM 2760 C CA . ASN B 1 140 ? -6.57 8.102 11.07 1 98.94 140 ASN B CA 1
ATOM 2761 C C . ASN B 1 140 ? -8 7.727 11.445 1 98.94 140 ASN B C 1
ATOM 2763 O O . ASN B 1 140 ? -8.414 7.906 12.594 1 98.94 140 ASN B O 1
ATOM 2767 N N . ALA B 1 141 ? -8.734 7.328 10.492 1 98.81 141 ALA B N 1
ATOM 2768 C CA . ALA B 1 141 ? -10.055 6.75 10.734 1 98.81 141 ALA B CA 1
ATOM 2769 C C . ALA B 1 141 ? -10.117 5.305 10.25 1 98.81 141 ALA B C 1
ATOM 2771 O O . ALA B 1 141 ? -9.602 4.98 9.18 1 98.81 141 ALA B O 1
ATOM 2772 N N . ARG B 1 142 ? -10.727 4.441 11.047 1 98.44 142 ARG B N 1
ATOM 2773 C CA . ARG B 1 142 ? -10.898 3.033 10.703 1 98.44 142 ARG B CA 1
ATOM 2774 C C . ARG B 1 142 ? -12.242 2.51 11.203 1 98.44 142 ARG B C 1
ATOM 2776 O O . ARG B 1 142 ? -12.578 2.654 12.375 1 98.44 142 ARG B O 1
ATOM 2783 N N . GLY B 1 143 ? -12.992 1.904 10.344 1 96.44 143 GLY B N 1
ATOM 2784 C CA . GLY B 1 143 ? -14.352 1.479 10.641 1 96.44 143 GLY B CA 1
ATOM 2785 C C . GLY B 1 143 ? -14.414 0.376 11.68 1 96.44 143 GLY B C 1
ATOM 2786 O O . GLY B 1 143 ? -15.336 0.344 12.5 1 96.44 143 GLY B O 1
ATOM 2787 N N . GLY B 1 144 ? -13.492 -0.544 11.609 1 94.75 144 GLY B N 1
ATOM 2788 C CA . GLY B 1 144 ? -13.43 -1.638 12.57 1 94.75 144 GLY B CA 1
ATOM 2789 C C . GLY B 1 144 ? -12.664 -1.281 13.828 1 94.75 144 GLY B C 1
ATOM 2790 O O . GLY B 1 144 ? -12.188 -0.153 13.977 1 94.75 144 GLY B O 1
ATOM 2791 N N . VAL B 1 145 ? -12.719 -2.221 14.758 1 95.44 145 VAL B N 1
ATOM 2792 C CA . VAL B 1 145 ? -11.953 -2.078 15.992 1 95.44 145 VAL B CA 1
ATOM 2793 C C . VAL B 1 145 ? -10.68 -2.916 15.906 1 95.44 145 VAL B C 1
ATOM 2795 O O . VAL B 1 145 ? -10.734 -4.141 15.797 1 95.44 145 VAL B O 1
ATOM 2798 N N . TYR B 1 146 ? -9.531 -2.232 15.961 1 95.62 146 TYR B N 1
ATOM 2799 C CA . TYR B 1 146 ? -8.258 -2.92 15.781 1 95.62 146 TYR B CA 1
ATOM 2800 C C . TYR B 1 146 ? -7.359 -2.721 17 1 95.62 146 TYR B C 1
ATOM 2802 O O . TYR B 1 146 ? -6.199 -3.139 17 1 95.62 146 TYR B O 1
ATOM 2810 N N . SER B 1 147 ? -7.863 -2.074 18.016 1 93.88 147 SER B N 1
ATOM 2811 C CA . SER B 1 147 ? -7.055 -1.763 19.188 1 93.88 147 SER B CA 1
ATOM 2812 C C . SER B 1 147 ? -7.043 -2.924 20.172 1 93.88 147 SER B C 1
ATOM 2814 O O . SER B 1 147 ? -6.285 -2.91 21.141 1 93.88 147 SER B O 1
ATOM 2816 N N . THR B 1 148 ? -7.848 -3.961 19.922 1 93.38 148 THR B N 1
ATOM 2817 C CA . THR B 1 148 ? -7.797 -5.156 20.75 1 93.38 148 THR B CA 1
ATOM 2818 C C . THR B 1 148 ? -6.555 -5.984 20.438 1 93.38 148 THR B C 1
ATOM 2820 O O . THR B 1 148 ? -6.043 -5.941 19.328 1 93.38 148 THR B O 1
ATOM 2823 N N . PRO B 1 149 ? -6.125 -6.727 21.422 1 90.75 149 PRO B N 1
ATOM 2824 C CA . PRO B 1 149 ? -4.934 -7.547 21.188 1 90.75 149 PRO B CA 1
ATOM 2825 C C . PRO B 1 149 ? -5.094 -8.5 20.016 1 90.75 149 PRO B C 1
ATOM 2827 O O . PRO B 1 149 ? -4.141 -8.727 19.266 1 90.75 149 PRO B O 1
ATOM 2830 N N . GLU B 1 150 ? -6.281 -9.055 19.812 1 88.62 150 GLU B N 1
ATOM 2831 C CA . GLU B 1 150 ? -6.555 -10.031 18.75 1 88.62 150 GLU B CA 1
ATOM 2832 C C . GLU B 1 150 ? -6.5 -9.383 17.375 1 88.62 150 GLU B C 1
ATOM 2834 O O . GLU B 1 150 ? -6.02 -9.992 16.422 1 88.62 150 GLU B O 1
ATOM 2839 N N . ALA B 1 151 ? -6.914 -8.141 17.266 1 89.88 151 ALA B N 1
ATOM 2840 C CA . ALA B 1 151 ? -7.066 -7.5 15.969 1 89.88 151 ALA B CA 1
ATOM 2841 C C . ALA B 1 151 ? -5.871 -6.609 15.648 1 89.88 151 ALA B C 1
ATOM 2843 O O . ALA B 1 151 ? -5.637 -6.266 14.484 1 89.88 151 ALA B O 1
ATOM 2844 N N . ALA B 1 152 ? -5.109 -6.316 16.703 1 89.31 152 ALA B N 1
ATOM 2845 C CA . ALA B 1 152 ? -4.035 -5.332 16.609 1 89.31 152 ALA B CA 1
ATOM 2846 C C . ALA B 1 152 ? -3 -5.754 15.562 1 89.31 152 ALA B C 1
ATOM 2848 O O . ALA B 1 152 ? -2.521 -4.926 14.781 1 89.31 152 ALA B O 1
ATOM 2849 N N . PRO B 1 153 ? -2.756 -7.082 15.453 1 84.94 153 PRO B N 1
ATOM 2850 C CA . PRO B 1 153 ? -1.742 -7.469 14.469 1 84.94 153 PRO B CA 1
ATOM 2851 C C . PRO B 1 153 ? -2.225 -7.309 13.031 1 84.94 153 PRO B C 1
ATOM 2853 O O . PRO B 1 153 ? -1.418 -7.328 12.094 1 84.94 153 PRO B O 1
ATOM 2856 N N . MET B 1 154 ? -3.457 -7.094 12.797 1 90.62 154 MET B N 1
ATOM 2857 C CA . MET B 1 154 ? -4.016 -6.988 11.453 1 90.62 154 MET B CA 1
ATOM 2858 C C . MET B 1 154 ? -3.99 -5.543 10.969 1 90.62 154 MET B C 1
ATOM 2860 O O . MET B 1 154 ? -4.191 -5.281 9.781 1 90.62 154 MET B O 1
ATOM 2864 N N . GLU B 1 155 ? -3.818 -4.656 11.969 1 93.94 155 GLU B N 1
ATOM 2865 C CA . GLU B 1 155 ? -3.832 -3.232 11.641 1 93.94 155 GLU B CA 1
ATOM 2866 C C . GLU B 1 155 ? -2.521 -2.801 10.992 1 93.94 155 GLU B C 1
ATOM 2868 O O . GLU B 1 155 ? -1.469 -2.816 11.641 1 93.94 155 GLU B O 1
ATOM 2873 N N . MET B 1 156 ? -2.566 -2.416 9.711 1 95.81 156 MET B N 1
ATOM 2874 C CA . MET B 1 156 ? -1.312 -2.125 9.023 1 95.81 156 MET B CA 1
ATOM 2875 C C . MET B 1 156 ? -1.336 -0.726 8.422 1 95.81 156 MET B C 1
ATOM 2877 O O . MET B 1 156 ? -0.551 -0.421 7.52 1 95.81 156 MET B O 1
ATOM 2881 N N . ALA B 1 157 ? -2.252 0.123 8.82 1 97.94 157 ALA B N 1
ATOM 2882 C CA . ALA B 1 157 ? -2.262 1.517 8.391 1 97.94 157 ALA B CA 1
ATOM 2883 C C . ALA B 1 157 ? -1.409 2.385 9.305 1 97.94 157 ALA B C 1
ATOM 2885 O O . ALA B 1 157 ? -0.288 2.76 8.961 1 97.94 157 ALA B O 1
ATOM 2886 N N . VAL B 1 158 ? -1.821 2.527 10.594 1 98 158 VAL B N 1
ATOM 2887 C CA . VAL B 1 158 ? -1.099 3.357 11.547 1 98 158 VAL B CA 1
ATOM 2888 C C . VAL B 1 158 ? 0.25 2.721 11.875 1 98 158 VAL B C 1
ATOM 2890 O O . VAL B 1 158 ? 1.263 3.416 11.984 1 98 158 VAL B O 1
ATOM 2893 N N . ASN B 1 159 ? 0.273 1.371 12 1 95.62 159 ASN B N 1
ATOM 2894 C CA . ASN B 1 159 ? 1.522 0.673 12.281 1 95.62 159 ASN B CA 1
ATOM 2895 C C . ASN B 1 159 ? 2.553 0.903 11.18 1 95.62 159 ASN B C 1
ATOM 2897 O O . ASN B 1 159 ? 3.732 1.124 11.461 1 95.62 159 ASN B O 1
ATOM 2901 N N . TYR B 1 160 ? 2.09 0.804 9.945 1 97.69 160 TYR B N 1
ATOM 2902 C CA . TYR B 1 160 ? 2.98 1.072 8.82 1 97.69 160 TYR B CA 1
ATOM 2903 C C . TYR B 1 160 ? 3.533 2.49 8.891 1 97.69 160 TYR B C 1
ATOM 2905 O O . TYR B 1 160 ? 4.738 2.701 8.742 1 97.69 160 TYR B O 1
ATOM 2913 N N . MET B 1 161 ? 2.703 3.441 9.164 1 98.56 161 MET B N 1
ATOM 2914 C CA . MET B 1 161 ? 3.096 4.848 9.227 1 98.56 161 MET B CA 1
ATOM 2915 C C . MET B 1 161 ? 4.086 5.082 10.367 1 98.56 161 MET B C 1
ATOM 2917 O O . MET B 1 161 ? 5.066 5.812 10.203 1 98.56 161 MET B O 1
ATOM 2921 N N . ARG B 1 162 ? 3.877 4.473 11.516 1 97.44 162 ARG B N 1
ATOM 2922 C CA . ARG B 1 162 ? 4.801 4.57 12.648 1 97.44 162 ARG B CA 1
ATOM 2923 C C . ARG B 1 162 ? 6.18 4.035 12.273 1 97.44 162 ARG B C 1
ATOM 2925 O O . ARG B 1 162 ? 7.195 4.68 12.547 1 97.44 162 ARG B O 1
ATOM 2932 N N . ASN B 1 163 ? 6.145 2.875 11.633 1 96.88 163 ASN B N 1
ATOM 2933 C CA . ASN B 1 163 ? 7.402 2.234 11.266 1 96.88 163 ASN B CA 1
ATOM 2934 C C . ASN B 1 163 ? 8.18 3.068 10.25 1 96.88 163 ASN B C 1
ATOM 2936 O O . ASN B 1 163 ? 9.406 3.203 10.359 1 96.88 163 ASN B O 1
ATOM 2940 N N . VAL B 1 164 ? 7.496 3.629 9.281 1 98.38 164 VAL B N 1
ATOM 2941 C CA . VAL B 1 164 ? 8.156 4.379 8.219 1 98.38 164 VAL B CA 1
ATOM 2942 C C . VAL B 1 164 ? 8.633 5.727 8.758 1 98.38 164 VAL B C 1
ATOM 2944 O O . VAL B 1 164 ? 9.836 5.992 8.797 1 98.38 164 VAL B O 1
ATOM 2947 N N . PHE B 1 165 ? 7.723 6.543 9.281 1 98.75 165 PHE B N 1
ATOM 2948 C CA . PHE B 1 165 ? 8.047 7.934 9.586 1 98.75 165 PHE B CA 1
ATOM 2949 C C . PHE B 1 165 ? 8.773 8.039 10.914 1 98.75 165 PHE B C 1
ATOM 2951 O O . PHE B 1 165 ? 9.68 8.859 11.07 1 98.75 165 PHE B O 1
ATOM 2958 N N . GLY B 1 166 ? 8.359 7.293 11.875 1 98.12 166 GLY B N 1
ATOM 2959 C CA . GLY B 1 166 ? 9.078 7.254 13.141 1 98.12 166 GLY B CA 1
ATOM 2960 C C . GLY B 1 166 ? 10.305 6.363 13.102 1 98.12 166 GLY B C 1
ATOM 2961 O O . GLY B 1 166 ? 11.398 6.793 13.469 1 98.12 166 GLY B O 1
ATOM 2962 N N . GLY B 1 167 ? 10.156 5.133 12.648 1 96.44 167 GLY B N 1
ATOM 2963 C CA . GLY B 1 167 ? 11.188 4.113 12.719 1 96.44 167 GLY B CA 1
ATOM 2964 C C . GLY B 1 167 ? 12.312 4.32 11.719 1 96.44 167 GLY B C 1
ATOM 2965 O O . GLY B 1 167 ? 13.484 4.324 12.086 1 96.44 167 GLY B O 1
ATOM 2966 N N . ILE B 1 168 ? 11.992 4.543 10.461 1 97.25 168 ILE B N 1
ATOM 2967 C CA . ILE B 1 168 ? 12.984 4.602 9.391 1 97.25 168 ILE B CA 1
ATOM 2968 C C . ILE B 1 168 ? 13.453 6.043 9.203 1 97.25 168 ILE B C 1
ATOM 2970 O O . ILE B 1 168 ? 14.656 6.312 9.172 1 97.25 168 ILE B O 1
ATOM 2974 N N . PHE B 1 169 ? 12.508 6.992 9.125 1 98.62 169 PHE B N 1
ATOM 2975 C CA . PHE B 1 169 ? 12.852 8.375 8.805 1 98.62 169 PHE B CA 1
ATOM 2976 C C . PHE B 1 169 ? 13.344 9.117 10.039 1 98.62 169 PHE B C 1
ATOM 2978 O O . PHE B 1 169 ? 14.133 10.055 9.938 1 98.62 169 PHE B O 1
ATOM 2985 N N . GLY B 1 170 ? 12.781 8.742 11.273 1 98.81 170 GLY B N 1
ATOM 2986 C CA . GLY B 1 170 ? 13.25 9.312 12.531 1 98.81 170 GLY B CA 1
ATOM 2987 C C . GLY B 1 170 ? 12.43 10.508 12.977 1 98.81 170 GLY B C 1
ATOM 2988 O O . GLY B 1 170 ? 12.82 11.219 13.906 1 98.81 170 GLY B O 1
ATOM 2989 N N . MET B 1 171 ? 11.289 10.758 12.383 1 98.81 171 MET B N 1
ATOM 2990 C CA . MET B 1 171 ? 10.445 11.867 12.82 1 98.81 171 MET B CA 1
ATOM 2991 C C . MET B 1 171 ? 9.906 11.625 14.227 1 98.81 171 MET B C 1
ATOM 2993 O O . MET B 1 171 ? 9.695 10.477 14.625 1 98.81 171 MET B O 1
ATOM 2997 N N . GLN B 1 172 ? 9.688 12.648 14.961 1 98.62 172 GLN B N 1
ATOM 2998 C CA . GLN B 1 172 ? 8.969 12.547 16.219 1 98.62 172 GLN B CA 1
ATOM 2999 C C . GLN B 1 172 ? 7.457 12.547 16 1 98.62 172 GLN B C 1
ATOM 3001 O O . GLN B 1 172 ? 6.891 13.531 15.531 1 98.62 172 GLN B O 1
ATOM 3006 N N . ILE B 1 173 ? 6.859 11.422 16.328 1 98.75 173 ILE B N 1
ATOM 3007 C CA . ILE B 1 173 ? 5.402 11.383 16.234 1 98.75 173 ILE B CA 1
ATOM 3008 C C . ILE B 1 173 ? 4.797 12.07 17.469 1 98.75 173 ILE B C 1
ATOM 3010 O O . ILE B 1 173 ? 4.801 11.508 18.562 1 98.75 173 ILE B O 1
ATOM 3014 N N . ILE B 1 174 ? 4.23 13.258 17.297 1 98.44 174 ILE B N 1
ATOM 3015 C CA . ILE B 1 174 ? 3.893 14.07 18.469 1 98.44 174 ILE B CA 1
ATOM 3016 C C . ILE B 1 174 ? 2.418 13.883 18.812 1 98.44 174 ILE B C 1
ATOM 3018 O O . ILE B 1 174 ? 1.982 14.266 19.906 1 98.44 174 ILE B O 1
ATOM 3022 N N . ASP B 1 175 ? 1.656 13.297 17.891 1 98.69 175 ASP B N 1
ATOM 3023 C CA . ASP B 1 175 ? 0.25 13.039 18.188 1 98.69 175 ASP B CA 1
ATOM 3024 C C . ASP B 1 175 ? -0.336 12.016 17.219 1 98.69 175 ASP B C 1
ATOM 3026 O O . ASP B 1 175 ? 0.081 11.945 16.047 1 98.69 175 ASP B O 1
ATOM 3030 N N . GLU B 1 176 ? -1.235 11.188 17.672 1 98.75 176 GLU B N 1
ATOM 3031 C CA . GLU B 1 176 ? -2.047 10.258 16.891 1 98.75 176 GLU B CA 1
ATOM 3032 C C . GLU B 1 176 ? -3.514 10.328 17.312 1 98.75 176 GLU B C 1
ATOM 3034 O O . GLU B 1 176 ? -3.857 10.016 18.453 1 98.75 176 GLU B O 1
ATOM 3039 N N . VAL B 1 177 ? -4.34 10.75 16.422 1 98.88 177 VAL B N 1
ATOM 3040 C CA . VAL B 1 177 ? -5.781 10.719 16.641 1 98.88 177 VAL B CA 1
ATOM 3041 C C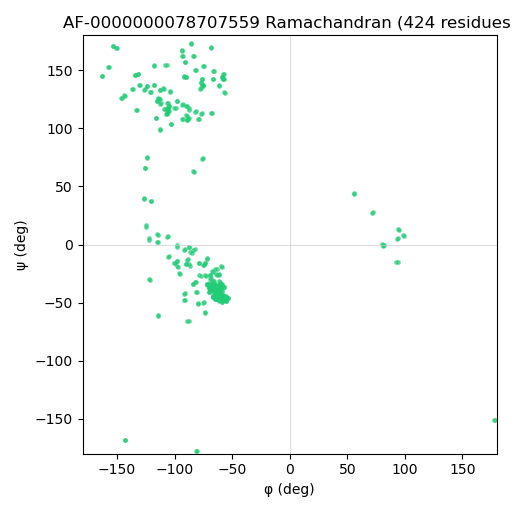 . VAL B 1 177 ? -6.402 9.617 15.789 1 98.88 177 VAL B C 1
ATOM 3043 O O . VAL B 1 177 ? -6.398 9.695 14.555 1 98.88 177 VAL B O 1
ATOM 3046 N N . ILE B 1 178 ? -6.906 8.602 16.453 1 98.75 178 ILE B N 1
ATOM 3047 C CA . ILE B 1 178 ? -7.477 7.449 15.766 1 98.75 178 ILE B CA 1
ATOM 3048 C C . ILE B 1 178 ? -8.969 7.348 16.078 1 98.75 178 ILE B C 1
ATOM 3050 O O . ILE B 1 178 ? -9.352 7.121 17.219 1 98.75 178 ILE B O 1
ATOM 3054 N N . ILE B 1 179 ? -9.797 7.629 15.117 1 98.81 179 ILE B N 1
ATOM 3055 C CA . ILE B 1 179 ? -11.234 7.379 15.234 1 98.81 179 ILE B CA 1
ATOM 3056 C C . ILE B 1 179 ? -11.547 5.953 14.789 1 98.81 179 ILE B C 1
ATOM 3058 O O . ILE B 1 179 ? -11.398 5.617 13.609 1 98.81 179 ILE B O 1
ATOM 3062 N N . GLU B 1 180 ? -12.023 5.148 15.695 1 98.25 180 GLU B N 1
ATOM 3063 C CA . GLU B 1 180 ? -12.133 3.707 15.484 1 98.25 180 GLU B CA 1
ATOM 3064 C C . GLU B 1 180 ? -13.531 3.203 15.836 1 98.25 180 GLU B C 1
ATOM 3066 O O . GLU B 1 180 ? -14.133 3.65 16.828 1 98.25 180 GLU B O 1
ATOM 3071 N N . GLY B 1 181 ? -14.109 2.252 14.938 1 97.12 181 GLY B N 1
ATOM 3072 C CA . GLY B 1 181 ? -15.25 1.444 15.344 1 97.12 181 GLY B CA 1
ATOM 3073 C C . GLY B 1 181 ? -16.578 1.982 14.828 1 97.12 181 GLY B C 1
ATOM 3074 O O . GLY B 1 181 ? -17.625 1.421 15.117 1 97.12 181 GLY B O 1
ATOM 3075 N N . HIS B 1 182 ? -16.484 2.99 13.977 1 96.88 182 HIS B N 1
ATOM 3076 C CA . HIS B 1 182 ? -17.734 3.645 13.586 1 96.88 182 HIS B CA 1
ATOM 3077 C C . HIS B 1 182 ? -18.547 2.762 12.633 1 96.88 182 HIS B C 1
ATOM 3079 O O . HIS B 1 182 ? -19.766 2.887 12.562 1 96.88 182 HIS B O 1
ATOM 3085 N N . ASN B 1 183 ? -17.906 1.86 11.867 1 93.38 183 ASN B N 1
ATOM 3086 C CA . ASN B 1 183 ? -18.656 0.894 11.062 1 93.38 183 ASN B CA 1
ATOM 3087 C C . ASN B 1 183 ? -19.047 -0.331 11.891 1 93.38 183 ASN B C 1
ATOM 3089 O O . ASN B 1 183 ? -20.109 -0.911 11.68 1 93.38 183 ASN B O 1
ATOM 3093 N N . ALA B 1 184 ? -18.234 -0.753 12.828 1 92 184 ALA B N 1
ATOM 3094 C CA . ALA B 1 184 ? -18.469 -1.933 13.656 1 92 184 ALA B CA 1
ATOM 3095 C C . ALA B 1 184 ? -19.625 -1.704 14.617 1 92 184 ALA B C 1
ATOM 3097 O O . ALA B 1 184 ? -20.297 -2.654 15.023 1 92 184 ALA B O 1
ATOM 3098 N N . MET B 1 185 ? -19.844 -0.439 15.039 1 93.56 185 MET B N 1
ATOM 3099 C CA . MET B 1 185 ? -20.922 -0.059 15.961 1 93.56 185 MET B CA 1
ATOM 3100 C C . MET B 1 185 ? -21.797 1.021 15.352 1 93.56 185 MET B C 1
ATOM 3102 O O . MET B 1 185 ? -21.812 2.158 15.82 1 93.56 185 MET B O 1
ATOM 3106 N N . PRO B 1 186 ? -22.625 0.62 14.422 1 92.75 186 PRO B N 1
ATOM 3107 C CA . PRO B 1 186 ? -23.406 1.611 13.68 1 92.75 186 PRO B CA 1
ATOM 3108 C C . PRO B 1 186 ? -24.312 2.439 14.586 1 92.75 186 PRO B C 1
ATOM 3110 O O . PRO B 1 186 ? -24.562 3.617 14.312 1 92.75 186 PRO B O 1
ATOM 3113 N N . GLY B 1 187 ? -24.828 1.859 15.594 1 95.12 187 GLY B N 1
ATOM 3114 C CA . GLY B 1 187 ? -25.688 2.574 16.531 1 95.12 187 GLY B CA 1
ATOM 3115 C C . GLY B 1 187 ? -24.969 3.688 17.266 1 95.12 187 GLY B C 1
ATOM 3116 O O . GLY B 1 187 ? -25.594 4.617 17.766 1 95.12 187 GLY B O 1
ATOM 3117 N N . LYS B 1 188 ? -23.625 3.635 17.344 1 97.31 188 LYS B N 1
ATOM 3118 C CA . LYS B 1 188 ? -22.828 4.617 18.078 1 97.31 188 LYS B CA 1
ATOM 3119 C C . LYS B 1 188 ? -21.938 5.41 17.125 1 97.31 188 LYS B C 1
ATOM 3121 O O . LYS B 1 188 ? -21.062 6.16 17.562 1 97.31 188 LYS B O 1
ATOM 3126 N N . ALA B 1 189 ? -22.141 5.238 15.883 1 97.31 189 ALA B N 1
ATOM 3127 C CA . ALA B 1 189 ? -21.25 5.797 14.875 1 97.31 189 ALA B CA 1
ATOM 3128 C C . ALA B 1 189 ? -21.125 7.312 15.023 1 97.31 189 ALA B C 1
ATOM 3130 O O . ALA B 1 189 ? -20.031 7.859 15.055 1 97.31 189 ALA B O 1
ATOM 3131 N N . GLN B 1 190 ? -22.25 7.984 15.156 1 97.62 190 GLN B N 1
ATOM 3132 C CA . GLN B 1 190 ? -22.25 9.445 15.227 1 97.62 190 GLN B CA 1
ATOM 3133 C C . GLN B 1 190 ? -21.531 9.938 16.484 1 97.62 190 GLN B C 1
ATOM 3135 O O . GLN B 1 190 ? -20.797 10.922 16.438 1 97.62 190 GLN B O 1
ATOM 3140 N N . GLU B 1 191 ? -21.75 9.289 17.547 1 98.38 191 GLU B N 1
ATOM 3141 C CA . GLU B 1 191 ? -21.078 9.633 18.797 1 98.38 191 GLU B CA 1
ATOM 3142 C C . GLU B 1 191 ? -19.578 9.43 18.688 1 98.38 191 GLU B C 1
ATOM 3144 O O . GLU B 1 191 ? -18.797 10.289 19.109 1 98.38 191 GLU B O 1
ATOM 3149 N N . ILE B 1 192 ? -19.141 8.312 18.156 1 98.5 192 ILE B N 1
ATOM 3150 C CA . ILE B 1 192 ? -17.734 7.977 17.969 1 98.5 192 ILE B CA 1
ATOM 3151 C C . ILE B 1 192 ? -17.062 9.047 17.109 1 98.5 192 ILE B C 1
ATOM 3153 O O . ILE B 1 192 ? -16.016 9.562 17.469 1 98.5 192 ILE B O 1
ATOM 3157 N N . ILE B 1 193 ? -17.719 9.375 16.016 1 98.69 193 ILE B N 1
ATOM 3158 C CA . ILE B 1 193 ? -17.172 10.336 15.055 1 98.69 193 ILE B CA 1
ATOM 3159 C C . ILE B 1 193 ? -17.094 11.719 15.695 1 98.69 193 ILE B C 1
ATOM 3161 O O . ILE B 1 193 ? -16.062 12.398 15.586 1 98.69 193 ILE B O 1
ATOM 3165 N N . ALA B 1 194 ? -18.156 12.148 16.391 1 98.62 194 ALA B N 1
ATOM 3166 C CA . ALA B 1 194 ? -18.188 13.461 17.031 1 98.62 194 ALA B CA 1
ATOM 3167 C C . ALA B 1 194 ? -17.062 13.586 18.062 1 98.62 194 ALA B C 1
ATOM 3169 O O . ALA B 1 194 ? -16.359 14.594 18.109 1 98.62 194 ALA B O 1
ATOM 3170 N N . ALA B 1 195 ? -16.938 12.602 18.875 1 98.69 195 ALA B N 1
ATOM 3171 C CA . ALA B 1 195 ? -15.883 12.602 19.875 1 98.69 195 ALA B CA 1
ATOM 3172 C C . ALA B 1 195 ? -14.5 12.664 19.219 1 98.69 195 ALA B C 1
ATOM 3174 O O . ALA B 1 195 ? -13.617 13.383 19.688 1 98.69 195 ALA B O 1
ATOM 3175 N N . GLY B 1 196 ? -14.312 11.859 18.156 1 98.81 196 GLY B N 1
ATOM 3176 C CA . GLY B 1 196 ? -13.062 11.867 17.422 1 98.81 196 GLY B CA 1
ATOM 3177 C C . GLY B 1 196 ? -12.742 13.219 16.812 1 98.81 196 GLY B C 1
ATOM 3178 O O . GLY B 1 196 ? -11.586 13.648 16.797 1 98.81 196 GLY B O 1
ATOM 3179 N N . MET B 1 197 ? -13.781 13.867 16.312 1 98.88 197 MET B N 1
ATOM 3180 C CA . MET B 1 197 ? -13.57 15.18 15.695 1 98.88 197 MET B CA 1
ATOM 3181 C C . MET B 1 197 ? -13.125 16.203 16.734 1 98.88 197 MET B C 1
ATOM 3183 O O . MET B 1 197 ? -12.328 17.094 16.438 1 98.88 197 MET B O 1
ATOM 3187 N N . GLU B 1 198 ? -13.625 16.078 17.938 1 98.88 198 GLU B N 1
ATOM 3188 C CA . GLU B 1 198 ? -13.148 16.938 19.016 1 98.88 198 GLU B CA 1
ATOM 3189 C C . GLU B 1 198 ? -11.672 16.703 19.297 1 98.88 198 GLU B C 1
ATOM 3191 O O . GLU B 1 198 ? -10.922 17.656 19.562 1 98.88 198 GLU B O 1
ATOM 3196 N N . GLU B 1 199 ? -11.25 15.445 19.266 1 98.88 199 GLU B N 1
ATOM 3197 C CA . GLU B 1 199 ? -9.836 15.125 19.438 1 98.88 199 GLU B CA 1
ATOM 3198 C C . GLU B 1 199 ? -8.984 15.727 18.328 1 98.88 199 GLU B C 1
ATOM 3200 O O . GLU B 1 199 ? -7.844 16.125 18.562 1 98.88 199 GLU B O 1
ATOM 3205 N N . VAL B 1 200 ? -9.5 15.727 17.109 1 98.94 200 VAL B N 1
ATOM 3206 C CA . VAL B 1 200 ? -8.805 16.359 15.992 1 98.94 200 VAL B CA 1
ATOM 3207 C C . VAL B 1 200 ? -8.586 17.844 16.281 1 98.94 200 VAL B C 1
ATOM 3209 O O . VAL B 1 200 ? -7.496 18.359 16.062 1 98.94 200 VAL B O 1
ATOM 3212 N N . LYS B 1 201 ? -9.641 18.5 16.781 1 98.81 201 LYS B N 1
ATOM 3213 C CA . LYS B 1 201 ? -9.523 19.922 17.125 1 98.81 201 LYS B CA 1
ATOM 3214 C C . LYS B 1 201 ? -8.453 20.141 18.188 1 98.81 201 LYS B C 1
ATOM 3216 O O . LYS B 1 201 ? -7.652 21.062 18.094 1 98.81 201 LYS B O 1
ATOM 3221 N N . VAL B 1 202 ? -8.469 19.328 19.188 1 98.75 202 VAL B N 1
ATOM 3222 C CA . VAL B 1 202 ? -7.5 19.422 20.281 1 98.75 202 VAL B CA 1
ATOM 3223 C C . VAL B 1 202 ? -6.086 19.266 19.719 1 98.75 202 VAL B C 1
ATOM 3225 O O . VAL B 1 202 ? -5.176 20.016 20.094 1 98.75 202 VAL B O 1
ATOM 3228 N N . SER B 1 203 ? -5.898 18.297 18.844 1 98.75 203 SER B N 1
ATOM 3229 C CA . SER B 1 203 ? -4.594 18.078 18.219 1 98.75 203 SER B CA 1
ATOM 3230 C C . SER B 1 203 ? -4.125 19.297 17.453 1 98.75 203 SER B C 1
ATOM 3232 O O . SER B 1 203 ? -2.973 19.719 17.578 1 98.75 203 SER B O 1
ATOM 3234 N N . ALA B 1 204 ? -5.012 19.859 16.641 1 98.62 204 ALA B N 1
ATOM 3235 C CA . ALA B 1 204 ? -4.691 21.047 15.867 1 98.62 204 ALA B CA 1
ATOM 3236 C C . ALA B 1 204 ? -4.289 22.203 16.781 1 98.62 204 ALA B C 1
ATOM 3238 O O . ALA B 1 204 ? -3.312 22.906 16.516 1 98.62 204 ALA B O 1
ATOM 3239 N N . ASN B 1 205 ? -5.004 22.391 17.844 1 97.5 205 ASN B N 1
ATOM 3240 C CA . ASN B 1 205 ? -4.73 23.484 18.766 1 97.5 205 ASN B CA 1
ATOM 3241 C C . ASN B 1 205 ? -3.412 23.281 19.516 1 97.5 205 ASN B C 1
ATOM 3243 O O . ASN B 1 205 ? -2.686 24.234 19.781 1 97.5 205 ASN B O 1
ATOM 3247 N N . ARG B 1 206 ? -3.131 22.047 19.875 1 97.25 206 ARG B N 1
ATOM 3248 C CA . ARG B 1 206 ? -1.832 21.75 20.469 1 97.25 206 ARG B CA 1
ATOM 3249 C C . ARG B 1 206 ? -0.699 22.125 19.516 1 97.25 206 ARG B C 1
ATOM 3251 O O . ARG B 1 206 ? 0.323 22.656 19.938 1 97.25 206 ARG B O 1
ATOM 3258 N N . LEU B 1 207 ? -0.87 21.766 18.219 1 97 207 LEU B N 1
ATOM 3259 C CA . LEU B 1 207 ? 0.13 22.109 17.219 1 97 207 LEU B CA 1
ATOM 3260 C C . LEU B 1 207 ? 0.333 23.625 17.141 1 97 207 LEU B C 1
ATOM 3262 O O . LEU B 1 207 ? 1.468 24.094 17.047 1 97 207 LEU B O 1
ATOM 3266 N N . LEU B 1 208 ? -0.727 24.391 17.25 1 95.44 208 LEU B N 1
ATOM 3267 C CA . LEU B 1 208 ? -0.669 25.844 17.188 1 95.44 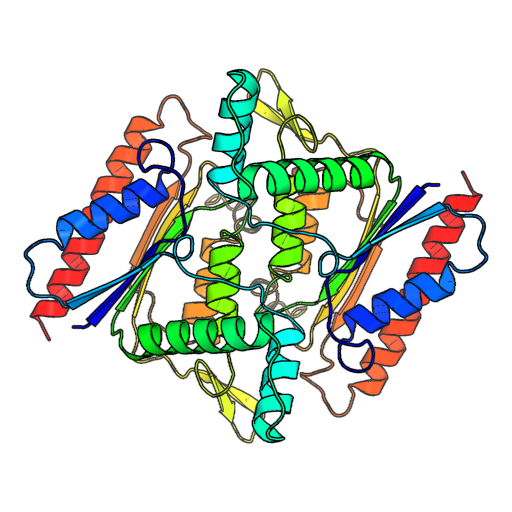208 LEU B CA 1
ATOM 3268 C C . LEU B 1 208 ? 0.077 26.406 18.391 1 95.44 208 LEU B C 1
ATOM 3270 O O . LEU B 1 208 ? 0.762 27.422 18.266 1 95.44 208 LEU B O 1
ATOM 3274 N N . GLU B 1 209 ? -0.052 25.703 19.453 1 93.12 209 GLU B N 1
ATOM 3275 C CA . GLU B 1 209 ? 0.655 26.141 20.656 1 93.12 209 GLU B CA 1
ATOM 3276 C C . GLU B 1 209 ? 2.162 25.953 20.5 1 93.12 209 GLU B C 1
ATOM 3278 O O . GLU B 1 209 ? 2.947 26.766 20.984 1 93.12 209 GLU B O 1
ATOM 3283 N N . ILE B 1 210 ? 2.584 24.906 19.875 1 88.69 210 ILE B N 1
ATOM 3284 C CA . ILE B 1 210 ? 3.994 24.625 19.625 1 88.69 210 ILE B CA 1
ATOM 3285 C C . ILE B 1 210 ? 4.547 25.656 18.641 1 88.69 210 ILE B C 1
ATOM 3287 O O . ILE B 1 210 ? 5.711 26.062 18.75 1 88.69 210 ILE B O 1
ATOM 3291 N N . ALA B 1 211 ? 3.814 26.125 17.672 1 82.75 211 ALA B N 1
ATOM 3292 C CA . ALA B 1 211 ? 4.23 27.031 16.609 1 82.75 211 ALA B CA 1
ATOM 3293 C C . ALA B 1 211 ? 4.461 28.438 17.156 1 82.75 211 ALA B C 1
ATOM 3295 O O . ALA B 1 211 ? 5.277 29.203 16.625 1 82.75 211 ALA B O 1
ATOM 3296 N N . VAL B 1 212 ? 3.744 28.922 18.125 1 74.94 212 VAL B N 1
ATOM 3297 C CA . VAL B 1 212 ? 3.854 30.266 18.688 1 74.94 212 VAL B CA 1
ATOM 3298 C C . VAL B 1 212 ? 5.043 30.312 19.641 1 74.94 212 VAL B C 1
ATOM 3300 O O . VAL B 1 212 ? 5.66 31.375 19.812 1 74.94 212 VAL B O 1
ATOM 3303 N N . THR B 1 213 ? 5.305 29.156 20.125 1 61.81 213 THR B N 1
ATOM 3304 C CA . THR B 1 213 ? 6.379 29.188 21.109 1 61.81 213 THR B CA 1
ATOM 3305 C C . THR B 1 213 ? 7.742 29.141 20.438 1 61.81 213 THR B C 1
ATOM 3307 O O . THR B 1 213 ? 8.773 29.328 21.078 1 61.81 213 THR B O 1
ATOM 3310 N N . VAL B 1 214 ? 7.746 28.984 19.172 1 52.84 214 VAL B N 1
ATOM 3311 C CA . VAL B 1 214 ? 9.055 29.031 18.531 1 52.84 214 VAL B CA 1
ATOM 3312 C C . VAL B 1 214 ? 9.336 30.453 18.031 1 52.84 214 VAL B C 1
ATOM 3314 O O . VAL B 1 214 ? 8.414 31.172 17.641 1 52.84 214 VAL B O 1
#

Secondary structure (DSSP, 8-state):
-EEEEEE---S-TTT-HHHHHHHHHHHHHTTSSSEEEEEETTTS--PPPSHHHHHHHHHHHHTPPPPHHHHHHHHHHHHHHHHHHH-SEEEEEEE-BTTB--HHHHHHHHHH--BTTTEEE-TTS-EEES-TT-EEEEEEEESS---STTTGGG--SHHHHIIIIIIIS--EEEEEEEEE-TTT-GGGHHHHHHHHHHHHHHHHHHHHHHHH--/-EEEEEE---S-TTT-HHHHHHHHHHHHHTTSSSEEEEEETTTS--PPPSHHHHHHHHHHHHTPPPPHHHHHHHHHHHHHHHHHHH-SEEEEEEE-BTTB--HHHHHHHHHH--BTTTEEE-TTS-EEES-TT-EEEEEEEESS---STTTGGG--SHHHHIIIIIIIS--EEEEEEEEE-TTT-GGGHHHHHHHHHHHHHHHHHHHHHHHH--

Foldseek 3Di:
DEEEEEEQDPPPVVPDLLNVLSVLLVVLCPPAPYHYHYHYLVPAQQQADDPLCVVLVVCVVVVHDHDPSNVSLVVLLVVLLVSLVVHQEYEYRFEQDPLATDVSVVSSLVSQQDAPRLWHADPVRDIGADCQRHEYEYHYEYQADQPDPVNVVSRHHVVVVCCSVCVRSNHHHPYYQYQHNLNVCVVCNVVSSVVSSVVSSVVSVVVSVVVVVD/DEEEEEEQDPPPVVPDLLNVLSVLLVVLCPPAPYHYHYHYLVPAQQQADDVLCVVLVVCVVVVHDHDPSNVSLVVLLVVLLVSLVVHQEYEYRFEQDPLATDVSVVSSLVSQQDAPRLWHADPVRDIGADCQRHEYEYHYEYQADQPDPVNVVSRHHVVVVCCSVCVRSNHHHPYYQYQHNLNVCVVCNVVSSVVSSVVSSVVSVVVSVVVVVD

Radius of gyration: 22.11 Å; Cα contacts (8 Å, |Δi|>4): 791; chains: 2; bounding box: 59×69×45 Å

Organism: Batrachochytrium dendrobatidis (strain JAM81 / FGSC 10211) (NCBI:txid684364)

InterPro domains:
  IPR003680 Flavodoxin-like fold [PF02525] (1-200)
  IPR023048 NADH:quinone oxidoreductase, FMN-dependent [MF_01216] (1-208)
  IPR029039 Flavoprotein-like superfamily [G3DSA:3.40.50.360] (1-207)
  IPR029039 Flavoprotein-like superfamily [SSF52218] (1-202)
  IPR050104 FMN-dependent NADH:quinone oxidoreductase, azoreductase type 1 [PTHR43741] (1-206)

Nearest PDB structures (foldseek):
  3p0r-assembly1_A-2  TM=8.998E-01  e=1.550E-25  Bacillus anthracis str. Sterne
  3w77-assembly1_B  TM=9.017E-01  e=1.887E-24  Bacillus sp. B29
  4m0c-assembly1_A  TM=8.842E-01  e=1.690E-17  Bacillus anthracis str. 'Ames Ancestor'
  4m0c-assembly1_B  TM=8.724E-01  e=7.051E-17  Bacillus anthracis str. 'Ames Ancestor'
  4n9q-assembly1_A  TM=8.434E-01  e=1.070E-16  Pseudomonas aeruginosa PAO1

Solvent-accessible surface area (backbone atoms only — not comparable to full-atom values): 22265 Å² total; per-residue (Å²): 95,33,35,30,38,36,39,41,54,69,38,55,51,93,78,22,64,20,31,34,44,43,53,50,31,51,58,68,50,59,95,49,99,62,48,77,46,77,47,45,45,81,77,46,75,70,65,79,80,59,42,52,59,58,52,33,54,53,25,58,74,69,71,45,85,67,54,70,68,28,49,48,36,53,53,37,28,50,52,52,40,50,54,56,68,64,29,44,32,39,36,39,20,26,40,48,49,95,49,19,51,43,42,56,48,50,35,54,48,57,49,46,67,34,78,79,63,25,23,39,63,48,98,86,65,48,78,41,55,57,31,60,86,28,35,31,33,44,36,36,22,32,42,51,71,40,84,46,83,86,37,34,81,57,46,40,28,70,54,46,48,46,43,45,44,36,64,51,21,31,23,42,74,79,46,74,45,72,35,62,23,38,62,72,36,63,92,46,20,68,59,46,50,53,54,37,50,51,49,38,43,50,52,41,52,54,51,53,53,58,47,69,72,98,96,35,36,30,38,37,39,39,54,70,39,56,51,92,77,22,65,20,29,34,47,43,51,48,32,51,58,69,51,58,94,48,101,59,48,76,46,78,46,45,45,81,77,47,75,70,64,80,80,58,42,52,58,56,51,33,54,53,28,60,74,67,72,46,83,67,54,71,68,30,49,48,34,54,52,37,28,50,51,52,40,50,55,57,68,66,30,42,33,38,36,39,21,25,40,49,48,94,48,19,49,42,42,58,47,50,36,55,48,58,49,44,67,35,77,79,63,25,22,38,64,48,97,86,65,47,78,40,56,57,32,60,86,28,35,32,34,42,37,36,22,32,41,52,72,39,85,46,83,87,37,34,83,56,48,40,27,68,54,46,48,45,44,45,44,38,63,50,20,31,22,43,71,80,46,75,46,73,35,63,23,37,62,70,36,63,95,46,19,67,59,44,49,52,55,37,49,53,50,38,43,51,51,42,52,53,52,53,52,57,47,68,73,99

Sequence (428 aa):
MNILVVKANNRPSTEGISSKMYETFMAELEGKDVNVTTYDVFEEDTPYFGQDIFNAFGKVQNGEDLTDVESRLLAAKQKAMDVISAADVIVFAYPLWNLTIPAKLQTFIDYIYAAGFAFKYDAEGNMIQLMTDKKAIFLNARGGVYSTPEAAPMEMAVNYMRNVFGGIFGMQIIDEVIIEGHNAMPGKAQEIIAAGMEEVKVSANRLLEIAVTVMNILVVKANNRPSTEGISSKMYETFMAELEGKDVNVTTYDVFEEDTPYFGQDIFNAFGKVQNGEDLTDVESRLLAAKQKAMDVISAADVIVFAYPLWNLTIPAKLQTFIDYIYAAGFAFKYDAEGNMIQLMTDKKAIFLNARGGVYSTPEAAPMEMAVNYMRNVFGGIFGMQIIDEVIIEGHNAMPGKAQEIIAAGMEEVKVSANRLLEIAVTV